Protein AF-A0A0G1VPU1-F1 (afdb_monomer)

Nearest PDB structures (foldseek):
  8i7o-assembly1_C8  TM=2.240E-01  e=5.749E+00  Mus musculus
  2z0n-assembly1_A-2  TM=2.302E-01  e=6.657E+00  Homo sapiens

pLDDT: mean 75.23, std 20.89, range [31.89, 98.06]

Radius of gyration: 42.76 Å; Cα contacts (8 Å, |Δi|>4): 168; chains: 1; bounding box: 116×86×124 Å

Sequence (439 aa):
MFERSHRLVAVVAIAVTLALPVAALAQEYRATPPATPVVEPPVTPVVEPPVTPVVEPPKPARPVVAPRVRAKKAPEKSTEEGKPERSDGEGEGGQEQAEKNRRSSEEMEEEREKRQLEQDKKRQEKMLKQRQRSFKQFGVMLKKFKAKMDKLEAQGVTVPAVCKEAAGEAMTMVNTVLEATDPQVVEDMDTSDLQSVSDTLQDCGPKLDQAAQLPRIIKQTNSQIAKLEKRVKSVQAKAVRAGVDVSETLNKINESISQMKATVAGLATDEEPFSTLQDLPDTFQDIQQKLMGIEAVFQLKKTLKSIAGQLARYEAKVKRLEAKGGGEEARTALDEIKSLVSELKGQTLTEDTADELPDKLQLLMELKQTLDEELQMSGPAPKLYDTGGKKGGFDLPGLDKIIFNDSQTQRYMARLTERVTTGAQRVAGLKVKNSEAKE

Solvent-accessible surface area (backbone atoms only — not comparable to full-atom values): 26802 Å² total; per-residue (Å²): 145,85,78,78,75,70,67,60,58,60,60,56,63,62,66,61,78,78,74,81,77,92,81,83,81,85,85,83,82,81,83,75,81,83,79,79,85,80,82,76,78,84,81,77,84,78,82,78,78,86,84,74,83,80,81,79,78,84,78,82,80,79,80,85,78,77,85,80,82,78,81,85,80,79,86,78,89,78,89,78,89,81,85,80,86,88,77,90,81,86,82,88,86,78,97,83,79,87,82,82,61,81,81,61,47,63,65,53,46,55,53,48,51,53,52,47,55,53,49,49,52,53,48,44,54,51,52,43,54,52,48,36,52,53,38,53,53,50,46,56,52,49,52,54,50,49,54,50,51,54,51,35,47,76,68,59,30,60,72,63,64,70,50,54,51,34,54,48,53,52,50,52,54,34,48,54,52,65,67,52,88,52,57,60,69,61,66,68,45,58,64,64,59,55,47,53,37,48,54,50,48,61,59,35,49,62,54,51,62,52,56,68,44,44,68,57,49,47,53,52,50,54,53,48,50,56,49,48,54,53,48,50,55,51,50,50,55,49,27,63,75,66,74,48,89,53,64,67,63,51,48,54,41,53,50,53,53,50,50,52,51,52,53,55,65,44,43,35,70,39,94,55,41,70,65,72,50,63,58,50,60,58,55,52,49,52,45,49,52,55,54,49,51,55,53,50,53,52,52,48,54,53,50,50,54,53,51,58,66,44,46,62,58,51,51,57,49,37,54,56,34,45,77,70,76,44,43,65,69,35,44,53,33,51,54,50,45,53,49,52,52,52,52,65,68,67,56,72,87,45,78,80,50,56,72,56,44,60,59,56,50,49,51,49,50,52,38,48,48,54,33,36,58,68,65,63,55,82,54,81,74,76,71,92,58,89,58,83,89,55,98,68,74,96,58,68,71,54,63,61,50,45,54,46,51,48,50,51,48,49,54,47,50,50,52,49,52,47,52,53,50,51,51,51,49,53,55,54,54,53,52,56,57,58,54,67,73,73,111

Foldseek 3Di:
DPDPPPVVVVVVVVVVVPDDDPPPPPPDDDDDDDDDDDDDDDDDDDDDDDDDDDDDDDDDDDDDDDDDDDDDDDDDDDDDDDDDDDDDDDDDDDPDDDPPCPVVVVVVVVVVVVVVVVVVVVVLVVVLVVVLVVLVVVLVVLVVLVVLQVVLVVLLADQDPLLVVLSVVSNVVSVQSNPDPDSVSVVPPPVVSVVVSVVSNLVSVLVSVVSVCLSVVLVVLVVVLVVLVVLLVVLVVLCVVLVADPPVLSVVLVVLSVVSNVLSVCLRVDPCNVVSCPCNVVSSVSSLVSSLLSVVLSVLSVVLVVVVVCLVVLVVLLVVQVVVVDNPLLVVLSVVLVVLSVVSVPDRDDPVVSVCVVVSVVSNVVSVVSNCVRSVVPDPPPPPDPPPPDPDDPPVCSPVVSVVVVVVVCVVVVVVVCCVVVSVVVSVVVVVVVVVVVD

Organism: NCBI:txid1618669

Secondary structure (DSSP, 8-state):
--SSSSHHHHHHHHHSSS----TTS----PPPPPPPPP-PPPPPP--PPP-----PPPPPPPP---------PPPPP---------------------SS-SSSHHHHHHHHHHHHHHHHHHHHHHHHHHHHHHHHHHHHHHHHHHHHHHHHHHTTPPPPHHHHHHHHHHHHHHHHHHH--SHHHHHSS-HHHHHHHHHHHHHHHHHHHHHTTHHHHHHHHHHHHHHHHHHHHHHHHHHHHHT---HHHHHHHHHHHHHHHHHHHHTTT-SSHHHHTTTHHHHHHHHHHHHHHHHHHHHHHHHHHHHHHHHHHHHHHHHHHHTTT--HHHHHHHHHHHHHHHHHHH----HHHHHHHHHHHHHHHHHHHHHHHHTT--SS---S---SS-------TTHHHHHHHHHHHHHHHHHHHHHHHHHHHHHHHHHHHHHHT--

Structure (mmCIF, N/CA/C/O backbone):
data_AF-A0A0G1VPU1-F1
#
_entry.id   AF-A0A0G1VPU1-F1
#
loop_
_atom_site.group_PDB
_atom_site.id
_atom_site.type_symbol
_atom_site.label_atom_id
_atom_site.label_alt_id
_atom_site.label_comp_id
_atom_site.label_asym_id
_atom_site.label_entity_id
_atom_site.label_seq_id
_atom_site.pdbx_PDB_ins_code
_atom_site.Cartn_x
_atom_site.Cartn_y
_atom_site.Cartn_z
_atom_site.occupancy
_atom_site.B_iso_or_equiv
_atom_site.auth_seq_id
_atom_site.auth_comp_id
_atom_site.auth_asym_id
_atom_site.auth_atom_id
_atom_site.pdbx_PDB_model_num
ATOM 1 N N . MET A 1 1 ? -44.443 29.769 6.198 1.00 46.34 1 MET A N 1
ATOM 2 C CA . MET A 1 1 ? -44.472 28.293 6.340 1.00 46.34 1 MET A CA 1
ATOM 3 C C . MET A 1 1 ? -45.140 27.609 5.133 1.00 46.34 1 MET A C 1
ATOM 5 O O . MET A 1 1 ? -45.930 26.700 5.327 1.00 46.34 1 MET A O 1
ATOM 9 N N . PHE A 1 2 ? -44.835 27.989 3.881 1.00 40.97 2 PHE A N 1
ATOM 10 C CA . PHE A 1 2 ? -45.488 27.356 2.715 1.00 40.97 2 PHE A CA 1
ATOM 11 C C . PHE A 1 2 ? -44.619 27.263 1.445 1.00 40.97 2 PHE A C 1
ATOM 13 O O . PHE A 1 2 ? -45.143 27.206 0.344 1.00 40.97 2 PHE A O 1
ATOM 20 N N . GLU A 1 3 ? -43.288 27.200 1.580 1.00 37.69 3 GLU A N 1
ATOM 21 C CA . GLU A 1 3 ? -42.382 27.057 0.416 1.00 37.69 3 GLU A CA 1
ATOM 22 C C . GLU A 1 3 ? -41.357 25.916 0.523 1.00 37.69 3 GLU A C 1
ATOM 24 O O . GLU A 1 3 ? -40.608 25.666 -0.417 1.00 37.69 3 GLU A O 1
ATOM 29 N N . ARG A 1 4 ? -41.336 25.147 1.621 1.00 39.69 4 ARG A N 1
ATOM 30 C CA . ARG A 1 4 ? -40.423 23.991 1.754 1.00 39.69 4 ARG A CA 1
ATOM 31 C C . ARG A 1 4 ? -41.018 22.650 1.303 1.00 39.69 4 ARG A C 1
ATOM 33 O O . ARG A 1 4 ? -40.272 21.686 1.175 1.00 39.69 4 ARG A O 1
ATOM 40 N N . SER A 1 5 ? -42.311 22.588 0.978 1.00 42.59 5 SER A N 1
ATOM 41 C CA . SER A 1 5 ? -42.996 21.321 0.664 1.00 42.59 5 SER A CA 1
ATOM 42 C C . SER A 1 5 ? -42.934 20.893 -0.809 1.00 42.59 5 SER A C 1
ATOM 44 O O . SER A 1 5 ? -43.230 19.742 -1.111 1.00 42.59 5 SER A O 1
ATOM 46 N N . HIS A 1 6 ? -42.503 21.758 -1.735 1.00 42.06 6 HIS A N 1
ATOM 47 C CA . HIS A 1 6 ? -42.471 21.413 -3.167 1.00 42.06 6 HIS A CA 1
ATOM 48 C C . HIS A 1 6 ? -41.142 20.825 -3.663 1.00 42.06 6 HIS A C 1
ATOM 50 O O . HIS A 1 6 ? -41.110 20.229 -4.737 1.00 42.06 6 HIS A O 1
ATOM 56 N N . ARG A 1 7 ? -40.052 20.906 -2.884 1.00 39.38 7 ARG A N 1
ATOM 57 C CA . ARG A 1 7 ? -38.755 20.320 -3.280 1.00 39.38 7 ARG A CA 1
ATOM 58 C C . ARG A 1 7 ? -38.579 18.851 -2.882 1.00 39.38 7 ARG A C 1
ATOM 60 O O . ARG A 1 7 ? -37.750 18.181 -3.484 1.00 39.38 7 ARG A O 1
ATOM 67 N N . LEU A 1 8 ? -39.379 18.324 -1.950 1.00 39.62 8 LEU A N 1
ATOM 68 C CA . LEU A 1 8 ? -39.301 16.905 -1.569 1.00 39.62 8 LEU A CA 1
ATOM 69 C C . LEU A 1 8 ? -40.057 15.970 -2.529 1.00 39.62 8 LEU A C 1
ATOM 71 O O . LEU A 1 8 ? -39.664 14.821 -2.692 1.00 39.62 8 LEU A O 1
ATOM 75 N N . VAL A 1 9 ? -41.098 16.453 -3.213 1.00 41.78 9 VAL A N 1
ATOM 76 C CA . VAL A 1 9 ? -41.902 15.607 -4.117 1.00 41.78 9 VAL A CA 1
ATOM 77 C C . VAL A 1 9 ? -41.216 15.409 -5.480 1.00 41.78 9 VAL A C 1
ATOM 79 O O . VAL A 1 9 ? -41.374 14.361 -6.101 1.00 41.78 9 VAL A O 1
ATOM 82 N N . ALA A 1 10 ? -40.370 16.349 -5.917 1.00 37.25 10 ALA A N 1
ATOM 83 C CA . ALA A 1 10 ? -39.637 16.229 -7.182 1.00 37.25 10 ALA A CA 1
ATOM 84 C C . ALA A 1 10 ? -38.452 15.241 -7.120 1.00 37.25 10 ALA A C 1
ATOM 86 O O . ALA A 1 10 ? -38.129 14.615 -8.124 1.00 37.25 10 ALA A O 1
ATOM 87 N N . VAL A 1 11 ? -37.832 15.049 -5.948 1.00 39.84 11 VAL A N 1
ATOM 88 C CA . VAL A 1 11 ? -36.693 14.121 -5.791 1.00 39.84 11 VAL A CA 1
ATOM 89 C C . VAL A 1 11 ? -37.163 12.665 -5.674 1.00 39.84 11 VAL A C 1
ATOM 91 O O . VAL A 1 11 ? -36.493 11.760 -6.163 1.00 39.84 11 VAL A O 1
ATOM 94 N N . VAL A 1 12 ? -38.363 12.426 -5.133 1.00 39.47 12 VAL A N 1
ATOM 95 C CA . VAL A 1 12 ? -38.948 11.074 -5.056 1.00 39.47 12 VAL A CA 1
ATOM 96 C C . VAL A 1 12 ? -39.519 10.619 -6.409 1.00 39.47 12 VAL A C 1
ATOM 98 O O . VAL A 1 12 ? -39.478 9.433 -6.719 1.00 39.47 12 VAL A O 1
ATOM 101 N N . ALA A 1 13 ? -39.963 11.541 -7.271 1.00 34.66 13 ALA A N 1
ATOM 102 C CA . ALA A 1 13 ? -40.500 11.198 -8.593 1.00 34.66 13 ALA A CA 1
ATOM 103 C C . ALA A 1 13 ? -39.430 10.826 -9.643 1.00 34.66 13 ALA A C 1
ATOM 105 O O . ALA A 1 13 ? -39.763 10.171 -10.625 1.00 34.66 13 ALA A O 1
ATOM 106 N N . ILE A 1 14 ? -38.156 11.191 -9.441 1.00 37.50 14 ILE A N 1
ATOM 107 C CA . ILE A 1 14 ? -37.050 10.810 -10.347 1.00 37.50 14 ILE A CA 1
ATOM 108 C C . ILE A 1 14 ? -36.396 9.486 -9.905 1.00 37.50 14 ILE A C 1
ATOM 110 O O . ILE A 1 14 ? -35.862 8.750 -10.732 1.00 37.50 14 ILE A O 1
ATOM 114 N N . ALA A 1 15 ? -36.508 9.118 -8.624 1.00 36.66 15 ALA A N 1
ATOM 115 C CA . ALA A 1 15 ? -35.968 7.861 -8.098 1.00 36.66 15 ALA A CA 1
ATOM 116 C C . ALA A 1 15 ? -36.849 6.623 -8.380 1.00 36.66 15 ALA A C 1
ATOM 118 O O . ALA A 1 15 ? -36.377 5.497 -8.241 1.00 36.66 15 ALA A O 1
ATOM 119 N N . VAL A 1 16 ? -38.109 6.802 -8.800 1.00 37.50 16 VAL A N 1
ATOM 120 C CA . VAL A 1 16 ? -39.057 5.693 -9.044 1.00 37.50 16 VAL A CA 1
ATOM 121 C C . VAL A 1 16 ? -39.120 5.266 -10.522 1.00 37.50 16 VAL A C 1
ATOM 123 O O . VAL A 1 16 ? -39.619 4.189 -10.827 1.00 37.50 16 VAL A O 1
ATOM 126 N N . THR A 1 17 ? -38.531 6.023 -11.453 1.00 37.19 17 THR A N 1
ATOM 127 C CA . THR A 1 17 ? -38.534 5.693 -12.896 1.00 37.19 17 THR A CA 1
ATOM 128 C C . THR A 1 17 ? -37.314 4.903 -13.382 1.00 37.19 17 THR A C 1
ATOM 130 O O . THR A 1 17 ? -37.255 4.555 -14.557 1.00 37.19 17 THR A O 1
ATOM 133 N N . LEU A 1 18 ? -36.357 4.575 -12.505 1.00 38.00 18 LEU A N 1
ATOM 134 C CA . LEU A 1 18 ? -35.179 3.753 -12.843 1.00 38.00 18 LEU A CA 1
ATOM 135 C C . LEU A 1 18 ? -35.177 2.365 -12.181 1.00 38.00 18 LEU A C 1
ATOM 137 O O . LEU A 1 18 ? -34.213 1.614 -12.314 1.00 38.00 18 LEU A O 1
ATOM 141 N N . ALA A 1 19 ? -36.270 1.990 -11.515 1.00 43.53 19 ALA A N 1
ATOM 142 C CA . ALA A 1 19 ? -36.445 0.671 -10.925 1.00 43.53 19 ALA A CA 1
ATOM 143 C C . ALA A 1 19 ? -37.486 -0.147 -11.708 1.00 43.53 19 ALA A C 1
ATOM 145 O O . ALA A 1 19 ? -38.666 -0.116 -11.367 1.00 43.53 19 ALA A O 1
ATOM 146 N N . LEU A 1 20 ? -37.012 -0.870 -12.740 1.00 40.56 20 LEU A N 1
ATOM 147 C CA . LEU A 1 20 ? -37.388 -2.234 -13.199 1.00 40.56 20 LEU A CA 1
ATOM 148 C C . LEU A 1 20 ? -37.342 -2.375 -14.745 1.00 40.56 20 LEU A C 1
ATOM 150 O O . LEU A 1 20 ? -37.660 -1.405 -15.429 1.00 40.56 20 LEU A O 1
ATOM 154 N N . PRO A 1 21 ? -37.055 -3.571 -15.329 1.00 43.31 21 PRO A N 1
ATOM 155 C CA . PRO A 1 21 ? -36.679 -4.844 -14.701 1.00 43.31 21 PRO A CA 1
ATOM 156 C C . PRO A 1 21 ? -35.399 -5.498 -15.286 1.00 43.31 21 PRO A C 1
ATOM 158 O O . PRO A 1 21 ? -35.294 -5.759 -16.479 1.00 43.31 21 PRO A O 1
ATOM 161 N N . VAL A 1 22 ? -34.490 -5.944 -14.411 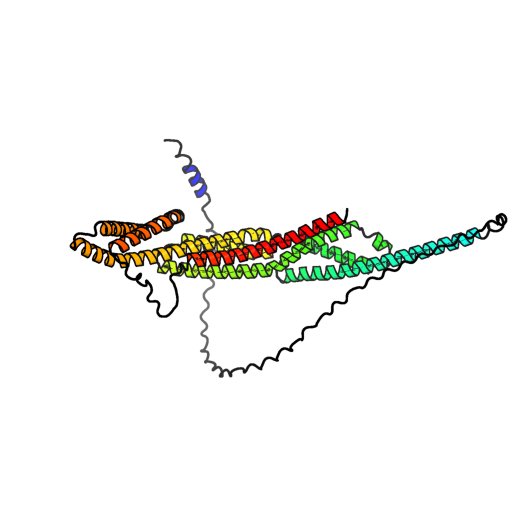1.00 39.47 22 VAL A N 1
ATOM 162 C CA . VAL A 1 22 ? -33.428 -6.939 -14.722 1.00 39.47 22 VAL A CA 1
ATOM 163 C C . VAL A 1 22 ? -33.981 -8.385 -14.640 1.00 39.47 22 VAL A C 1
ATOM 165 O O . VAL A 1 22 ? -33.250 -9.366 -14.582 1.00 39.47 22 VAL A O 1
ATOM 168 N N . ALA A 1 23 ? -35.305 -8.560 -14.669 1.00 39.88 23 ALA A N 1
ATOM 169 C CA . ALA A 1 23 ? -35.969 -9.853 -14.471 1.00 39.88 23 ALA A CA 1
ATOM 170 C C . ALA A 1 23 ? -36.263 -10.644 -15.769 1.00 39.88 23 ALA A C 1
ATOM 172 O O . ALA A 1 23 ? -37.061 -11.575 -15.735 1.00 39.88 23 ALA A O 1
ATOM 173 N N . ALA A 1 24 ? -35.635 -10.312 -16.907 1.00 40.72 24 ALA A N 1
ATOM 174 C CA . ALA A 1 24 ? -35.944 -10.923 -18.212 1.00 40.72 24 ALA A CA 1
ATOM 175 C C . ALA A 1 24 ? -34.822 -11.783 -18.841 1.00 40.72 24 ALA A C 1
ATOM 177 O O . ALA A 1 24 ? -34.928 -12.142 -20.008 1.00 40.72 24 ALA A O 1
ATOM 178 N N . LEU A 1 25 ? -33.767 -12.161 -18.103 1.00 42.19 25 LEU A N 1
ATOM 179 C CA . LEU A 1 25 ? -32.680 -13.019 -18.629 1.00 42.19 25 LEU A CA 1
ATOM 180 C C . LEU A 1 25 ? -32.461 -14.338 -17.860 1.00 42.19 25 LEU A C 1
ATOM 182 O O . LEU A 1 25 ? -31.431 -14.984 -18.018 1.00 42.19 25 LEU A O 1
ATOM 186 N N . ALA A 1 26 ? -33.435 -14.778 -17.056 1.00 43.91 26 ALA A N 1
ATOM 187 C CA . ALA A 1 26 ? -33.347 -16.019 -16.271 1.00 43.91 26 ALA A CA 1
ATOM 188 C C . ALA A 1 26 ? -34.340 -17.119 -16.709 1.00 43.91 26 ALA A C 1
ATOM 190 O O . ALA A 1 26 ? -34.744 -17.949 -15.897 1.00 43.91 26 ALA A O 1
ATOM 191 N N . GLN A 1 27 ? -34.740 -17.153 -17.985 1.00 44.97 27 GLN A N 1
ATOM 192 C CA . GLN A 1 27 ? -35.548 -18.242 -18.552 1.00 44.97 27 GLN A CA 1
ATOM 193 C C . GLN A 1 27 ? -34.928 -18.790 -19.841 1.00 44.97 27 GLN A C 1
ATOM 195 O O . GLN A 1 27 ? -35.479 -18.609 -20.914 1.00 44.97 27 GLN A O 1
ATOM 200 N N . GLU A 1 28 ? -33.794 -19.486 -19.733 1.00 44.00 28 GLU A N 1
ATOM 201 C CA . GLU A 1 28 ? -33.414 -20.535 -20.694 1.00 44.00 28 GLU A CA 1
ATOM 202 C C . GLU A 1 28 ? -32.273 -21.405 -20.135 1.00 44.00 28 GLU A C 1
ATOM 204 O O . GLU A 1 28 ? -31.160 -21.446 -20.639 1.00 44.00 28 GLU A O 1
ATOM 209 N N . TYR A 1 29 ? -32.547 -22.133 -19.051 1.00 41.16 29 TYR A N 1
ATOM 210 C CA . TYR A 1 29 ? -31.804 -23.357 -18.738 1.00 41.16 29 TYR A CA 1
ATOM 211 C C . TYR A 1 29 ? -32.816 -24.489 -18.602 1.00 41.16 29 TYR A C 1
ATOM 213 O O . TYR A 1 29 ? -33.387 -24.749 -17.543 1.00 41.16 29 TYR A O 1
ATOM 221 N N . ARG A 1 30 ? -33.097 -25.117 -19.748 1.00 38.81 30 ARG A N 1
ATOM 222 C CA . ARG A 1 30 ? -33.849 -26.366 -19.835 1.00 38.81 30 ARG A CA 1
ATOM 223 C C . ARG A 1 30 ? -33.117 -27.448 -19.046 1.00 38.81 30 ARG A C 1
ATOM 225 O O . ARG A 1 30 ? -31.918 -27.652 -19.205 1.00 38.81 30 ARG A O 1
ATOM 232 N N . ALA A 1 31 ? -33.893 -28.144 -18.227 1.00 39.97 31 ALA A N 1
ATOM 233 C CA . ALA A 1 31 ? -33.500 -29.292 -17.436 1.00 39.97 31 ALA A CA 1
ATOM 234 C C . ALA A 1 31 ? -32.862 -30.401 -18.290 1.00 39.97 31 ALA A C 1
ATOM 236 O O . ALA A 1 31 ? -33.511 -30.980 -19.161 1.00 39.97 31 ALA A O 1
ATOM 237 N N . THR A 1 32 ? -31.617 -30.754 -17.980 1.00 58.00 32 THR A N 1
ATOM 238 C CA . THR A 1 32 ? -31.105 -32.109 -18.203 1.00 58.00 32 THR A CA 1
ATOM 239 C C . THR A 1 32 ? -31.565 -32.998 -17.042 1.00 58.00 32 THR A C 1
ATOM 241 O O . THR A 1 32 ? -31.426 -32.584 -15.887 1.00 58.00 32 THR A O 1
ATOM 244 N N . PRO A 1 33 ? -32.123 -34.194 -17.302 1.00 62.62 33 PRO A N 1
ATOM 245 C CA . PRO A 1 33 ? -32.556 -35.101 -16.244 1.00 62.62 33 PRO A CA 1
ATOM 246 C C . PRO A 1 33 ? -31.362 -35.574 -15.392 1.00 62.62 33 PRO A C 1
ATOM 248 O O . PRO A 1 33 ? -30.251 -35.699 -15.916 1.00 62.62 33 PRO A O 1
ATOM 251 N N . PRO A 1 34 ? -31.564 -35.839 -14.088 1.00 56.78 34 PRO A N 1
ATOM 252 C CA . PRO A 1 34 ? -30.498 -36.294 -13.206 1.00 56.78 34 PRO A CA 1
ATOM 253 C C . PRO A 1 34 ? -30.003 -37.682 -13.624 1.00 56.78 34 PRO A C 1
ATOM 255 O O . PRO A 1 34 ? -30.786 -38.622 -13.771 1.00 56.78 34 PRO A O 1
ATOM 258 N N . ALA A 1 35 ? -28.686 -37.799 -13.798 1.00 53.34 35 ALA A N 1
ATOM 259 C CA . ALA A 1 35 ? -28.009 -39.070 -13.994 1.00 53.34 35 ALA A CA 1
ATOM 260 C C . ALA A 1 35 ? -28.198 -39.964 -12.758 1.00 53.34 35 ALA A C 1
ATOM 262 O O . ALA A 1 35 ? -28.033 -39.528 -11.618 1.00 53.34 35 ALA A O 1
ATOM 263 N N . THR A 1 36 ? -28.552 -41.222 -13.000 1.00 62.00 36 THR A N 1
ATOM 264 C CA . THR A 1 36 ? -28.626 -42.288 -11.997 1.00 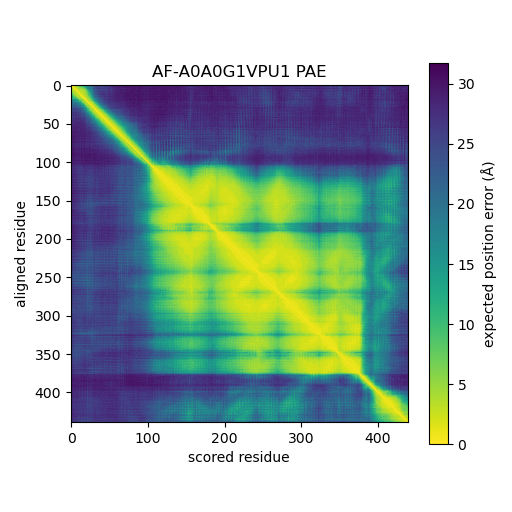62.00 36 THR A CA 1
ATOM 265 C C . THR A 1 36 ? -27.299 -42.441 -11.243 1.00 62.00 36 THR A C 1
ATOM 267 O O . THR A 1 36 ? -26.245 -42.415 -11.883 1.00 62.00 36 THR A O 1
ATOM 270 N N . PRO A 1 37 ? -27.320 -42.645 -9.912 1.00 54.56 37 PRO A N 1
ATOM 271 C CA . PRO A 1 37 ? -26.103 -42.818 -9.129 1.00 54.56 37 PRO A CA 1
ATOM 272 C C . PRO A 1 37 ? -25.422 -44.146 -9.480 1.00 54.56 37 PRO A C 1
ATOM 274 O O . PRO A 1 37 ? -25.986 -45.225 -9.295 1.00 54.56 37 PRO A O 1
ATOM 277 N N . VAL A 1 38 ? -24.192 -44.051 -9.985 1.00 64.69 38 VAL A N 1
ATOM 278 C CA . VAL A 1 38 ? -23.274 -45.184 -10.128 1.00 64.69 38 VAL A CA 1
ATOM 279 C C . VAL A 1 38 ? -22.793 -45.562 -8.729 1.00 64.69 38 VAL A C 1
ATOM 281 O O . VAL A 1 38 ? -22.178 -44.758 -8.033 1.00 64.69 38 VAL A O 1
ATOM 284 N N . VAL A 1 39 ? -23.119 -46.779 -8.301 1.00 64.19 39 VAL A N 1
ATOM 285 C CA . VAL A 1 39 ? -22.621 -47.379 -7.060 1.00 64.19 39 VAL A CA 1
ATOM 286 C C . VAL A 1 39 ? -21.159 -47.763 -7.283 1.00 64.19 39 VAL A C 1
ATOM 288 O O . VAL A 1 39 ? -20.874 -48.736 -7.980 1.00 64.19 39 VAL A O 1
ATOM 291 N N . GLU A 1 40 ? -20.230 -46.989 -6.723 1.00 63.22 40 GLU A N 1
ATOM 292 C CA . GLU A 1 40 ? -18.814 -47.360 -6.686 1.00 63.22 40 GLU A CA 1
ATOM 293 C C . GLU A 1 40 ? -18.569 -48.456 -5.629 1.00 63.22 40 GLU A C 1
ATOM 295 O O . GLU A 1 40 ? -19.136 -48.397 -4.532 1.00 63.22 40 GLU A O 1
ATOM 300 N N . PRO A 1 41 ? -17.744 -49.477 -5.931 1.00 67.31 41 PRO A N 1
ATOM 301 C CA . PRO A 1 41 ? -17.396 -50.519 -4.973 1.00 67.31 41 PRO A CA 1
ATOM 302 C C . PRO A 1 41 ? -16.486 -49.984 -3.849 1.00 67.31 41 PRO A C 1
ATOM 304 O O . PRO A 1 41 ? -15.726 -49.036 -4.056 1.00 67.31 41 PRO A O 1
ATOM 307 N N . PRO A 1 42 ? -16.526 -50.600 -2.653 1.00 60.41 42 PRO A N 1
ATOM 308 C CA . PRO A 1 42 ? -15.807 -50.117 -1.480 1.00 60.41 42 PRO A CA 1
ATOM 309 C C . PRO A 1 42 ? -14.286 -50.179 -1.670 1.00 60.41 42 PRO A C 1
ATOM 311 O O . PRO A 1 42 ? -13.708 -51.238 -1.919 1.00 60.41 42 PRO A O 1
ATOM 314 N N . VAL A 1 43 ? -13.642 -49.025 -1.492 1.00 66.06 43 VAL A N 1
ATOM 315 C CA . VAL A 1 43 ? -12.186 -48.867 -1.456 1.00 66.06 43 VAL A CA 1
ATOM 316 C C . VAL A 1 43 ? -11.650 -49.494 -0.167 1.00 66.06 43 VAL A C 1
ATOM 318 O O . VAL A 1 43 ? -11.982 -49.065 0.937 1.00 66.06 43 VAL A O 1
ATOM 321 N N . THR A 1 44 ? -10.812 -50.521 -0.296 1.00 61.59 44 THR A N 1
ATOM 322 C CA . THR A 1 44 ? -10.059 -51.098 0.825 1.00 61.59 44 THR A CA 1
ATOM 323 C C . THR A 1 44 ? -9.002 -50.110 1.337 1.00 61.59 44 THR A C 1
ATOM 325 O O . THR A 1 44 ? -8.328 -49.482 0.517 1.00 61.59 44 THR A O 1
ATOM 328 N N . PRO A 1 45 ? -8.801 -49.986 2.662 1.00 57.28 45 PRO A N 1
ATOM 329 C CA . PRO A 1 45 ? -7.825 -49.060 3.226 1.00 57.28 45 PRO A CA 1
ATOM 330 C C . PRO A 1 45 ? -6.393 -49.497 2.895 1.00 57.28 45 PRO A C 1
ATOM 332 O O . PRO A 1 45 ? -5.956 -50.591 3.252 1.00 57.28 45 PRO A O 1
ATOM 335 N N . VAL A 1 46 ? -5.659 -48.612 2.220 1.00 62.38 46 VAL A N 1
ATOM 336 C CA . VAL A 1 46 ? -4.215 -48.732 2.003 1.00 62.38 46 VAL A CA 1
ATOM 337 C C . VAL A 1 46 ? -3.516 -48.445 3.332 1.00 62.38 46 VAL A C 1
ATOM 339 O O . VAL A 1 46 ? -3.611 -47.346 3.873 1.00 62.38 46 VAL A O 1
ATOM 342 N N . VAL A 1 47 ? -2.840 -49.455 3.874 1.00 62.81 47 VAL A N 1
ATOM 343 C CA . VAL A 1 47 ? -1.966 -49.326 5.044 1.00 62.81 47 VAL A CA 1
ATOM 344 C C . VAL A 1 47 ? -0.685 -48.624 4.594 1.00 62.81 47 VAL A C 1
ATOM 346 O O . VAL A 1 47 ? 0.117 -49.206 3.865 1.00 62.81 47 VAL A O 1
ATOM 349 N N . GLU A 1 48 ? -0.501 -47.368 5.000 1.00 61.47 48 GLU A N 1
ATOM 350 C CA . GLU A 1 48 ? 0.754 -46.647 4.775 1.00 61.47 48 GLU A CA 1
ATOM 351 C C . GLU A 1 48 ? 1.878 -47.233 5.653 1.00 61.47 48 GLU A C 1
ATOM 353 O O . GLU A 1 48 ? 1.668 -47.473 6.848 1.00 61.47 48 GLU A O 1
ATOM 358 N N . PRO A 1 49 ? 3.080 -47.478 5.098 1.00 65.44 49 PRO A N 1
ATOM 359 C CA . PRO A 1 49 ? 4.222 -47.933 5.879 1.00 65.44 49 PRO A CA 1
ATOM 360 C C . PRO A 1 49 ? 4.757 -46.822 6.804 1.00 65.44 49 PRO A C 1
ATOM 362 O O . PRO A 1 49 ? 4.653 -45.635 6.485 1.00 65.44 49 PRO A O 1
ATOM 365 N N . PRO A 1 50 ? 5.372 -47.185 7.945 1.00 59.78 50 PRO A N 1
ATOM 366 C CA . PRO A 1 50 ? 5.870 -46.226 8.923 1.00 59.78 50 PRO A CA 1
ATOM 367 C C . PRO A 1 50 ? 6.995 -45.358 8.346 1.00 59.78 50 PRO A C 1
ATOM 369 O O . PRO A 1 50 ? 8.002 -45.854 7.839 1.00 59.78 50 PRO A O 1
ATOM 372 N N . VAL A 1 51 ? 6.826 -44.042 8.475 1.00 67.12 51 VAL A N 1
ATOM 373 C CA . VAL A 1 51 ? 7.812 -43.028 8.089 1.00 67.12 51 VAL A CA 1
ATOM 374 C C . VAL A 1 51 ? 9.022 -43.122 9.020 1.00 67.12 51 VAL A C 1
ATOM 376 O O . VAL A 1 51 ? 8.939 -42.801 10.205 1.00 67.12 51 VAL A O 1
ATOM 379 N N . THR A 1 52 ? 10.167 -43.544 8.489 1.00 63.91 52 THR A N 1
ATOM 380 C CA . THR A 1 52 ? 11.450 -43.436 9.192 1.00 63.91 52 THR A CA 1
ATOM 381 C C . THR A 1 52 ? 11.915 -41.976 9.238 1.00 63.91 52 THR A C 1
ATOM 383 O O . THR A 1 52 ? 11.842 -41.290 8.213 1.00 63.91 52 THR A O 1
ATOM 386 N N . PRO A 1 53 ? 12.428 -41.483 10.380 1.00 56.12 53 PRO A N 1
ATOM 387 C CA . PRO A 1 53 ? 12.919 -40.116 10.499 1.00 56.12 53 PRO A CA 1
ATOM 388 C C . PRO A 1 53 ? 14.158 -39.904 9.621 1.00 56.12 53 PRO A C 1
ATOM 390 O O . PRO A 1 53 ? 15.167 -40.597 9.753 1.00 56.12 53 PRO A O 1
ATOM 393 N N . VAL A 1 54 ? 14.075 -38.919 8.726 1.00 65.94 54 VAL A N 1
ATOM 394 C CA . VAL A 1 54 ? 15.197 -38.450 7.907 1.00 65.94 54 VAL A CA 1
ATOM 395 C C . VAL A 1 54 ? 16.197 -37.748 8.825 1.00 65.94 54 VAL A C 1
ATOM 397 O O . VAL A 1 54 ? 15.931 -36.661 9.335 1.00 65.94 54 VAL A O 1
ATOM 400 N N . VAL A 1 55 ? 17.345 -38.385 9.052 1.00 64.31 55 VAL A N 1
ATOM 401 C CA . VAL A 1 55 ? 18.495 -37.775 9.726 1.00 64.31 55 VAL A CA 1
ATOM 402 C C . VAL A 1 55 ? 19.106 -36.751 8.771 1.00 64.31 55 VAL A C 1
ATOM 404 O O . VAL A 1 55 ? 19.662 -37.102 7.731 1.00 64.31 55 VAL A O 1
ATOM 407 N N . GLU A 1 56 ? 18.955 -35.473 9.109 1.00 62.97 56 GLU A N 1
ATOM 408 C CA . GLU A 1 56 ? 19.496 -34.345 8.352 1.00 62.97 56 GLU A CA 1
ATOM 409 C C . GLU A 1 56 ? 21.041 -34.368 8.425 1.00 62.97 56 GLU A C 1
ATOM 411 O O . GLU A 1 56 ? 21.599 -34.412 9.527 1.00 62.97 56 GLU A O 1
ATOM 416 N N . PRO A 1 57 ? 21.770 -34.372 7.292 1.00 67.56 57 PRO A N 1
ATOM 417 C CA . PRO A 1 57 ? 23.228 -34.381 7.316 1.00 67.56 57 PRO A CA 1
ATOM 418 C C . PRO A 1 57 ? 23.785 -33.057 7.874 1.00 67.56 57 PRO A C 1
ATOM 420 O O . PRO A 1 57 ? 23.217 -31.985 7.631 1.00 67.56 57 PRO A O 1
ATOM 423 N N . PRO A 1 58 ? 24.915 -33.093 8.605 1.00 61.97 58 PRO A N 1
ATOM 424 C CA . PRO A 1 58 ? 25.490 -31.911 9.232 1.00 61.97 58 PRO A CA 1
ATOM 425 C C . PRO A 1 58 ? 25.922 -30.876 8.185 1.00 61.97 58 PRO A C 1
ATOM 427 O O . PRO A 1 58 ? 26.625 -31.180 7.221 1.00 61.97 58 PRO A O 1
ATOM 430 N N . LYS A 1 59 ? 25.506 -29.623 8.402 1.00 70.00 59 LYS A N 1
ATOM 431 C CA . LYS A 1 59 ? 25.875 -28.474 7.564 1.00 70.00 59 LYS A CA 1
ATOM 432 C C . LYS A 1 59 ? 27.401 -28.298 7.534 1.00 70.00 59 LYS A C 1
ATOM 434 O O . LYS A 1 59 ? 28.013 -28.263 8.603 1.00 70.00 59 LYS A O 1
ATOM 439 N N . PRO A 1 60 ? 28.021 -28.107 6.354 1.00 59.22 60 PRO A N 1
ATOM 440 C CA . PRO A 1 60 ? 29.445 -27.814 6.271 1.00 59.22 60 PRO A CA 1
ATOM 441 C C . PRO A 1 60 ? 29.749 -26.464 6.931 1.00 59.22 60 PRO A C 1
ATOM 443 O O . PRO A 1 60 ? 29.075 -25.457 6.687 1.00 59.22 60 PRO A O 1
ATOM 446 N N . ALA A 1 61 ? 30.771 -26.458 7.787 1.00 59.56 61 ALA A N 1
ATOM 447 C CA . ALA A 1 61 ? 31.271 -25.266 8.454 1.00 59.56 61 ALA A CA 1
ATOM 448 C C . ALA A 1 61 ? 31.691 -24.208 7.419 1.00 59.56 61 ALA A C 1
ATOM 450 O O . ALA A 1 61 ? 32.412 -24.495 6.463 1.00 59.56 61 ALA A O 1
ATOM 451 N N . ARG A 1 62 ? 31.223 -22.969 7.606 1.00 62.22 62 ARG A N 1
ATOM 452 C CA . ARG A 1 62 ? 31.605 -21.833 6.759 1.00 62.22 62 ARG A CA 1
ATOM 453 C C . ARG A 1 62 ? 33.102 -21.539 6.925 1.00 62.22 62 ARG A C 1
ATOM 455 O O . ARG A 1 62 ? 33.556 -21.449 8.066 1.00 62.22 62 ARG A O 1
ATOM 462 N N . PRO A 1 63 ? 33.854 -21.309 5.835 1.00 56.28 63 PRO A N 1
ATOM 463 C CA . PRO A 1 63 ? 35.227 -20.842 5.940 1.00 56.28 63 PRO A CA 1
ATOM 464 C C . PRO A 1 63 ? 35.254 -19.421 6.517 1.00 56.28 63 PRO A C 1
ATOM 466 O O . PRO A 1 63 ? 34.558 -18.518 6.044 1.00 56.28 63 PRO A O 1
ATOM 469 N N . VAL A 1 64 ? 36.064 -19.238 7.558 1.00 56.25 64 VAL A N 1
ATOM 470 C CA . VAL A 1 64 ? 36.382 -17.940 8.158 1.00 56.25 64 VAL A CA 1
ATOM 471 C C . VAL A 1 64 ? 37.230 -17.158 7.155 1.00 56.25 64 VAL A C 1
ATOM 473 O O . VAL A 1 64 ? 38.405 -17.453 6.950 1.00 56.25 64 VAL A O 1
ATOM 476 N N . VAL A 1 65 ? 36.626 -16.171 6.494 1.00 58.69 65 VAL A N 1
ATOM 477 C CA . VAL A 1 65 ? 37.342 -15.235 5.620 1.00 58.69 65 VAL A CA 1
ATOM 478 C C . VAL A 1 65 ? 38.007 -14.182 6.503 1.00 58.69 65 VAL A C 1
ATOM 480 O O . VAL A 1 65 ? 37.330 -13.362 7.122 1.00 58.69 65 VAL A O 1
ATOM 483 N N . ALA A 1 66 ? 39.337 -14.225 6.576 1.00 57.28 66 ALA A N 1
ATOM 484 C CA . ALA A 1 66 ? 40.146 -13.234 7.274 1.00 57.28 66 ALA A CA 1
ATOM 485 C C . ALA A 1 66 ? 39.970 -11.820 6.666 1.00 57.28 66 ALA A C 1
ATOM 487 O O . ALA A 1 66 ? 39.813 -11.682 5.447 1.00 57.28 66 ALA A O 1
ATOM 488 N N . PRO A 1 67 ? 40.016 -10.753 7.484 1.00 54.19 67 PRO A N 1
ATOM 489 C CA . PRO A 1 67 ? 39.864 -9.380 7.018 1.00 54.19 67 PRO A CA 1
ATOM 490 C C . PRO A 1 67 ? 41.076 -8.944 6.183 1.00 54.19 67 PRO A C 1
ATOM 492 O O . PRO A 1 67 ? 42.214 -8.914 6.648 1.00 54.19 67 PRO A O 1
ATOM 495 N N . ARG A 1 68 ? 40.821 -8.569 4.926 1.00 52.62 68 ARG A N 1
ATOM 496 C CA . ARG A 1 68 ? 41.824 -8.025 4.004 1.00 52.62 68 ARG A CA 1
ATOM 497 C C . ARG A 1 68 ? 42.134 -6.577 4.398 1.00 52.62 68 ARG A C 1
ATOM 499 O O . ARG A 1 68 ? 41.393 -5.658 4.053 1.00 52.62 68 ARG A O 1
ATOM 506 N N . VAL A 1 69 ? 43.228 -6.384 5.132 1.00 49.97 69 VAL A N 1
ATOM 507 C CA . VAL A 1 69 ? 43.803 -5.069 5.452 1.00 49.97 69 VAL A CA 1
ATOM 508 C C . VAL A 1 69 ? 44.189 -4.375 4.143 1.00 49.97 69 VAL A C 1
ATOM 510 O O . VAL A 1 69 ? 45.088 -4.813 3.427 1.00 49.97 69 VAL A O 1
ATOM 513 N N . ARG A 1 70 ? 43.473 -3.303 3.792 1.00 51.84 70 ARG A N 1
ATOM 514 C CA . ARG A 1 70 ? 43.756 -2.476 2.614 1.00 51.84 70 ARG A CA 1
ATOM 515 C C . ARG A 1 70 ? 44.714 -1.363 3.037 1.00 51.84 70 ARG A C 1
ATOM 517 O O . ARG A 1 70 ? 44.296 -0.372 3.629 1.00 51.84 70 ARG A O 1
ATOM 524 N N . ALA A 1 71 ? 46.001 -1.554 2.757 1.00 45.25 71 ALA A N 1
ATOM 525 C CA . ALA A 1 71 ? 47.018 -0.525 2.916 1.00 45.25 71 ALA A CA 1
ATOM 526 C C . ALA A 1 71 ? 46.669 0.695 2.044 1.00 45.25 71 ALA A C 1
ATOM 528 O O . ALA A 1 71 ? 46.498 0.581 0.828 1.00 45.25 71 ALA A O 1
ATOM 529 N N . LYS A 1 72 ? 46.539 1.863 2.680 1.00 49.38 72 LYS A N 1
ATOM 530 C CA . LYS A 1 72 ? 46.498 3.166 2.012 1.00 49.38 72 LYS A CA 1
ATOM 531 C C . LYS A 1 72 ? 47.921 3.490 1.554 1.00 49.38 72 LYS A C 1
ATOM 533 O O . LYS A 1 72 ? 48.780 3.738 2.392 1.00 49.38 72 LYS A O 1
ATOM 538 N N . LYS A 1 73 ? 48.166 3.483 0.243 1.00 50.53 73 LYS A N 1
ATOM 539 C CA . LYS A 1 73 ? 49.368 4.075 -0.357 1.00 50.53 73 LYS A CA 1
ATOM 540 C C . LYS A 1 73 ? 48.991 5.475 -0.840 1.00 50.53 73 LYS A C 1
ATOM 542 O O . LYS A 1 73 ? 48.081 5.619 -1.653 1.00 50.53 73 LYS A O 1
ATOM 547 N N . ALA A 1 74 ? 49.621 6.482 -0.246 1.00 53.03 74 ALA A N 1
ATOM 548 C CA . ALA A 1 74 ? 49.511 7.879 -0.641 1.00 53.03 74 ALA A CA 1
ATOM 549 C C . ALA A 1 74 ? 50.130 8.089 -2.036 1.00 53.03 74 ALA A C 1
ATOM 551 O O . ALA A 1 74 ? 51.134 7.439 -2.335 1.00 53.03 74 ALA A O 1
ATOM 552 N N . PRO A 1 75 ? 49.585 8.976 -2.883 1.00 56.91 75 PRO A N 1
ATOM 553 C CA . PRO A 1 75 ? 50.339 9.526 -3.997 1.00 56.91 75 PRO A CA 1
ATOM 554 C C . PRO A 1 75 ? 51.233 10.667 -3.493 1.00 56.91 75 PRO A C 1
ATOM 556 O O . PRO A 1 75 ? 50.757 11.673 -2.965 1.00 56.91 75 PRO A O 1
ATOM 559 N N . GLU A 1 76 ? 52.540 10.451 -3.622 1.00 45.84 76 GLU A N 1
ATOM 560 C CA . GLU A 1 76 ? 53.589 11.442 -3.412 1.00 45.84 76 GLU A CA 1
ATOM 561 C C . GLU A 1 76 ? 53.508 12.571 -4.446 1.00 45.84 76 GLU A C 1
ATOM 563 O O . GLU A 1 76 ? 53.193 12.366 -5.617 1.00 45.84 76 GLU A O 1
ATOM 568 N N . LYS A 1 77 ? 53.832 13.771 -3.959 1.00 49.12 77 LYS A N 1
ATOM 569 C CA . LYS A 1 77 ? 54.275 14.939 -4.721 1.00 49.12 77 LYS A CA 1
ATOM 570 C C . LYS A 1 77 ? 55.419 14.561 -5.667 1.00 49.12 77 LYS A C 1
ATOM 572 O O . LYS A 1 77 ? 56.443 14.075 -5.201 1.00 49.12 77 LYS A O 1
ATOM 577 N N . SER A 1 78 ? 55.312 14.953 -6.930 1.00 45.56 78 SER A N 1
ATOM 578 C CA . SER A 1 78 ? 56.473 15.236 -7.776 1.00 45.56 78 SER A CA 1
ATOM 579 C C . SER A 1 78 ? 56.282 16.600 -8.431 1.00 45.56 78 SER A C 1
ATOM 581 O O . SER A 1 78 ? 55.580 16.761 -9.427 1.00 45.56 78 SER A O 1
ATOM 583 N N . THR A 1 79 ? 56.864 17.595 -7.773 1.00 48.66 79 THR A N 1
ATOM 584 C CA . THR A 1 79 ? 57.402 18.817 -8.362 1.00 48.66 79 THR A CA 1
ATOM 585 C C . THR A 1 79 ? 58.449 18.415 -9.398 1.00 48.66 79 THR A C 1
ATOM 587 O O . THR A 1 79 ? 59.397 17.727 -9.033 1.00 48.66 79 THR A O 1
ATOM 590 N N . GLU A 1 80 ? 58.317 18.850 -10.647 1.00 49.50 80 GLU A N 1
ATOM 591 C CA . GLU A 1 80 ? 59.466 18.915 -11.551 1.00 49.50 80 GLU A CA 1
ATOM 592 C C . GLU A 1 80 ? 59.340 20.164 -12.424 1.00 49.50 80 GLU A C 1
ATOM 594 O O . GLU A 1 80 ? 58.511 20.271 -13.328 1.00 49.50 80 GLU A O 1
ATOM 599 N N . GLU A 1 81 ? 60.131 21.158 -12.029 1.00 46.41 81 GLU A N 1
ATOM 600 C CA . GLU A 1 81 ? 60.533 22.304 -12.824 1.00 46.41 81 GLU A CA 1
ATOM 601 C C . GLU A 1 81 ? 61.360 21.808 -14.017 1.00 46.41 81 GLU A C 1
ATOM 603 O O . GLU A 1 81 ? 62.238 20.965 -13.856 1.00 46.41 81 GLU A O 1
ATOM 608 N N . GLY A 1 82 ? 61.116 22.349 -15.210 1.00 41.88 82 GLY A N 1
ATOM 609 C CA . GLY A 1 82 ? 61.875 21.966 -16.400 1.00 41.88 82 GLY A CA 1
ATOM 610 C C . GLY A 1 82 ? 61.688 22.929 -17.564 1.00 41.88 82 GLY A C 1
ATOM 611 O O . GLY A 1 82 ? 61.004 22.619 -18.533 1.00 41.88 82 GLY A O 1
ATOM 612 N N . LYS A 1 83 ? 62.303 24.110 -17.457 1.00 48.69 83 LYS A N 1
ATOM 613 C CA . LYS A 1 83 ? 62.651 24.989 -18.588 1.00 48.69 83 LYS A CA 1
ATOM 614 C C . LYS A 1 83 ? 63.920 24.426 -19.259 1.00 48.69 83 LYS A C 1
ATOM 616 O O . LYS A 1 83 ? 64.812 23.981 -18.540 1.00 48.69 83 LYS A O 1
ATOM 621 N N . PRO A 1 84 ? 64.029 24.466 -20.594 1.00 53.12 84 PRO A N 1
ATOM 622 C CA . PRO A 1 84 ? 65.017 25.356 -21.235 1.00 53.12 84 PRO A CA 1
ATOM 623 C C . PRO A 1 84 ? 64.385 26.039 -22.469 1.00 53.12 84 PRO A C 1
ATO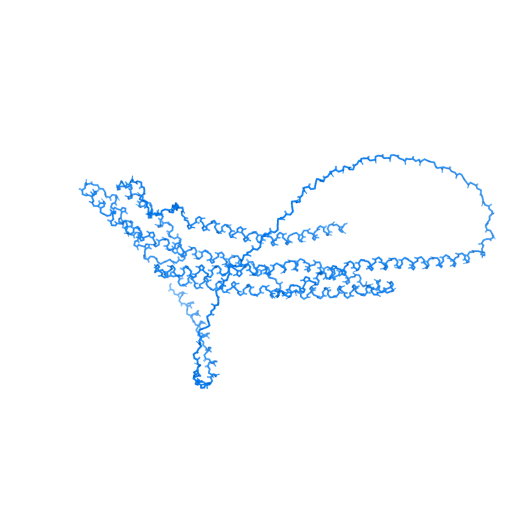M 625 O O . PRO A 1 84 ? 63.540 25.463 -23.140 1.00 53.12 84 PRO A O 1
ATOM 628 N N . GLU A 1 85 ? 64.515 27.342 -22.716 1.00 49.31 85 GLU A N 1
ATOM 629 C CA . GLU A 1 85 ? 65.695 28.118 -23.136 1.00 49.31 85 GLU A CA 1
ATOM 630 C C . GLU A 1 85 ? 66.391 27.605 -24.418 1.00 49.31 85 GLU A C 1
ATOM 632 O O . GLU A 1 85 ? 66.932 26.505 -24.438 1.00 49.31 85 GLU A O 1
ATOM 637 N N . ARG A 1 86 ? 66.457 28.515 -25.411 1.00 43.59 86 ARG A N 1
ATOM 638 C CA . ARG A 1 86 ? 67.307 28.572 -26.624 1.00 43.59 86 ARG A CA 1
ATOM 639 C C . ARG A 1 86 ? 66.870 27.766 -27.855 1.00 43.59 86 ARG A C 1
ATOM 641 O O . ARG A 1 86 ? 66.912 26.546 -27.864 1.00 43.59 86 ARG A O 1
ATOM 648 N N . SER A 1 87 ? 66.614 28.461 -28.963 1.00 47.16 87 SER A N 1
ATOM 649 C CA . SER A 1 87 ? 67.707 28.892 -29.848 1.00 47.16 87 SER A CA 1
ATOM 650 C C . SER A 1 87 ? 67.176 29.855 -30.908 1.00 47.16 87 SER A C 1
ATOM 652 O O . SER A 1 87 ? 66.417 29.464 -31.790 1.00 47.16 87 SER A O 1
ATOM 654 N N . ASP A 1 88 ? 67.625 31.104 -30.823 1.00 46.44 88 ASP A N 1
ATOM 655 C CA . ASP A 1 88 ? 67.848 31.946 -31.991 1.00 46.44 88 ASP A CA 1
ATOM 656 C C . ASP A 1 88 ? 68.874 31.245 -32.899 1.00 46.44 88 ASP A C 1
ATOM 658 O O . ASP A 1 88 ? 69.813 30.604 -32.413 1.00 46.44 88 ASP A O 1
ATOM 662 N N . GLY A 1 89 ? 68.652 31.291 -34.209 1.00 43.97 89 GLY A N 1
ATOM 663 C CA . GLY A 1 89 ? 69.443 30.575 -35.205 1.00 43.97 89 GLY A CA 1
ATOM 664 C C . GLY A 1 89 ? 69.105 31.075 -36.602 1.00 43.97 89 GLY A C 1
ATOM 665 O O . GLY A 1 89 ? 68.104 30.674 -37.184 1.00 43.97 89 GLY A O 1
ATOM 666 N N . GLU A 1 90 ? 69.942 32.006 -37.045 1.00 46.72 90 GLU A N 1
ATOM 667 C CA . GLU A 1 90 ? 69.959 32.828 -38.258 1.00 46.72 90 GLU A CA 1
ATOM 668 C C . GLU A 1 90 ? 69.724 32.093 -39.591 1.00 46.72 90 GLU A C 1
ATOM 670 O O . GLU A 1 90 ? 69.982 30.899 -39.731 1.00 46.72 90 GLU A O 1
ATOM 675 N N . GLY A 1 91 ? 69.321 32.851 -40.618 1.00 40.88 91 GLY A N 1
ATOM 676 C CA . GLY A 1 91 ? 69.276 32.353 -41.992 1.00 40.88 91 GLY A CA 1
ATOM 677 C C . GLY A 1 91 ? 68.880 33.404 -43.026 1.00 40.88 91 GLY A C 1
ATOM 678 O O . GLY A 1 91 ? 67.867 33.257 -43.702 1.00 40.88 91 GLY A O 1
ATOM 679 N N . GLU A 1 92 ? 69.673 34.469 -43.135 1.00 47.03 92 GLU A N 1
ATOM 680 C CA . GLU A 1 92 ? 69.738 35.324 -44.323 1.00 47.03 92 GLU A CA 1
ATOM 681 C C . GLU A 1 92 ? 70.413 34.543 -45.469 1.00 47.03 92 GLU A C 1
ATOM 683 O O . GLU A 1 92 ? 71.457 33.926 -45.261 1.00 47.03 92 GLU A O 1
ATOM 688 N N . GLY A 1 93 ? 69.852 34.592 -46.681 1.00 42.41 93 GLY A N 1
ATOM 689 C CA . GLY A 1 93 ? 70.540 34.168 -47.908 1.00 42.41 93 GLY A CA 1
ATOM 690 C C . GLY A 1 93 ? 69.751 33.191 -48.778 1.00 42.41 93 GLY A C 1
ATOM 691 O O . GLY A 1 93 ? 69.591 32.024 -48.433 1.00 42.41 93 GLY A O 1
ATOM 692 N N . GLY A 1 94 ? 69.306 33.655 -49.952 1.00 40.94 94 GLY A N 1
ATOM 693 C CA . GLY A 1 94 ? 68.810 32.754 -50.999 1.00 40.94 94 GLY A CA 1
ATOM 694 C C . GLY A 1 94 ? 67.772 33.311 -51.974 1.00 40.94 94 GLY A C 1
ATOM 695 O O . GLY A 1 94 ? 66.876 32.574 -52.377 1.00 40.94 94 GLY A O 1
ATOM 696 N N . GLN A 1 95 ? 67.863 34.580 -52.384 1.00 50.31 95 GLN A N 1
ATOM 697 C CA . GLN A 1 95 ? 67.295 35.005 -53.668 1.00 50.31 95 GLN A CA 1
ATOM 698 C C . GLN A 1 95 ? 68.186 34.448 -54.786 1.00 50.31 95 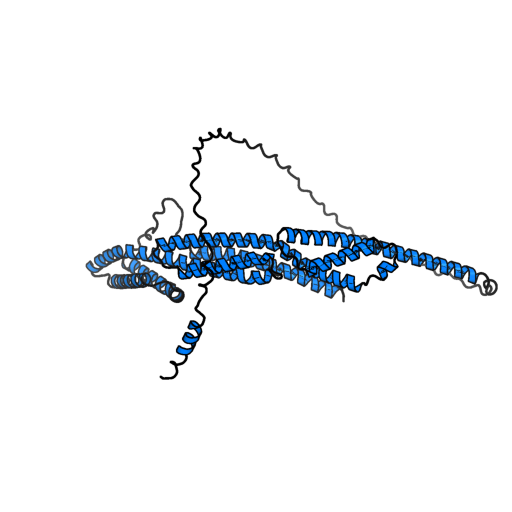GLN A C 1
ATOM 700 O O . GLN A 1 95 ? 69.197 35.061 -55.080 1.00 50.31 95 GLN A O 1
ATOM 705 N N . GLU A 1 96 ? 67.851 33.280 -55.344 1.00 48.09 96 GLU A N 1
ATOM 706 C CA . GLU A 1 96 ? 68.169 32.842 -56.724 1.00 48.09 96 GLU A CA 1
ATOM 707 C C . GLU A 1 96 ? 67.875 31.341 -56.889 1.00 48.09 96 GLU A C 1
ATOM 709 O O . GLU A 1 96 ? 68.765 30.504 -56.993 1.00 48.09 96 GLU A O 1
ATOM 714 N N . GLN A 1 97 ? 66.596 30.958 -56.913 1.00 44.62 97 GLN A N 1
ATOM 715 C CA . GLN A 1 97 ? 66.187 29.677 -57.514 1.00 44.62 97 GLN A CA 1
ATOM 716 C C . GLN A 1 97 ? 64.697 29.685 -57.894 1.00 44.62 97 GLN A C 1
ATOM 718 O O . GLN A 1 97 ? 63.944 28.757 -57.622 1.00 44.62 97 GLN A O 1
ATOM 723 N N . ALA A 1 98 ? 64.248 30.772 -58.529 1.00 49.66 98 ALA A N 1
ATOM 724 C CA . ALA A 1 98 ? 62.838 30.992 -58.858 1.00 49.66 98 ALA A CA 1
ATOM 725 C C . ALA A 1 98 ? 62.388 30.449 -60.233 1.00 49.66 98 ALA A C 1
ATOM 727 O O . ALA A 1 98 ? 61.207 30.549 -60.548 1.00 49.66 98 ALA A O 1
ATOM 728 N N . GLU A 1 99 ? 63.252 29.844 -61.061 1.00 48.28 99 GLU A N 1
ATOM 729 C CA . GLU A 1 99 ? 62.876 29.568 -62.468 1.00 48.28 99 GLU A CA 1
ATOM 730 C C . GLU A 1 99 ? 63.060 28.130 -62.975 1.00 48.28 99 GLU A C 1
ATOM 732 O O . GLU A 1 99 ? 62.815 27.862 -64.149 1.00 48.28 99 GLU A O 1
ATOM 737 N N . LYS A 1 100 ? 63.378 27.156 -62.109 1.00 45.81 100 LYS A N 1
ATOM 738 C CA . LYS A 1 100 ? 63.478 25.737 -62.523 1.00 45.81 100 LYS A CA 1
ATOM 739 C C . LYS A 1 100 ? 62.439 24.787 -61.921 1.00 45.81 100 LYS A C 1
ATOM 741 O O . LYS A 1 100 ? 62.537 23.587 -62.147 1.00 45.81 100 LYS A O 1
ATOM 746 N N . ASN A 1 101 ? 61.425 25.306 -61.219 1.00 47.19 101 ASN A N 1
ATOM 747 C CA . ASN A 1 101 ? 60.455 24.486 -60.476 1.00 47.19 101 ASN A CA 1
ATOM 748 C C . ASN A 1 101 ? 59.012 24.506 -61.025 1.00 47.19 101 ASN A C 1
ATOM 750 O O . ASN A 1 101 ? 58.081 24.102 -60.340 1.00 47.19 101 ASN A O 1
ATOM 754 N N . ARG A 1 102 ? 58.796 24.961 -62.268 1.00 49.19 102 ARG A N 1
ATOM 755 C CA . ARG A 1 102 ? 57.452 25.014 -62.884 1.00 49.19 102 ARG A CA 1
ATOM 756 C C . ARG A 1 102 ? 56.986 23.716 -63.558 1.00 49.19 102 ARG A C 1
ATOM 758 O O . ARG A 1 102 ? 55.817 23.622 -63.894 1.00 49.19 102 ARG A O 1
ATOM 765 N N . ARG A 1 103 ? 57.857 22.713 -63.733 1.00 46.81 103 ARG A N 1
ATOM 766 C CA . ARG A 1 103 ? 57.494 21.386 -64.287 1.00 46.81 103 ARG A CA 1
ATOM 767 C C . ARG A 1 103 ? 57.420 20.257 -63.254 1.00 46.81 103 ARG A C 1
ATOM 769 O O . ARG A 1 103 ? 57.023 19.163 -63.613 1.00 46.81 103 ARG A O 1
ATOM 776 N N . SER A 1 104 ? 57.757 20.531 -61.990 1.00 51.34 104 SER A N 1
ATOM 777 C CA . SER A 1 104 ? 57.601 19.587 -60.868 1.00 51.34 104 SER A CA 1
ATOM 778 C C . SER A 1 104 ? 56.392 19.926 -59.980 1.00 51.34 104 SER A C 1
ATOM 780 O O . SER A 1 104 ? 56.211 19.304 -58.939 1.00 51.34 104 SER A O 1
ATOM 782 N N . SER A 1 105 ? 55.597 20.937 -60.360 1.00 56.34 105 SER A N 1
ATOM 783 C CA . SER A 1 105 ? 54.448 21.426 -59.586 1.00 56.34 105 SER A CA 1
ATOM 784 C C . SER A 1 105 ? 53.187 20.594 -59.827 1.00 56.34 105 SER A C 1
ATOM 786 O O . SER A 1 105 ? 52.466 20.342 -58.875 1.00 56.34 105 SER A O 1
ATOM 788 N N . GLU A 1 106 ? 52.950 20.122 -61.056 1.00 58.69 106 GLU A N 1
ATOM 789 C CA . GLU A 1 106 ? 51.745 19.348 -61.409 1.00 58.69 106 GLU A CA 1
ATOM 790 C C . GLU A 1 106 ? 51.793 17.908 -60.856 1.00 58.69 106 GLU A C 1
ATOM 792 O O . GLU A 1 106 ? 50.831 17.456 -60.245 1.00 58.69 106 GLU A O 1
ATOM 797 N N . GLU A 1 107 ? 52.937 17.213 -60.939 1.00 62.69 107 GLU A N 1
ATOM 798 C CA . GLU A 1 107 ? 53.099 15.870 -60.337 1.00 62.69 107 GLU A CA 1
ATOM 799 C C . GLU A 1 107 ? 53.049 15.904 -58.796 1.00 62.69 107 GLU A C 1
ATOM 801 O O . GLU A 1 107 ? 52.548 14.980 -58.154 1.00 62.69 107 GLU A O 1
ATOM 806 N N . MET A 1 108 ? 53.529 16.992 -58.184 1.00 71.38 108 MET A N 1
ATOM 807 C CA . MET A 1 108 ? 53.474 17.188 -56.731 1.00 71.38 108 MET A CA 1
ATOM 808 C C . MET A 1 108 ? 52.057 17.548 -56.251 1.00 71.38 108 MET A C 1
ATOM 810 O O . MET A 1 108 ? 51.705 17.260 -55.106 1.00 71.38 108 MET A O 1
ATOM 814 N N . GLU A 1 109 ? 51.240 18.157 -57.113 1.00 76.69 109 GLU A N 1
ATOM 815 C CA . GLU A 1 109 ? 49.834 18.475 -56.854 1.00 76.69 109 GLU A CA 1
ATOM 816 C C . GLU A 1 109 ? 48.958 17.215 -56.942 1.00 76.69 109 GLU A C 1
ATOM 818 O O . GLU A 1 109 ? 48.213 16.936 -56.003 1.00 76.69 109 GLU A O 1
ATOM 823 N N . GLU A 1 110 ? 49.161 16.361 -57.951 1.00 79.38 110 GLU A N 1
ATOM 824 C CA . GLU A 1 110 ? 48.460 15.072 -58.079 1.00 79.38 110 GLU A CA 1
ATOM 825 C C . GLU A 1 110 ? 48.826 14.092 -56.942 1.00 79.38 110 GLU A C 1
ATOM 827 O O . GLU A 1 110 ? 47.959 13.426 -56.362 1.00 79.38 110 GLU A O 1
ATOM 832 N N . GLU A 1 111 ? 50.100 14.039 -56.527 1.00 81.31 111 GLU A N 1
ATOM 833 C CA . GLU A 1 111 ? 50.506 13.241 -55.362 1.00 81.31 111 GLU A CA 1
ATOM 834 C C . GLU A 1 111 ? 49.896 13.786 -54.055 1.00 81.31 111 GLU A C 1
ATOM 836 O O . GLU A 1 111 ? 49.536 13.018 -53.153 1.00 81.31 111 GLU A O 1
ATOM 841 N N . ARG A 1 112 ? 49.732 15.110 -53.943 1.00 83.00 112 ARG A N 1
ATOM 842 C CA . ARG A 1 112 ? 49.107 15.756 -52.783 1.00 83.00 112 ARG A CA 1
ATOM 843 C C . ARG A 1 112 ? 47.606 15.479 -52.722 1.00 83.00 112 ARG A C 1
ATOM 845 O O . ARG A 1 112 ? 47.122 15.166 -51.634 1.00 83.00 112 ARG A O 1
ATOM 852 N N . GLU A 1 113 ? 46.896 15.524 -53.845 1.00 85.25 113 GLU A N 1
ATOM 853 C CA . GLU A 1 113 ? 45.474 15.163 -53.935 1.00 85.25 113 GLU A CA 1
ATOM 854 C C . GLU A 1 113 ? 45.243 13.685 -53.600 1.00 85.25 113 GLU A C 1
ATOM 856 O O . GLU A 1 113 ? 44.388 13.350 -52.776 1.00 85.25 113 GLU A O 1
ATOM 861 N N . LYS A 1 114 ? 46.070 12.780 -54.135 1.00 85.56 114 LYS A N 1
ATOM 862 C CA . LYS A 1 114 ? 45.978 11.347 -53.824 1.00 85.56 114 LYS A CA 1
ATOM 863 C C . LYS A 1 114 ? 46.237 11.057 -52.342 1.00 85.56 114 LYS A C 1
ATOM 865 O O . LYS A 1 114 ? 45.516 10.262 -51.734 1.00 85.56 114 LYS A O 1
ATOM 870 N N . ARG A 1 115 ? 47.218 11.735 -51.729 1.00 86.75 115 ARG A N 1
ATOM 871 C CA . ARG A 1 115 ? 47.467 11.659 -50.277 1.00 86.75 115 ARG A CA 1
ATOM 872 C C . ARG A 1 115 ? 46.308 12.230 -49.457 1.00 86.75 115 ARG A C 1
ATOM 874 O O . ARG A 1 115 ? 46.047 11.704 -48.378 1.00 86.75 115 ARG A O 1
ATOM 881 N N . GLN A 1 116 ? 45.623 13.273 -49.930 1.00 87.12 116 GLN A N 1
ATOM 882 C CA . GLN A 1 116 ? 44.439 13.825 -49.260 1.00 87.12 116 GLN A CA 1
ATOM 883 C C . GLN A 1 116 ? 43.269 12.837 -49.291 1.00 87.12 116 GLN A C 1
ATOM 885 O O . GLN A 1 116 ? 42.746 12.500 -48.233 1.00 87.12 116 GLN A O 1
ATOM 890 N N . LEU A 1 117 ? 42.947 12.266 -50.455 1.00 86.94 117 LEU A N 1
ATOM 891 C CA . LEU A 1 117 ? 41.877 11.271 -50.592 1.00 86.94 117 LEU A CA 1
ATOM 892 C C . LEU A 1 117 ? 42.125 10.017 -49.739 1.00 86.94 117 LEU A C 1
ATOM 894 O O . LEU A 1 117 ? 41.209 9.487 -49.108 1.00 86.94 117 LEU A O 1
ATOM 898 N N . GLU A 1 118 ? 43.372 9.543 -49.670 1.00 87.69 118 GLU A N 1
ATOM 899 C CA . GLU A 1 118 ? 43.731 8.403 -48.822 1.00 87.69 118 GLU A CA 1
ATOM 900 C C . GLU A 1 118 ? 43.642 8.745 -47.323 1.00 87.69 118 GLU A C 1
ATOM 902 O O . GLU A 1 118 ? 43.198 7.922 -46.513 1.00 87.69 118 GLU A O 1
ATOM 907 N N . GLN A 1 119 ? 44.012 9.972 -46.935 1.00 88.75 119 GLN A N 1
ATOM 908 C CA . GLN A 1 119 ? 43.842 10.458 -45.564 1.00 88.75 119 GLN A CA 1
ATOM 909 C C . GLN A 1 119 ? 42.369 10.597 -45.178 1.00 88.75 119 GLN A C 1
ATOM 911 O O . GLN A 1 119 ? 42.010 10.199 -44.065 1.00 88.75 119 GLN A O 1
ATOM 916 N N . ASP A 1 120 ? 41.527 11.097 -46.078 1.00 88.75 120 ASP A N 1
ATOM 917 C CA . ASP A 1 120 ? 40.092 11.255 -45.854 1.00 88.75 120 ASP A CA 1
ATOM 918 C C . ASP A 1 120 ? 39.402 9.899 -45.739 1.00 88.75 120 ASP A C 1
ATOM 920 O O . ASP A 1 120 ? 38.692 9.656 -44.761 1.00 88.75 120 ASP A O 1
ATOM 924 N N . LYS A 1 121 ? 39.725 8.947 -46.623 1.00 88.31 121 LYS A N 1
ATOM 925 C CA . LYS A 1 121 ? 39.234 7.566 -46.519 1.00 88.31 121 LYS A CA 1
ATOM 926 C C . LYS A 1 121 ? 39.651 6.914 -45.199 1.00 88.31 121 LYS A C 1
ATOM 928 O O . LYS A 1 121 ? 38.832 6.327 -44.491 1.00 88.31 121 LYS A O 1
ATOM 933 N N . LYS A 1 122 ? 40.916 7.072 -44.796 1.00 90.12 122 LYS A N 1
ATOM 934 C CA . LYS A 1 122 ? 41.416 6.556 -43.510 1.00 90.12 122 LYS A CA 1
ATOM 935 C C . LYS A 1 122 ? 40.751 7.240 -42.312 1.00 90.12 122 LYS A C 1
ATOM 937 O O . LYS A 1 122 ? 40.588 6.610 -41.263 1.00 90.12 122 LYS A O 1
ATOM 942 N N . ARG A 1 123 ? 40.388 8.521 -42.427 1.00 90.50 123 ARG A N 1
ATOM 943 C CA . ARG A 1 123 ? 39.647 9.265 -41.400 1.00 90.50 123 ARG A CA 1
ATOM 944 C C . ARG A 1 123 ? 38.210 8.750 -41.298 1.00 90.50 123 ARG A C 1
ATOM 946 O O . ARG A 1 123 ? 37.790 8.429 -40.189 1.00 90.50 123 ARG A O 1
ATOM 953 N N . GLN A 1 124 ? 37.512 8.575 -42.417 1.00 88.94 124 GLN A N 1
ATOM 954 C CA . GLN A 1 124 ? 36.159 8.012 -42.473 1.00 88.94 124 GLN A CA 1
ATOM 955 C C . GLN A 1 124 ? 36.104 6.587 -41.902 1.00 88.94 124 GLN A C 1
ATOM 957 O O . GLN A 1 124 ? 35.268 6.299 -41.049 1.00 88.94 124 GLN A O 1
ATOM 962 N N . GLU A 1 125 ? 37.053 5.712 -42.250 1.00 89.12 125 GLU A N 1
ATOM 963 C CA . GLU A 1 125 ? 37.126 4.358 -41.680 1.00 89.12 125 GLU A CA 1
ATOM 964 C C . GLU A 1 125 ? 37.346 4.360 -40.159 1.00 89.12 125 GLU A C 1
ATOM 966 O O . GLU A 1 125 ? 36.791 3.528 -39.432 1.00 89.12 125 GLU A O 1
ATOM 971 N N . LYS A 1 126 ? 38.176 5.281 -39.650 1.00 91.25 126 LYS A N 1
ATOM 972 C CA . LYS A 1 126 ? 38.378 5.447 -38.203 1.00 91.25 126 LYS A CA 1
ATOM 973 C C . LYS A 1 126 ? 37.097 5.922 -37.519 1.00 91.25 126 LYS A C 1
ATOM 975 O O . LYS A 1 126 ? 36.757 5.371 -36.471 1.00 91.25 126 LYS A O 1
ATOM 980 N N . MET A 1 127 ? 36.390 6.884 -38.114 1.00 88.56 127 MET A N 1
ATOM 981 C CA . MET A 1 127 ? 35.106 7.390 -37.616 1.00 88.56 127 MET A CA 1
ATOM 982 C C . MET A 1 127 ? 34.042 6.287 -37.596 1.00 88.56 127 MET A C 1
ATOM 984 O O . MET A 1 127 ? 33.401 6.081 -36.566 1.00 88.56 127 MET A O 1
ATOM 988 N N . LEU A 1 128 ? 33.932 5.500 -38.671 1.00 89.81 128 LEU A N 1
ATOM 989 C CA . LEU A 1 128 ? 33.027 4.352 -38.757 1.00 89.81 128 LEU A CA 1
ATOM 990 C C . LEU A 1 128 ? 33.325 3.322 -37.659 1.00 89.81 128 LEU A C 1
ATOM 992 O O . LEU A 1 128 ? 32.434 2.956 -36.896 1.00 89.81 128 LEU A O 1
ATOM 996 N N . LYS A 1 129 ? 34.592 2.912 -37.496 1.00 92.25 129 LYS A N 1
ATOM 997 C CA . LYS A 1 129 ? 34.999 1.966 -36.437 1.00 92.25 129 LYS A CA 1
ATOM 998 C C . LYS A 1 129 ? 34.722 2.505 -35.036 1.00 92.25 129 LYS A C 1
ATOM 1000 O O . LYS A 1 129 ? 34.331 1.742 -34.151 1.00 92.25 129 LYS A O 1
ATOM 1005 N N . GLN A 1 130 ? 34.948 3.797 -34.803 1.00 92.56 130 GLN A N 1
ATOM 1006 C CA . GLN A 1 130 ? 34.630 4.432 -33.525 1.00 92.56 130 GLN A CA 1
ATOM 1007 C C . GLN A 1 130 ? 33.123 4.406 -33.266 1.00 92.56 130 GLN A C 1
ATOM 1009 O O . GLN A 1 130 ? 32.699 3.995 -32.186 1.00 92.56 130 GLN A O 1
ATOM 1014 N N . ARG A 1 131 ? 32.312 4.762 -34.265 1.00 89.56 131 ARG A N 1
ATOM 1015 C CA . ARG A 1 131 ? 30.855 4.764 -34.151 1.00 89.56 131 ARG A CA 1
ATOM 1016 C C . ARG A 1 131 ? 30.302 3.350 -33.952 1.00 89.56 131 ARG A C 1
ATOM 1018 O O . ARG A 1 131 ? 29.550 3.136 -33.008 1.00 89.56 131 ARG A O 1
ATOM 1025 N N . GLN A 1 132 ? 30.768 2.357 -34.708 1.00 92.19 132 GLN A N 1
ATOM 1026 C CA . GLN A 1 132 ? 30.427 0.942 -34.504 1.00 92.19 132 GLN A CA 1
ATOM 1027 C C . GLN A 1 132 ? 30.747 0.459 -33.083 1.00 92.19 132 GLN A C 1
ATOM 1029 O O . GLN A 1 132 ? 29.964 -0.278 -32.485 1.00 92.19 132 GLN A O 1
ATOM 1034 N N . ARG A 1 133 ? 31.873 0.886 -32.492 1.00 95.00 133 ARG A N 1
ATOM 1035 C CA . ARG A 1 133 ? 32.193 0.567 -31.088 1.00 95.00 133 ARG A CA 1
ATOM 1036 C C . ARG A 1 133 ? 31.183 1.185 -30.120 1.00 95.00 133 ARG A C 1
ATOM 1038 O O . ARG A 1 133 ? 30.747 0.483 -29.207 1.00 95.00 133 ARG A O 1
ATOM 1045 N N . SER A 1 134 ? 30.793 2.443 -30.324 1.00 91.50 134 SER A N 1
ATOM 1046 C CA . SER A 1 134 ? 29.761 3.107 -29.514 1.00 91.50 134 SER A CA 1
ATOM 1047 C C . SER A 1 134 ? 28.404 2.409 -29.646 1.00 91.50 134 SER A C 1
ATOM 1049 O O . SER A 1 134 ? 27.791 2.059 -28.638 1.00 91.50 134 SER A O 1
ATOM 1051 N N . PHE A 1 135 ? 27.976 2.093 -30.871 1.00 93.88 135 PHE A N 1
ATOM 1052 C CA . PHE A 1 135 ? 26.723 1.375 -31.128 1.00 93.88 135 PHE A CA 1
ATOM 1053 C C . PHE A 1 135 ? 26.745 -0.062 -30.601 1.00 93.88 135 PHE A C 1
ATOM 1055 O O . PHE A 1 135 ? 25.731 -0.555 -30.117 1.00 93.88 135 PHE A O 1
ATOM 1062 N N . LYS A 1 136 ? 27.905 -0.728 -30.573 1.00 95.38 136 LYS A N 1
ATOM 1063 C CA . LYS A 1 136 ? 28.052 -2.037 -29.920 1.00 95.38 136 LYS A CA 1
ATOM 1064 C C . LYS A 1 136 ? 27.793 -1.954 -28.413 1.00 95.38 136 LYS A C 1
ATOM 1066 O O . LYS A 1 136 ? 27.156 -2.847 -27.857 1.00 95.38 136 LYS A O 1
ATOM 1071 N N . GLN A 1 137 ? 28.269 -0.901 -27.744 1.00 95.50 137 GLN A N 1
ATOM 1072 C CA . GLN A 1 137 ? 27.977 -0.673 -26.323 1.00 95.50 137 GLN A CA 1
ATOM 1073 C C . GLN A 1 137 ? 26.498 -0.338 -26.105 1.00 95.50 137 GLN A C 1
ATOM 1075 O O . GLN A 1 137 ? 25.872 -0.908 -25.208 1.00 95.50 137 GLN A O 1
ATOM 1080 N N . PHE A 1 138 ? 25.929 0.513 -26.962 1.00 93.88 138 PHE A N 1
ATOM 1081 C CA . PHE A 1 138 ? 24.506 0.845 -26.934 1.00 93.88 138 PHE A CA 1
ATOM 1082 C C . PHE A 1 138 ? 23.628 -0.400 -27.141 1.00 93.88 138 PHE A C 1
ATOM 1084 O O . PHE A 1 138 ? 22.729 -0.657 -26.348 1.00 93.88 138 PHE A O 1
ATOM 1091 N N . GLY A 1 139 ? 23.976 -1.281 -28.080 1.00 94.94 139 GLY A N 1
ATOM 1092 C CA . GLY A 1 139 ? 23.293 -2.560 -28.287 1.00 94.94 139 GLY A CA 1
ATOM 1093 C C . GLY A 1 139 ? 23.322 -3.484 -27.063 1.00 94.94 139 GLY A C 1
ATOM 1094 O O . GLY A 1 139 ? 22.344 -4.175 -26.780 1.00 94.94 139 GLY A O 1
ATOM 1095 N N . VAL A 1 140 ? 24.404 -3.487 -26.275 1.00 96.69 140 VAL A N 1
ATOM 1096 C CA . VAL A 1 140 ? 24.440 -4.228 -24.997 1.00 96.69 140 VAL A CA 1
ATOM 1097 C C . VAL A 1 140 ? 23.478 -3.615 -23.973 1.00 96.69 140 VAL A C 1
ATOM 1099 O O . VAL A 1 140 ? 22.831 -4.357 -23.229 1.00 96.69 140 VAL A O 1
ATOM 1102 N N . MET A 1 141 ? 23.361 -2.285 -23.928 1.00 94.56 141 MET A N 1
ATOM 1103 C CA . MET A 1 141 ? 22.387 -1.591 -23.079 1.00 94.56 141 MET A CA 1
ATOM 1104 C C . MET A 1 141 ? 20.949 -1.921 -23.505 1.00 94.56 141 MET A C 1
ATOM 1106 O O . MET A 1 141 ? 20.163 -2.343 -22.657 1.00 94.56 141 MET A O 1
ATOM 1110 N N . LEU A 1 142 ? 20.631 -1.834 -24.802 1.00 95.38 142 LEU A N 1
ATOM 1111 C CA . LEU A 1 142 ? 19.308 -2.159 -25.347 1.00 95.38 142 LEU A CA 1
ATOM 1112 C C . LEU A 1 142 ? 18.911 -3.613 -25.086 1.00 95.38 142 LEU A C 1
ATOM 1114 O O . LEU A 1 142 ? 17.779 -3.879 -24.697 1.00 95.38 142 LEU A O 1
ATOM 1118 N N . LYS A 1 143 ? 19.845 -4.566 -25.195 1.00 95.81 143 LYS A N 1
ATOM 1119 C CA . LYS A 1 143 ? 19.581 -5.971 -24.834 1.00 95.81 143 LYS A CA 1
ATOM 1120 C C . LYS A 1 143 ? 19.191 -6.129 -23.365 1.00 95.81 143 LYS A C 1
ATOM 1122 O O . LYS A 1 143 ? 18.267 -6.876 -23.056 1.00 95.81 143 LYS A O 1
ATOM 1127 N N . LYS A 1 144 ? 19.864 -5.421 -22.449 1.00 94.75 144 LYS A N 1
ATOM 1128 C CA . LYS A 1 144 ? 19.488 -5.414 -21.022 1.00 94.75 144 LYS A CA 1
ATOM 1129 C C . LYS A 1 144 ? 18.132 -4.747 -20.801 1.00 94.75 144 LYS A C 1
ATOM 1131 O O . LYS A 1 144 ? 17.369 -5.211 -19.961 1.00 94.75 144 LYS A O 1
ATOM 1136 N N . PHE A 1 145 ? 17.850 -3.676 -21.536 1.00 95.25 145 PHE A N 1
ATOM 1137 C CA . PHE A 1 145 ? 16.579 -2.962 -21.487 1.00 95.25 145 PHE A CA 1
ATOM 1138 C C . PHE A 1 145 ? 15.421 -3.858 -21.943 1.00 95.25 145 PHE A C 1
ATOM 1140 O O . PHE A 1 145 ? 14.463 -4.044 -21.201 1.00 95.25 145 PHE A O 1
ATOM 1147 N N . LYS A 1 146 ? 15.571 -4.531 -23.089 1.00 95.56 146 LYS A N 1
ATOM 1148 C CA . LYS A 1 146 ? 14.613 -5.517 -23.598 1.00 95.56 146 LYS A CA 1
ATOM 1149 C C . LYS A 1 146 ? 14.405 -6.678 -22.633 1.00 95.56 146 LYS A C 1
ATOM 1151 O O . LYS A 1 146 ? 13.273 -6.962 -22.275 1.00 95.56 146 LYS A O 1
ATOM 1156 N N . ALA A 1 147 ? 15.480 -7.239 -22.079 1.00 96.06 147 ALA A N 1
ATOM 1157 C CA . ALA A 1 147 ? 15.365 -8.284 -21.062 1.00 96.06 147 ALA A CA 1
ATOM 1158 C C . ALA A 1 147 ? 14.600 -7.828 -19.800 1.00 96.06 147 ALA A C 1
ATOM 1160 O O . ALA A 1 147 ? 13.947 -8.648 -19.153 1.00 96.06 147 ALA A O 1
ATOM 1161 N N . LYS A 1 148 ? 14.668 -6.539 -19.423 1.00 94.75 148 LYS A N 1
ATOM 1162 C CA . LYS A 1 148 ? 13.816 -5.991 -18.355 1.00 94.75 148 LYS A CA 1
ATOM 1163 C C . LYS A 1 148 ? 12.348 -5.953 -18.785 1.00 94.75 148 LYS A C 1
ATOM 1165 O O . LYS A 1 148 ? 11.515 -6.375 -17.991 1.00 94.75 148 LYS A O 1
ATOM 1170 N N . MET A 1 149 ? 12.044 -5.487 -19.998 1.00 96.00 149 MET A N 1
ATOM 1171 C CA . MET A 1 149 ? 10.674 -5.464 -20.532 1.00 96.00 149 MET A CA 1
ATOM 1172 C C . MET A 1 149 ? 10.078 -6.875 -20.598 1.00 96.00 149 MET A C 1
ATOM 1174 O O . MET A 1 149 ? 9.037 -7.114 -19.997 1.00 96.00 149 MET A O 1
ATOM 1178 N N . ASP A 1 150 ? 10.793 -7.829 -21.196 1.00 96.31 150 ASP A N 1
ATOM 1179 C CA . ASP A 1 150 ? 10.354 -9.225 -21.317 1.00 96.31 150 ASP A CA 1
ATOM 1180 C C . ASP A 1 150 ? 10.093 -9.850 -19.934 1.00 96.31 150 ASP A C 1
ATOM 1182 O O . ASP A 1 150 ? 9.139 -10.598 -19.724 1.00 96.31 150 ASP A O 1
ATOM 1186 N N . LYS A 1 151 ? 10.932 -9.517 -18.942 1.00 96.12 151 LYS A N 1
ATOM 1187 C CA . LYS A 1 151 ? 10.745 -9.973 -17.561 1.00 96.12 151 LYS A CA 1
ATOM 1188 C C . LYS A 1 151 ? 9.490 -9.381 -16.916 1.00 96.12 151 LYS A C 1
ATOM 1190 O O . LYS A 1 151 ? 8.847 -10.084 -16.141 1.00 96.12 151 LYS A O 1
ATOM 1195 N N . LEU A 1 152 ? 9.170 -8.115 -17.180 1.00 94.88 152 LEU A N 1
ATOM 1196 C CA . LEU A 1 152 ? 7.952 -7.472 -16.675 1.00 94.88 152 LEU A CA 1
ATOM 1197 C C . LEU A 1 152 ? 6.707 -8.109 -17.288 1.00 94.88 152 LEU A C 1
ATOM 1199 O O . LEU A 1 152 ? 5.794 -8.477 -16.553 1.00 94.88 152 LEU A O 1
ATOM 1203 N N . GLU A 1 153 ? 6.723 -8.341 -18.597 1.00 94.56 153 GLU A N 1
ATOM 1204 C CA . GLU A 1 153 ? 5.634 -9.018 -19.303 1.00 94.56 153 GLU A CA 1
ATOM 1205 C C . GLU A 1 153 ? 5.433 -10.448 -18.796 1.00 94.56 153 GLU A C 1
ATOM 1207 O O . GLU A 1 153 ? 4.308 -10.854 -18.511 1.00 94.56 153 GLU A O 1
ATOM 1212 N N . ALA A 1 154 ? 6.520 -11.195 -18.572 1.00 95.12 154 ALA A N 1
ATOM 1213 C CA . ALA A 1 154 ? 6.459 -12.527 -17.969 1.00 95.12 154 ALA A CA 1
ATOM 1214 C C . ALA A 1 154 ? 5.914 -12.511 -16.526 1.00 95.12 154 ALA A C 1
ATOM 1216 O O . ALA A 1 154 ? 5.418 -13.523 -16.032 1.00 95.12 154 ALA A O 1
ATOM 1217 N N . GLN A 1 155 ? 6.010 -11.372 -15.836 1.00 93.06 155 GLN A N 1
ATOM 1218 C CA . GLN A 1 155 ? 5.408 -11.138 -14.521 1.00 93.06 155 GLN A CA 1
ATOM 1219 C C . GLN A 1 155 ? 3.965 -10.611 -14.608 1.00 93.06 155 GLN A C 1
ATOM 1221 O O . GLN A 1 155 ? 3.368 -10.336 -13.567 1.00 93.06 155 GLN A O 1
ATOM 1226 N N . GLY A 1 156 ? 3.409 -10.489 -15.817 1.00 91.62 156 GLY A N 1
ATOM 1227 C CA . GLY A 1 156 ? 2.063 -9.983 -16.077 1.00 91.62 156 GLY A CA 1
ATOM 1228 C C . GLY A 1 156 ? 1.939 -8.462 -15.995 1.00 91.62 156 GLY A C 1
ATOM 1229 O O . GLY A 1 156 ? 0.821 -7.967 -15.947 1.00 91.62 156 GLY A O 1
ATOM 1230 N N . VAL A 1 157 ? 3.053 -7.724 -15.944 1.00 94.06 157 VAL A N 1
ATOM 1231 C CA . VAL A 1 157 ? 3.060 -6.256 -15.901 1.00 94.06 157 VAL A CA 1
ATOM 1232 C C . VAL A 1 157 ? 3.115 -5.709 -17.321 1.00 94.06 157 VAL A C 1
ATOM 1234 O O . VAL A 1 157 ? 4.007 -6.056 -18.099 1.00 94.06 157 VAL A O 1
ATOM 1237 N N . THR A 1 158 ? 2.178 -4.825 -17.643 1.00 92.19 158 THR A N 1
ATOM 1238 C CA . THR A 1 158 ? 2.099 -4.188 -18.955 1.00 92.19 158 THR A CA 1
ATOM 1239 C C . THR A 1 158 ? 3.225 -3.175 -19.102 1.00 92.19 158 THR A C 1
ATOM 1241 O O . THR A 1 158 ? 3.412 -2.285 -18.275 1.00 92.19 158 THR A O 1
ATOM 1244 N N . VAL A 1 159 ? 4.015 -3.335 -20.159 1.00 93.25 159 VAL A N 1
ATOM 1245 C CA . VAL A 1 159 ? 5.053 -2.377 -20.539 1.00 93.25 159 VAL A CA 1
ATOM 1246 C C . VAL A 1 159 ? 4.437 -1.361 -21.508 1.00 93.25 159 VAL A C 1
ATOM 1248 O O . VAL A 1 159 ? 3.816 -1.801 -22.481 1.00 93.25 159 VAL A O 1
ATOM 1251 N N . PRO A 1 160 ? 4.620 -0.041 -21.299 1.00 91.88 160 PRO A N 1
ATOM 1252 C CA . PRO A 1 160 ? 4.074 0.981 -22.191 1.00 91.88 160 PRO A CA 1
ATOM 1253 C C . PRO A 1 160 ? 4.502 0.764 -23.648 1.00 91.88 160 PRO A C 1
ATOM 1255 O O . PRO A 1 160 ? 5.682 0.513 -23.910 1.00 91.88 160 PRO A O 1
ATOM 1258 N N . ALA A 1 161 ? 3.561 0.888 -24.590 1.00 93.06 161 ALA A N 1
ATOM 1259 C CA . ALA A 1 161 ? 3.801 0.628 -26.015 1.00 93.06 161 ALA A CA 1
ATOM 1260 C C . ALA A 1 161 ? 4.958 1.473 -26.574 1.00 93.06 161 ALA A C 1
ATOM 1262 O O . ALA A 1 161 ? 5.884 0.923 -27.166 1.00 93.06 161 ALA A O 1
ATOM 1263 N N . VAL A 1 162 ? 4.981 2.765 -26.228 1.00 93.94 162 VAL A N 1
ATOM 1264 C CA . VAL A 1 162 ? 6.038 3.725 -26.593 1.00 93.94 162 VAL A CA 1
ATOM 1265 C C . VAL A 1 162 ? 7.440 3.204 -26.245 1.00 93.94 162 VAL A C 1
ATOM 1267 O O . VAL A 1 162 ? 8.385 3.359 -27.013 1.00 93.94 162 VAL A O 1
ATOM 1270 N N . CYS A 1 163 ? 7.594 2.522 -25.105 1.00 94.06 163 CYS A N 1
ATOM 1271 C CA . CYS A 1 163 ? 8.885 1.977 -24.686 1.00 94.06 163 CYS A CA 1
ATOM 1272 C C . CYS A 1 163 ? 9.300 0.741 -25.489 1.00 94.06 163 CYS A C 1
ATOM 1274 O O . CYS A 1 163 ? 10.495 0.529 -25.709 1.00 94.06 163 CYS A O 1
ATOM 1276 N N . LYS A 1 164 ? 8.333 -0.077 -25.923 1.00 94.75 164 LYS A N 1
ATOM 1277 C CA . LYS A 1 164 ? 8.598 -1.240 -26.780 1.00 94.75 164 LYS A CA 1
ATOM 1278 C C . LYS A 1 164 ? 8.986 -0.804 -28.186 1.00 94.75 164 LYS A C 1
ATOM 1280 O O . LYS A 1 164 ? 9.947 -1.343 -28.731 1.00 94.75 164 LYS A O 1
ATOM 1285 N N . GLU A 1 165 ? 8.262 0.169 -28.732 1.00 95.94 165 GLU A N 1
ATOM 1286 C CA . GLU A 1 165 ? 8.502 0.747 -30.056 1.00 95.94 165 GLU A CA 1
ATOM 1287 C C . GLU A 1 165 ? 9.887 1.392 -30.112 1.00 95.94 165 GLU A C 1
ATOM 1289 O O . GLU A 1 165 ? 10.728 0.940 -30.889 1.00 95.94 165 GLU A O 1
ATOM 1294 N N . ALA A 1 166 ? 10.198 2.303 -29.181 1.00 95.56 166 ALA A N 1
ATOM 1295 C CA . ALA A 1 166 ? 11.507 2.956 -29.116 1.00 95.56 166 ALA A CA 1
ATOM 1296 C C . ALA A 1 166 ? 12.666 1.953 -28.951 1.00 95.56 166 ALA A C 1
ATOM 1298 O O . ALA A 1 166 ? 13.717 2.084 -29.577 1.00 95.56 166 ALA A O 1
ATOM 1299 N N . ALA A 1 167 ? 12.494 0.905 -28.136 1.00 95.56 167 ALA A N 1
ATOM 1300 C CA . ALA A 1 167 ? 13.511 -0.140 -27.995 1.00 95.56 167 ALA A CA 1
ATOM 1301 C C . ALA A 1 167 ? 13.682 -0.983 -29.272 1.00 95.56 167 ALA A C 1
ATOM 1303 O O . ALA A 1 167 ? 14.791 -1.451 -29.552 1.00 95.56 167 ALA A O 1
ATOM 1304 N N . GLY A 1 168 ? 12.602 -1.196 -30.028 1.00 95.88 168 GLY A N 1
ATOM 1305 C CA . GLY A 1 168 ? 12.620 -1.861 -31.328 1.00 95.88 168 GLY A CA 1
ATOM 1306 C C . GLY A 1 168 ? 13.361 -1.035 -32.375 1.00 95.88 168 GLY A C 1
ATOM 1307 O O . GLY A 1 168 ? 14.309 -1.534 -32.981 1.00 95.88 168 GLY A O 1
ATOM 1308 N N . GLU A 1 169 ? 12.993 0.236 -32.520 1.00 95.12 169 GLU A N 1
ATOM 1309 C CA . GLU A 1 169 ? 13.630 1.190 -33.436 1.00 95.12 169 GLU A CA 1
ATOM 1310 C C . GLU A 1 169 ? 15.122 1.350 -33.137 1.00 95.12 169 GLU A C 1
ATOM 1312 O O . GLU A 1 169 ? 15.957 1.196 -34.031 1.00 95.12 169 GLU A O 1
ATOM 1317 N N . ALA A 1 170 ? 15.485 1.528 -31.863 1.00 94.69 170 ALA A N 1
ATOM 1318 C CA . ALA A 1 170 ? 16.879 1.625 -31.440 1.00 94.69 170 ALA A CA 1
ATOM 1319 C C . ALA A 1 170 ? 17.693 0.371 -31.798 1.00 94.69 170 ALA A C 1
ATOM 1321 O O . ALA A 1 170 ? 18.860 0.469 -32.182 1.00 94.69 170 ALA A O 1
ATOM 1322 N N . MET A 1 171 ? 17.101 -0.823 -31.672 1.00 94.75 171 MET A N 1
ATOM 1323 C CA . MET A 1 171 ? 17.770 -2.074 -32.042 1.00 94.75 171 MET A CA 1
ATOM 1324 C C . MET A 1 171 ? 17.961 -2.188 -33.554 1.00 94.75 171 MET A C 1
ATOM 1326 O O . MET A 1 171 ? 19.023 -2.637 -33.986 1.00 94.75 171 MET A O 1
ATOM 1330 N N . THR A 1 172 ? 16.979 -1.759 -34.349 1.00 94.69 172 THR A N 1
ATOM 1331 C CA . THR A 1 172 ? 17.102 -1.696 -35.811 1.00 94.69 172 THR A CA 1
ATOM 1332 C C . THR A 1 172 ? 18.236 -0.756 -36.210 1.00 94.69 172 THR A C 1
ATOM 1334 O O . THR A 1 172 ? 19.135 -1.176 -36.931 1.00 94.69 172 THR A O 1
ATOM 1337 N N . MET A 1 173 ? 18.276 0.456 -35.645 1.00 92.12 173 MET A N 1
ATOM 1338 C CA . MET A 1 173 ? 19.360 1.423 -35.862 1.00 92.12 173 MET A CA 1
ATOM 1339 C C . MET A 1 173 ? 20.736 0.846 -35.503 1.00 92.12 173 MET A C 1
ATOM 1341 O O . MET A 1 173 ? 21.689 0.981 -36.268 1.00 92.12 173 MET A O 1
ATOM 1345 N N . VAL A 1 174 ? 20.854 0.161 -34.359 1.00 93.62 174 VAL A N 1
ATOM 1346 C CA . VAL A 1 174 ? 22.107 -0.497 -33.953 1.00 93.62 174 VAL A CA 1
ATOM 1347 C C . VAL A 1 174 ? 22.553 -1.543 -34.962 1.00 93.62 174 VAL A C 1
ATOM 1349 O O . VAL A 1 174 ? 23.738 -1.586 -35.291 1.00 93.62 174 VAL A O 1
ATOM 1352 N N . ASN A 1 175 ? 21.638 -2.376 -35.452 1.00 93.75 175 ASN A N 1
ATOM 1353 C CA . ASN A 1 175 ? 21.982 -3.403 -36.428 1.00 93.75 175 ASN A CA 1
ATOM 1354 C C . ASN A 1 175 ? 22.437 -2.771 -37.750 1.00 93.75 175 ASN A C 1
ATOM 1356 O O . ASN A 1 175 ? 23.495 -3.149 -38.245 1.00 93.75 175 ASN A O 1
ATOM 1360 N N . THR A 1 176 ? 21.743 -1.735 -38.238 1.00 92.31 176 THR A N 1
ATOM 1361 C CA . THR A 1 176 ? 22.132 -0.998 -39.452 1.00 92.31 176 THR A CA 1
ATOM 1362 C C . THR A 1 176 ? 23.559 -0.450 -39.357 1.00 92.31 176 THR A C 1
ATOM 1364 O O . THR A 1 176 ? 24.363 -0.671 -40.259 1.00 92.31 176 THR A O 1
ATOM 1367 N N . VAL A 1 177 ? 23.933 0.195 -38.242 1.00 89.69 177 VAL A N 1
ATOM 1368 C CA . VAL A 1 177 ? 25.302 0.728 -38.061 1.00 89.69 177 VAL A CA 1
ATOM 1369 C C . VAL A 1 177 ? 26.354 -0.376 -37.953 1.00 89.69 177 VAL A C 1
ATOM 1371 O O . VAL A 1 177 ? 27.485 -0.207 -38.414 1.00 89.69 177 VAL A O 1
ATOM 1374 N N . LEU A 1 178 ? 26.025 -1.494 -37.302 1.00 92.56 178 LEU A N 1
ATOM 1375 C CA . LEU A 1 178 ? 26.961 -2.607 -37.127 1.00 92.56 178 LEU A CA 1
ATOM 1376 C C . LEU A 1 178 ? 27.196 -3.392 -38.423 1.00 92.56 178 LEU A C 1
ATOM 1378 O O . LEU A 1 178 ? 28.281 -3.951 -38.584 1.00 92.56 178 LEU A O 1
ATOM 1382 N N . GLU A 1 179 ? 26.212 -3.423 -39.320 1.00 93.69 179 GLU A N 1
ATOM 1383 C CA . GLU A 1 179 ? 26.288 -4.085 -40.627 1.00 93.69 179 GLU A CA 1
ATOM 1384 C C . GLU A 1 179 ? 26.818 -3.158 -41.734 1.00 93.69 179 GLU A C 1
ATOM 1386 O O . GLU A 1 179 ? 27.298 -3.644 -42.759 1.00 93.69 179 GLU A O 1
ATOM 1391 N N . ALA A 1 180 ? 26.804 -1.836 -41.522 1.00 90.62 180 ALA A N 1
ATOM 1392 C CA . ALA A 1 180 ? 27.307 -0.860 -42.481 1.00 90.62 180 ALA A CA 1
ATOM 1393 C C . ALA A 1 180 ? 28.810 -1.043 -42.768 1.00 90.62 180 ALA A C 1
ATOM 1395 O O . ALA A 1 180 ? 29.665 -0.920 -41.884 1.00 90.62 180 ALA A O 1
ATOM 1396 N N . THR A 1 181 ? 29.133 -1.293 -44.038 1.00 86.69 181 THR A N 1
ATOM 1397 C CA . THR A 1 181 ? 30.505 -1.289 -44.573 1.00 86.69 181 THR A CA 1
ATOM 1398 C C . THR A 1 181 ? 30.902 0.061 -45.167 1.00 86.69 181 THR A C 1
ATOM 1400 O O . THR A 1 181 ? 32.092 0.327 -45.323 1.00 86.69 181 THR A O 1
ATOM 1403 N N . ASP A 1 182 ? 29.914 0.894 -45.496 1.00 86.81 182 ASP A N 1
ATOM 1404 C CA . ASP A 1 182 ? 30.081 2.212 -46.102 1.00 86.81 182 ASP A CA 1
ATOM 1405 C C . ASP A 1 182 ? 29.906 3.319 -45.040 1.00 86.81 182 ASP A C 1
ATOM 1407 O O . ASP A 1 182 ? 28.878 3.342 -44.354 1.00 86.81 182 ASP A O 1
ATOM 1411 N N . PRO A 1 183 ? 30.885 4.230 -44.870 1.00 81.06 183 PRO A N 1
ATOM 1412 C CA . PRO A 1 183 ? 30.756 5.394 -43.999 1.00 81.06 183 PRO A CA 1
ATOM 1413 C C . PRO A 1 183 ? 29.533 6.276 -44.296 1.00 81.06 183 PRO A C 1
ATOM 1415 O O . PRO A 1 183 ? 28.959 6.803 -43.342 1.00 81.06 183 PRO A O 1
ATOM 1418 N N . GLN A 1 184 ? 29.108 6.398 -45.563 1.00 83.75 184 GLN A N 1
ATOM 1419 C CA . GLN A 1 184 ? 27.975 7.251 -45.955 1.00 83.75 184 GLN A CA 1
ATOM 1420 C C . GLN A 1 184 ? 26.661 6.789 -45.329 1.00 83.75 184 GLN A C 1
ATOM 1422 O O . GLN A 1 184 ? 25.942 7.607 -44.773 1.00 83.75 184 GLN A O 1
ATOM 1427 N N . VAL A 1 185 ? 26.416 5.475 -45.255 1.00 81.06 185 VAL A N 1
ATOM 1428 C CA . VAL A 1 185 ? 25.208 4.906 -44.622 1.00 81.06 185 VAL A CA 1
ATOM 1429 C C . VAL A 1 185 ? 25.033 5.389 -43.182 1.00 81.06 185 VAL A C 1
ATOM 1431 O O . VAL A 1 185 ? 23.917 5.511 -42.686 1.00 81.06 185 VAL A O 1
ATOM 1434 N N . VAL A 1 186 ? 26.137 5.664 -42.486 1.00 80.06 186 VAL A N 1
ATOM 1435 C CA . VAL A 1 186 ? 26.099 6.097 -41.092 1.00 80.06 186 VAL A CA 1
ATOM 1436 C C . VAL A 1 186 ? 26.063 7.622 -40.960 1.00 80.06 186 VAL A C 1
ATOM 1438 O O . VAL A 1 186 ? 25.634 8.134 -39.928 1.00 80.06 186 VAL A O 1
ATOM 1441 N N . GLU A 1 187 ? 26.544 8.365 -41.954 1.00 80.94 187 GLU A N 1
ATOM 1442 C CA . GLU A 1 187 ? 26.368 9.822 -42.038 1.00 80.94 187 GLU A CA 1
ATOM 1443 C C . GLU A 1 187 ? 24.936 10.193 -42.441 1.00 80.94 187 GLU A C 1
ATOM 1445 O O . GLU A 1 187 ? 24.390 11.137 -41.878 1.00 80.94 187 GLU A O 1
ATOM 1450 N N . ASP A 1 188 ? 24.319 9.390 -43.310 1.00 82.44 188 ASP A N 1
ATOM 1451 C CA . ASP A 1 188 ? 22.933 9.526 -43.768 1.00 82.44 188 ASP A CA 1
ATOM 1452 C C . ASP A 1 188 ? 21.906 9.081 -42.719 1.00 82.44 188 ASP A C 1
ATOM 1454 O O . ASP A 1 188 ? 20.724 9.406 -42.826 1.00 82.44 188 ASP A O 1
ATOM 1458 N N . MET A 1 189 ? 22.332 8.332 -41.693 1.00 81.44 189 MET A N 1
ATOM 1459 C CA . MET A 1 189 ? 21.475 8.074 -40.541 1.00 81.44 189 MET A CA 1
ATOM 1460 C C . MET A 1 189 ? 21.183 9.389 -39.835 1.00 81.44 189 MET A C 1
ATOM 1462 O O . MET A 1 189 ? 22.073 9.983 -39.217 1.00 81.44 189 MET A O 1
ATOM 1466 N N . ASP A 1 190 ? 19.917 9.793 -39.902 1.00 77.62 190 ASP A N 1
ATOM 1467 C CA . ASP A 1 190 ? 19.438 11.013 -39.286 1.00 77.62 190 ASP A CA 1
ATOM 1468 C C . ASP A 1 190 ? 19.753 10.985 -37.786 1.00 77.62 190 ASP A C 1
ATOM 1470 O O . ASP A 1 190 ? 19.254 10.171 -37.000 1.00 77.62 190 ASP A O 1
ATOM 1474 N N . THR A 1 191 ? 20.666 11.864 -37.384 1.00 80.44 191 THR A N 1
ATOM 1475 C CA . THR A 1 191 ? 21.086 11.979 -35.991 1.00 80.44 191 THR A CA 1
ATOM 1476 C C . THR A 1 191 ? 19.940 12.469 -35.111 1.00 80.44 191 THR A C 1
ATOM 1478 O O . THR A 1 191 ? 19.973 12.214 -33.904 1.00 80.44 191 THR A O 1
ATOM 1481 N N . SER A 1 192 ? 18.918 13.102 -35.700 1.00 85.56 192 SER A N 1
ATOM 1482 C CA . SER A 1 192 ? 17.713 13.530 -34.998 1.00 85.56 192 SER A CA 1
ATOM 1483 C C . SER A 1 192 ? 16.830 12.347 -34.584 1.00 85.56 192 SER A C 1
ATOM 1485 O O . SER A 1 192 ? 16.390 12.310 -33.434 1.00 85.56 192 SER A O 1
ATOM 1487 N N . ASP A 1 193 ? 16.677 11.325 -35.432 1.00 86.75 193 ASP A N 1
ATOM 1488 C CA . ASP A 1 193 ? 15.922 10.107 -35.106 1.00 86.75 193 ASP A CA 1
ATOM 1489 C C . ASP A 1 193 ? 16.582 9.341 -33.956 1.00 86.75 193 ASP A C 1
ATOM 1491 O O . ASP A 1 193 ? 15.928 8.941 -32.990 1.00 86.75 193 ASP A O 1
ATOM 1495 N N . LEU A 1 194 ? 17.911 9.195 -34.008 1.00 87.00 194 LEU A N 1
ATOM 1496 C CA . LEU A 1 194 ? 18.666 8.558 -32.929 1.00 87.00 194 LEU A CA 1
ATOM 1497 C C . LEU A 1 194 ? 18.510 9.320 -31.607 1.00 87.00 194 LEU A C 1
ATOM 1499 O O . LEU A 1 194 ? 18.394 8.699 -30.547 1.00 87.00 194 LEU A O 1
ATOM 1503 N N . GLN A 1 195 ? 18.527 10.654 -31.658 1.00 91.00 195 GLN A N 1
ATOM 1504 C CA . GLN A 1 195 ? 18.353 11.491 -30.478 1.00 91.00 195 GLN A CA 1
ATOM 1505 C C . GLN A 1 195 ? 16.934 11.359 -29.910 1.00 91.00 195 GLN A C 1
ATOM 1507 O O . GLN A 1 195 ? 16.794 11.117 -28.714 1.00 91.00 195 GLN A O 1
ATOM 1512 N N . SER A 1 196 ? 15.904 11.405 -30.757 1.00 94.19 196 SER A N 1
ATOM 1513 C CA . SER A 1 196 ? 14.497 11.229 -30.368 1.00 94.19 196 SER A CA 1
ATOM 1514 C C . SER A 1 196 ? 14.242 9.877 -29.686 1.00 94.19 196 SER A C 1
ATOM 1516 O O . SER A 1 196 ? 13.674 9.797 -28.589 1.00 94.19 196 SER A O 1
ATOM 1518 N N . VAL A 1 197 ? 14.741 8.793 -30.288 1.00 94.12 197 VAL A N 1
ATOM 1519 C CA . VAL A 1 197 ? 14.625 7.442 -29.725 1.00 94.12 197 VAL A CA 1
ATOM 1520 C C . VAL A 1 197 ? 15.413 7.327 -28.418 1.00 94.12 197 VAL A C 1
ATOM 1522 O O . VAL A 1 197 ? 14.942 6.719 -27.453 1.00 94.12 197 VAL A O 1
ATOM 1525 N N . SER A 1 198 ? 16.601 7.935 -28.350 1.00 92.69 198 SER A N 1
ATOM 1526 C CA . SER A 1 198 ? 17.415 7.973 -27.131 1.00 92.69 198 SER A CA 1
ATOM 1527 C C . SER A 1 198 ? 16.704 8.704 -25.989 1.00 92.69 198 SER A C 1
ATOM 1529 O O . SER A 1 198 ? 16.691 8.197 -24.865 1.00 92.69 198 SER A O 1
ATOM 1531 N N . ASP A 1 199 ? 16.089 9.853 -26.263 1.00 95.56 199 ASP A N 1
ATOM 1532 C CA . ASP A 1 199 ? 15.344 10.640 -25.276 1.00 95.56 199 ASP A CA 1
ATOM 1533 C C . ASP A 1 199 ? 14.122 9.853 -24.767 1.00 95.56 199 ASP A C 1
ATOM 1535 O O . ASP A 1 199 ? 13.894 9.748 -23.558 1.00 95.56 199 ASP A O 1
ATOM 1539 N N . THR A 1 200 ? 13.412 9.169 -25.670 1.00 95.50 200 THR A N 1
ATOM 1540 C CA . THR A 1 200 ? 12.289 8.287 -25.314 1.00 95.50 200 THR A CA 1
ATOM 1541 C C . THR A 1 200 ? 12.735 7.114 -24.432 1.00 95.50 200 THR A C 1
ATOM 1543 O O . THR A 1 200 ? 12.110 6.809 -23.412 1.00 95.50 200 THR A O 1
ATOM 1546 N N . LEU A 1 201 ? 13.856 6.464 -24.760 1.00 94.62 201 LEU A N 1
ATOM 1547 C CA . LEU A 1 201 ? 14.424 5.387 -23.941 1.00 94.62 201 LEU A CA 1
ATOM 1548 C C . LEU A 1 201 ? 14.885 5.877 -22.564 1.00 94.62 201 LEU A C 1
ATOM 1550 O O . LEU A 1 201 ? 14.742 5.152 -21.570 1.00 94.62 201 LEU A O 1
ATOM 1554 N N . GLN A 1 202 ? 15.416 7.099 -22.491 1.00 95.38 202 GLN A N 1
ATOM 1555 C CA . GLN A 1 202 ? 15.803 7.733 -21.236 1.00 95.38 202 GLN A CA 1
ATOM 1556 C C . GLN A 1 202 ? 14.587 7.968 -20.327 1.00 95.38 202 GLN A C 1
ATOM 1558 O O . GLN A 1 202 ? 14.697 7.770 -19.115 1.00 95.38 202 GLN A O 1
ATOM 1563 N N . ASP A 1 203 ? 13.427 8.296 -20.896 1.00 94.62 203 ASP A N 1
ATOM 1564 C CA . ASP A 1 203 ? 12.165 8.449 -20.162 1.00 94.62 203 ASP A CA 1
ATOM 1565 C C . ASP A 1 203 ? 11.538 7.112 -19.761 1.00 94.62 203 ASP A C 1
ATOM 1567 O O . ASP A 1 203 ? 10.963 6.974 -18.676 1.00 94.62 203 ASP A O 1
ATOM 1571 N N . CYS A 1 204 ? 11.699 6.092 -20.597 1.00 94.12 204 CYS A N 1
ATOM 1572 C CA . CYS A 1 204 ? 11.210 4.752 -20.313 1.00 94.12 204 CYS A CA 1
ATOM 1573 C C . CYS A 1 204 ? 12.007 4.034 -19.217 1.00 94.12 204 CYS A C 1
ATOM 1575 O O . CYS A 1 204 ? 11.428 3.254 -18.460 1.00 94.12 204 CYS A O 1
ATOM 1577 N N . GLY A 1 205 ? 13.312 4.293 -19.079 1.00 93.25 205 GLY A N 1
ATOM 1578 C CA . GLY A 1 205 ? 14.157 3.661 -18.056 1.00 93.25 205 GLY A CA 1
ATOM 1579 C C . GLY A 1 205 ? 13.578 3.741 -16.634 1.00 93.25 205 GLY A C 1
ATOM 1580 O O . GLY A 1 205 ? 13.335 2.694 -16.025 1.00 93.25 205 GLY A O 1
ATOM 1581 N N . PRO A 1 206 ? 13.290 4.947 -16.113 1.00 92.12 206 PRO A N 1
ATOM 1582 C CA . PRO A 1 206 ? 12.640 5.132 -14.820 1.00 92.12 206 PRO A CA 1
ATOM 1583 C C . PRO A 1 206 ? 11.274 4.449 -14.709 1.00 92.12 206 PRO A C 1
ATOM 1585 O O . PRO A 1 206 ? 10.996 3.828 -13.682 1.00 92.12 206 PRO A O 1
ATOM 1588 N N . LYS A 1 207 ? 10.443 4.516 -15.760 1.00 90.56 207 LYS A N 1
ATOM 1589 C CA . LYS A 1 207 ? 9.116 3.876 -15.782 1.00 90.56 207 LYS A CA 1
ATOM 1590 C C . LYS A 1 207 ? 9.225 2.355 -15.656 1.00 90.56 207 LYS A C 1
ATOM 1592 O O . LYS A 1 207 ? 8.498 1.754 -14.871 1.00 90.56 207 LYS A O 1
ATOM 1597 N N . LEU A 1 208 ? 10.181 1.726 -16.344 1.00 91.38 208 LEU A N 1
ATOM 1598 C CA . LEU A 1 208 ? 10.437 0.285 -16.219 1.00 91.38 208 LEU A CA 1
ATOM 1599 C C . LEU A 1 208 ? 10.975 -0.097 -14.836 1.00 91.38 208 LEU A C 1
ATOM 1601 O O . LEU A 1 208 ? 10.597 -1.133 -14.289 1.00 91.38 208 LEU A O 1
ATOM 1605 N N . ASP A 1 209 ? 11.852 0.723 -14.252 1.00 90.88 209 ASP A N 1
ATOM 1606 C CA . ASP A 1 209 ? 12.385 0.474 -12.908 1.00 90.88 209 ASP A CA 1
ATOM 1607 C C . ASP A 1 209 ? 11.306 0.624 -11.821 1.00 90.88 209 ASP A C 1
ATOM 1609 O O . ASP A 1 209 ? 11.332 -0.091 -10.814 1.00 90.88 209 ASP A O 1
ATOM 1613 N N . GLN A 1 210 ? 10.335 1.514 -12.029 1.00 89.88 210 GLN A N 1
ATOM 1614 C CA . GLN A 1 210 ? 9.126 1.612 -11.214 1.00 89.88 210 GLN A CA 1
ATOM 1615 C C . GLN A 1 210 ? 8.212 0.395 -11.434 1.00 89.88 210 GLN A C 1
ATOM 1617 O O . GLN A 1 210 ? 7.851 -0.278 -10.466 1.00 89.88 210 GLN A O 1
ATOM 1622 N N . ALA A 1 211 ? 7.925 0.026 -12.686 1.00 90.62 211 ALA A N 1
ATOM 1623 C CA . ALA A 1 211 ? 7.115 -1.144 -13.033 1.00 90.62 211 ALA A CA 1
ATOM 1624 C C . ALA A 1 211 ? 7.679 -2.455 -12.448 1.00 90.62 211 ALA A C 1
ATOM 1626 O O . ALA A 1 211 ? 6.931 -3.303 -11.964 1.00 90.62 211 ALA A O 1
ATOM 1627 N N . ALA A 1 212 ? 9.006 -2.591 -12.364 1.00 91.75 212 ALA A N 1
ATOM 1628 C CA . ALA A 1 212 ? 9.678 -3.741 -11.746 1.00 91.75 212 ALA A CA 1
ATOM 1629 C C . ALA A 1 212 ? 9.404 -3.907 -10.247 1.00 91.75 212 ALA A C 1
ATOM 1631 O O . ALA A 1 212 ? 9.634 -4.985 -9.687 1.00 91.75 212 ALA A O 1
ATOM 1632 N N . GLN A 1 213 ? 8.905 -2.866 -9.581 1.00 92.25 213 GLN A N 1
ATOM 1633 C CA . GLN A 1 213 ? 8.509 -2.924 -8.177 1.00 92.25 213 GLN A CA 1
ATOM 1634 C C . GLN A 1 213 ? 7.056 -3.386 -8.004 1.00 92.25 213 GLN A C 1
ATOM 1636 O O . GLN A 1 213 ? 6.726 -3.916 -6.938 1.00 92.25 213 GLN A O 1
ATOM 1641 N N . LEU A 1 214 ? 6.211 -3.263 -9.035 1.00 92.75 214 LEU A N 1
ATOM 1642 C CA . LEU A 1 214 ? 4.776 -3.560 -8.960 1.00 92.75 214 LEU A CA 1
ATOM 1643 C C . LEU A 1 214 ? 4.464 -4.989 -8.508 1.00 92.75 214 LEU A C 1
ATOM 1645 O O . LEU A 1 214 ? 3.664 -5.122 -7.585 1.00 92.75 214 LEU A O 1
ATOM 1649 N N . PRO A 1 215 ? 5.115 -6.062 -9.006 1.00 92.12 215 PRO A N 1
ATOM 1650 C CA . PRO A 1 215 ? 4.791 -7.420 -8.559 1.00 92.12 215 PRO A CA 1
ATOM 1651 C C . PRO A 1 215 ? 4.996 -7.610 -7.053 1.00 92.12 215 PRO A C 1
ATOM 1653 O O . PRO A 1 215 ? 4.244 -8.317 -6.377 1.00 92.12 215 PRO A O 1
ATOM 1656 N N . ARG A 1 216 ? 6.020 -6.950 -6.496 1.00 93.12 216 ARG A N 1
ATOM 1657 C CA . ARG A 1 216 ? 6.277 -6.962 -5.056 1.00 93.12 216 ARG A CA 1
ATOM 1658 C C . ARG A 1 216 ? 5.210 -6.171 -4.305 1.00 93.12 216 ARG A C 1
ATOM 1660 O O . ARG A 1 216 ? 4.750 -6.665 -3.276 1.00 93.12 216 ARG A O 1
ATOM 1667 N N . ILE A 1 217 ? 4.846 -4.987 -4.800 1.00 91.00 217 ILE A N 1
ATOM 1668 C CA . ILE A 1 217 ? 3.804 -4.137 -4.211 1.00 91.00 217 ILE A CA 1
ATOM 1669 C C . ILE A 1 217 ? 2.468 -4.887 -4.215 1.00 91.00 217 ILE A C 1
ATOM 1671 O O . ILE A 1 217 ? 1.923 -5.121 -3.144 1.00 91.00 217 ILE A O 1
ATOM 1675 N N . ILE A 1 218 ? 2.019 -5.401 -5.366 1.00 93.69 218 ILE A N 1
ATOM 1676 C CA . ILE A 1 218 ? 0.804 -6.221 -5.517 1.00 93.69 218 ILE A CA 1
ATOM 1677 C C . ILE A 1 218 ? 0.793 -7.374 -4.506 1.00 93.69 218 ILE A C 1
ATOM 1679 O O . ILE A 1 218 ? -0.176 -7.560 -3.768 1.00 93.69 218 ILE A O 1
ATOM 1683 N N . LYS A 1 219 ? 1.891 -8.136 -4.400 1.00 95.38 219 LYS A N 1
ATOM 1684 C CA . LYS A 1 219 ? 1.995 -9.245 -3.436 1.00 95.38 219 LYS A CA 1
ATOM 1685 C C . LYS A 1 219 ? 1.889 -8.773 -1.982 1.00 95.38 219 LYS A C 1
ATOM 1687 O O . LYS A 1 219 ? 1.244 -9.437 -1.168 1.00 95.38 219 LYS A O 1
ATOM 1692 N N . GLN A 1 220 ? 2.545 -7.667 -1.634 1.00 93.44 220 GLN A N 1
ATOM 1693 C CA . GLN A 1 220 ? 2.498 -7.099 -0.285 1.00 93.44 220 GLN A CA 1
ATOM 1694 C C . GLN A 1 220 ? 1.093 -6.606 0.054 1.00 93.44 220 GLN A C 1
ATOM 1696 O O . GLN A 1 220 ? 0.571 -6.969 1.109 1.00 93.44 220 GLN A O 1
ATOM 1701 N N . THR A 1 221 ? 0.462 -5.869 -0.854 1.00 92.94 221 THR A N 1
ATOM 1702 C CA . THR A 1 221 ? -0.893 -5.350 -0.694 1.00 92.94 221 THR A CA 1
ATOM 1703 C C . THR A 1 221 ? -1.911 -6.478 -0.564 1.00 92.94 221 THR A C 1
ATOM 1705 O O . THR A 1 221 ? -2.678 -6.488 0.394 1.00 92.94 221 THR A O 1
ATOM 1708 N N . ASN A 1 222 ? -1.849 -7.510 -1.411 1.00 96.12 222 ASN A N 1
ATOM 1709 C CA . ASN A 1 222 ? -2.704 -8.697 -1.282 1.00 96.12 222 ASN A CA 1
ATOM 1710 C C . ASN A 1 222 ? -2.536 -9.398 0.074 1.00 96.12 222 ASN A C 1
ATOM 1712 O O . ASN A 1 222 ? -3.510 -9.842 0.682 1.00 96.12 222 ASN A O 1
ATOM 1716 N N . SER A 1 223 ? -1.307 -9.464 0.600 1.00 97.19 223 SER A N 1
ATOM 1717 C CA . SER A 1 223 ? -1.070 -10.003 1.942 1.00 97.19 223 SER A CA 1
ATOM 1718 C C . SER A 1 223 ? -1.712 -9.150 3.041 1.00 97.19 223 SER A C 1
ATOM 1720 O O . SER A 1 223 ? -2.221 -9.699 4.020 1.00 97.19 223 SER A O 1
ATOM 1722 N N . GLN A 1 224 ? -1.690 -7.822 2.901 1.00 94.56 224 GLN A N 1
ATOM 1723 C CA . GLN A 1 224 ? -2.343 -6.910 3.840 1.00 94.56 224 GLN A CA 1
ATOM 1724 C C . GLN A 1 224 ? -3.871 -7.000 3.758 1.00 94.56 224 GLN A C 1
ATOM 1726 O O . GLN A 1 224 ? -4.510 -7.121 4.802 1.00 94.56 224 GLN A O 1
ATOM 1731 N N . ILE A 1 225 ? -4.441 -7.055 2.552 1.00 96.31 225 ILE A N 1
ATOM 1732 C CA . ILE A 1 225 ? -5.876 -7.282 2.327 1.00 96.31 225 ILE A CA 1
ATOM 1733 C C . ILE A 1 225 ? -6.319 -8.581 3.016 1.00 96.31 225 ILE A C 1
ATOM 1735 O O . ILE A 1 225 ? -7.243 -8.568 3.825 1.00 96.31 225 ILE A O 1
ATOM 1739 N N . ALA A 1 226 ? -5.595 -9.687 2.819 1.00 97.62 226 ALA A N 1
ATOM 1740 C CA . ALA A 1 226 ? -5.922 -10.961 3.465 1.00 97.62 226 ALA A CA 1
ATOM 1741 C C . ALA A 1 226 ? -5.857 -10.900 5.008 1.00 97.62 226 ALA A C 1
ATOM 1743 O O . ALA A 1 226 ? -6.583 -11.617 5.704 1.00 97.62 226 ALA A O 1
ATOM 1744 N N . LYS A 1 227 ? -4.980 -10.060 5.579 1.00 96.31 227 LYS A N 1
ATOM 1745 C CA . LYS A 1 227 ? -4.941 -9.810 7.031 1.00 96.31 227 LYS A CA 1
ATOM 1746 C C . LYS A 1 227 ? -6.147 -8.992 7.490 1.00 96.31 227 LYS A C 1
ATOM 1748 O O . LYS A 1 227 ? -6.710 -9.327 8.533 1.00 96.31 227 LYS A O 1
ATOM 1753 N N . LEU A 1 228 ? -6.552 -7.972 6.728 1.00 96.19 228 LEU A N 1
ATOM 1754 C CA . LEU A 1 228 ? -7.760 -7.197 7.010 1.00 96.19 228 LEU A CA 1
ATOM 1755 C C . LEU A 1 228 ? -8.998 -8.088 7.006 1.00 96.19 228 LEU A C 1
ATOM 1757 O O . LEU A 1 228 ? -9.730 -8.086 7.985 1.00 96.19 228 LEU A O 1
ATOM 1761 N N . GLU A 1 229 ? -9.177 -8.938 5.996 1.00 97.75 229 GLU A N 1
ATOM 1762 C CA . GLU A 1 229 ? -10.313 -9.867 5.931 1.00 97.75 229 GLU A CA 1
ATOM 1763 C C . GLU A 1 229 ? -10.386 -10.798 7.148 1.00 97.75 229 GLU A C 1
ATOM 1765 O O . GLU A 1 229 ? -11.456 -11.038 7.711 1.00 97.75 229 GLU A O 1
ATOM 1770 N N . LYS A 1 230 ? -9.238 -11.317 7.603 1.00 98.06 230 LYS A N 1
ATOM 1771 C CA . LYS A 1 230 ? -9.173 -12.123 8.832 1.00 98.06 230 LYS A CA 1
ATOM 1772 C C . LYS A 1 230 ? -9.554 -11.304 10.065 1.00 98.06 230 LYS A C 1
ATOM 1774 O O . LYS A 1 230 ? -10.247 -11.822 10.943 1.00 98.06 230 LYS A O 1
ATOM 1779 N N . ARG A 1 231 ? -9.114 -10.044 10.144 1.00 95.75 231 ARG A N 1
ATOM 1780 C CA . ARG A 1 231 ? -9.470 -9.134 11.242 1.00 95.75 231 ARG A CA 1
ATOM 1781 C C . ARG A 1 231 ? -10.965 -8.815 11.225 1.00 95.75 231 ARG A C 1
ATOM 1783 O O . ARG A 1 231 ? -11.587 -8.952 12.271 1.00 95.75 231 ARG A O 1
ATOM 1790 N N . VAL A 1 232 ? -11.544 -8.518 10.062 1.00 97.31 232 VAL A N 1
ATOM 1791 C CA . VAL A 1 232 ? -12.989 -8.314 9.852 1.00 97.31 232 VAL A CA 1
ATOM 1792 C C . VAL A 1 232 ? -13.786 -9.512 10.363 1.00 97.31 232 VAL A C 1
ATOM 1794 O O . VAL A 1 232 ? -14.650 -9.342 11.217 1.00 97.31 232 VAL A O 1
ATOM 1797 N N . LYS A 1 233 ? -13.440 -10.740 9.950 1.00 97.44 233 LYS A N 1
ATOM 1798 C CA . LYS A 1 233 ? -14.106 -11.970 10.430 1.00 97.44 233 LYS A CA 1
ATOM 1799 C C . LYS A 1 233 ? -14.003 -12.145 11.949 1.00 97.44 233 LYS A C 1
ATOM 1801 O O . LYS A 1 233 ? -14.966 -12.537 12.604 1.00 97.44 233 LYS A O 1
ATOM 1806 N N . SER A 1 234 ? -12.838 -11.850 12.525 1.00 96.50 234 SER A N 1
ATOM 1807 C CA . SER A 1 234 ? -12.623 -11.908 13.977 1.00 96.50 234 SER A CA 1
ATOM 1808 C C . SER A 1 234 ? -13.476 -10.878 14.724 1.00 96.50 234 SER A C 1
ATOM 1810 O O . SER A 1 234 ? -14.109 -11.206 15.728 1.00 96.50 234 SER A O 1
ATOM 1812 N N . VAL A 1 235 ? -13.532 -9.645 14.216 1.00 93.38 235 VAL A N 1
ATOM 1813 C CA . VAL A 1 235 ? -14.349 -8.552 14.756 1.00 93.38 235 VAL A CA 1
ATOM 1814 C C . VAL A 1 235 ? -15.837 -8.878 14.647 1.00 93.38 235 VAL A C 1
ATOM 1816 O O . VAL A 1 235 ? -16.545 -8.761 15.641 1.00 93.38 235 VAL A O 1
ATOM 1819 N N . GLN A 1 236 ? -16.295 -9.397 13.508 1.00 94.75 236 GLN A N 1
ATOM 1820 C CA . GLN A 1 236 ? -17.667 -9.866 13.312 1.00 94.75 236 GLN A CA 1
ATOM 1821 C C . GLN A 1 236 ? -18.053 -10.945 14.333 1.00 94.75 236 GLN A C 1
ATOM 1823 O O . GLN A 1 236 ? -19.087 -10.843 14.990 1.00 94.75 236 GLN A O 1
ATOM 1828 N N . ALA A 1 237 ? -17.201 -11.955 14.537 1.00 95.44 237 ALA A N 1
ATOM 1829 C CA . ALA A 1 237 ? -17.456 -13.007 15.521 1.00 95.44 237 ALA A CA 1
ATOM 1830 C C . ALA A 1 237 ? -17.522 -12.462 16.960 1.00 95.44 237 ALA A C 1
ATOM 1832 O O . ALA A 1 237 ? -18.341 -12.917 17.763 1.00 95.44 237 ALA A O 1
ATOM 1833 N N . LYS A 1 238 ? -16.675 -11.481 17.302 1.00 92.00 238 LYS A N 1
ATOM 1834 C CA . LYS A 1 238 ? -16.750 -10.775 18.591 1.00 92.00 238 LYS A CA 1
ATOM 1835 C C . LYS A 1 238 ? -18.043 -9.962 18.709 1.00 92.00 238 LYS A C 1
ATOM 1837 O O . LYS A 1 238 ? -18.642 -9.988 19.780 1.00 92.00 238 LYS A O 1
ATOM 1842 N N . ALA A 1 239 ? -18.496 -9.329 17.626 1.00 89.00 239 ALA A N 1
ATOM 1843 C CA . ALA A 1 239 ? -19.728 -8.545 17.589 1.00 89.00 239 ALA A CA 1
ATOM 1844 C C . ALA A 1 239 ? -20.961 -9.373 17.909 1.00 89.00 239 ALA A C 1
ATOM 1846 O O . ALA A 1 239 ? -21.713 -9.038 18.823 1.00 89.00 239 ALA A O 1
ATOM 1847 N N . VAL A 1 240 ? -21.093 -10.514 17.230 1.00 90.44 240 VAL A N 1
ATOM 1848 C CA . VAL A 1 240 ? -22.189 -11.460 17.450 1.00 90.44 240 VAL A CA 1
ATOM 1849 C C . VAL A 1 240 ? -22.195 -11.947 18.899 1.00 90.44 240 VAL A C 1
ATOM 1851 O O . VAL A 1 240 ? -23.226 -11.906 19.563 1.00 90.44 240 VAL A O 1
ATOM 1854 N N . ARG A 1 241 ? -21.032 -12.337 19.443 1.00 90.88 241 ARG A N 1
ATOM 1855 C CA . ARG A 1 241 ? -20.917 -12.775 20.849 1.00 90.88 241 ARG A CA 1
ATOM 1856 C C . ARG A 1 241 ? -21.249 -11.674 21.854 1.00 90.88 241 ARG A C 1
ATOM 1858 O O . ARG A 1 241 ? -21.709 -11.975 22.952 1.00 90.88 241 ARG A O 1
ATOM 1865 N N . ALA A 1 242 ? -20.972 -10.421 21.508 1.00 86.12 242 ALA A N 1
ATOM 1866 C CA . ALA A 1 242 ? -21.250 -9.263 22.347 1.00 86.12 242 ALA A CA 1
ATOM 1867 C C . ALA A 1 242 ? -22.674 -8.706 22.161 1.00 86.12 242 ALA A C 1
ATOM 1869 O O . ALA A 1 242 ? -23.041 -7.768 22.872 1.00 86.12 242 ALA A O 1
ATOM 1870 N N . GLY A 1 243 ? -23.460 -9.243 21.217 1.00 86.56 243 GLY A N 1
ATOM 1871 C CA . GLY A 1 243 ? -24.774 -8.704 20.861 1.00 86.56 243 GLY A CA 1
ATOM 1872 C C . GLY A 1 243 ? -24.697 -7.231 20.451 1.00 86.56 243 GLY A C 1
ATOM 1873 O O . GLY A 1 243 ? -25.471 -6.409 20.938 1.00 86.56 243 GLY A O 1
ATOM 1874 N N . VAL A 1 244 ? -23.679 -6.854 19.675 1.00 85.31 244 VAL A N 1
ATOM 1875 C CA . VAL A 1 244 ? -23.557 -5.512 19.085 1.00 85.31 244 VAL A CA 1
ATOM 1876 C C . VAL A 1 244 ? -23.889 -5.632 17.610 1.00 85.31 244 VAL A C 1
ATOM 1878 O O . VAL A 1 244 ? -23.272 -6.444 16.918 1.00 85.31 244 VAL A O 1
ATOM 1881 N N . ASP A 1 245 ? -24.831 -4.820 17.142 1.00 87.56 245 ASP A N 1
ATOM 1882 C CA . ASP A 1 245 ? -25.052 -4.672 15.711 1.00 87.56 245 ASP A CA 1
ATOM 1883 C C . ASP A 1 245 ? -23.972 -3.761 15.122 1.00 87.56 245 ASP A C 1
ATOM 1885 O O . ASP A 1 245 ? -23.796 -2.622 15.544 1.00 87.56 245 ASP A O 1
ATOM 1889 N N . VAL A 1 246 ? -23.203 -4.315 14.192 1.00 89.00 246 VAL A N 1
ATOM 1890 C CA . VAL A 1 246 ? -22.147 -3.629 13.430 1.00 89.00 246 VAL A CA 1
ATOM 1891 C C . VAL A 1 246 ? -22.273 -3.951 11.941 1.00 89.00 246 VAL A C 1
ATOM 1893 O O . VAL A 1 246 ? -21.307 -3.827 11.190 1.00 89.00 246 VAL A O 1
ATOM 1896 N N . SER A 1 247 ? -23.437 -4.457 11.524 1.00 91.69 247 SER A N 1
ATOM 1897 C CA . SER A 1 247 ? -23.663 -4.992 10.182 1.00 91.69 247 SER A CA 1
ATOM 1898 C C . SER A 1 247 ? -23.399 -3.946 9.099 1.00 91.69 247 SER A C 1
ATOM 1900 O O . SER A 1 247 ? -22.653 -4.223 8.162 1.00 91.69 247 SER A O 1
ATOM 1902 N N . GLU A 1 248 ? -23.906 -2.725 9.273 1.00 91.25 248 GLU A N 1
ATOM 1903 C CA . GLU A 1 248 ? -23.692 -1.617 8.338 1.00 91.25 248 GLU A CA 1
ATOM 1904 C C . GLU A 1 248 ? -22.202 -1.263 8.187 1.00 91.25 248 GLU A C 1
ATOM 1906 O O . GLU A 1 248 ? -21.673 -1.241 7.075 1.00 91.25 248 GLU A O 1
ATOM 1911 N N . THR A 1 249 ? -21.488 -1.052 9.298 1.00 89.56 249 THR A N 1
ATOM 1912 C CA . THR A 1 249 ? -20.057 -0.706 9.277 1.00 89.56 249 THR A CA 1
ATOM 1913 C C . THR A 1 249 ? -19.211 -1.827 8.672 1.00 89.56 249 THR A C 1
ATOM 1915 O O . THR A 1 249 ? -18.286 -1.558 7.905 1.00 89.56 249 THR A O 1
ATOM 1918 N N . LEU A 1 250 ? -19.528 -3.094 8.967 1.00 94.19 250 LEU A N 1
ATOM 1919 C CA . LEU A 1 250 ? -18.845 -4.238 8.360 1.00 94.19 250 LEU A CA 1
ATOM 1920 C C . LEU A 1 250 ? -19.117 -4.348 6.856 1.00 94.19 250 LEU A C 1
ATOM 1922 O O . LEU A 1 250 ? -18.207 -4.721 6.118 1.00 94.19 250 LEU A O 1
ATOM 1926 N N . ASN A 1 251 ? -20.323 -4.010 6.394 1.00 95.88 251 ASN A N 1
ATOM 1927 C CA . ASN A 1 251 ? -20.637 -3.971 4.967 1.00 95.88 251 ASN A CA 1
ATOM 1928 C C . ASN A 1 251 ? -19.797 -2.905 4.253 1.00 95.88 251 ASN A C 1
ATOM 1930 O O . ASN A 1 251 ? -19.110 -3.248 3.294 1.00 95.88 251 ASN A O 1
ATOM 1934 N N . LYS A 1 252 ? -19.722 -1.680 4.796 1.00 94.81 252 LYS A N 1
ATOM 1935 C CA . LYS A 1 252 ? -18.844 -0.615 4.271 1.00 94.81 252 LYS A CA 1
ATOM 1936 C C . LYS A 1 252 ? -17.377 -1.061 4.217 1.00 94.81 252 LYS A C 1
ATOM 1938 O O . LYS A 1 252 ? -16.710 -0.876 3.207 1.00 94.81 252 LYS A O 1
ATOM 1943 N N . ILE A 1 253 ? -16.875 -1.722 5.268 1.00 96.31 253 ILE A N 1
ATOM 1944 C CA . ILE A 1 253 ? -15.507 -2.274 5.270 1.00 96.31 253 ILE A CA 1
ATOM 1945 C C . ILE A 1 253 ? -15.321 -3.324 4.160 1.00 96.31 253 ILE A C 1
ATOM 1947 O O . ILE A 1 253 ? -14.292 -3.330 3.485 1.00 96.31 253 ILE A O 1
ATOM 1951 N N . ASN A 1 254 ? -16.284 -4.228 3.964 1.00 97.50 254 ASN A N 1
ATOM 1952 C CA . ASN A 1 254 ? -16.205 -5.257 2.923 1.00 97.50 254 ASN A CA 1
ATOM 1953 C C . ASN A 1 254 ? -16.260 -4.662 1.506 1.00 97.50 254 ASN A C 1
ATOM 1955 O O . ASN A 1 254 ? -15.568 -5.159 0.613 1.00 97.50 254 ASN A O 1
ATOM 1959 N N . GLU A 1 255 ? -17.036 -3.598 1.301 1.00 97.81 255 GLU A N 1
ATOM 1960 C CA . GLU A 1 255 ? -17.062 -2.825 0.055 1.00 97.81 255 GLU A CA 1
ATOM 1961 C C . GLU A 1 255 ? -15.696 -2.186 -0.217 1.00 97.81 255 GLU A C 1
ATOM 1963 O O . GLU A 1 255 ? -15.123 -2.423 -1.281 1.00 97.81 255 GLU A O 1
ATOM 1968 N N . SER A 1 256 ? -15.105 -1.497 0.766 1.00 97.12 256 SER A N 1
ATOM 1969 C CA . SER A 1 256 ? -13.759 -0.917 0.648 1.00 97.12 256 SER A CA 1
ATOM 1970 C C . SER A 1 256 ? -12.681 -1.979 0.388 1.00 97.12 256 SER A C 1
ATOM 1972 O O . SER A 1 256 ? -11.809 -1.789 -0.457 1.00 97.12 256 SER A O 1
ATOM 1974 N N . ILE A 1 257 ? -12.752 -3.148 1.041 1.00 97.75 257 ILE A N 1
ATOM 1975 C CA . ILE A 1 257 ? -11.853 -4.283 0.752 1.00 97.75 257 ILE A CA 1
ATOM 1976 C C . ILE A 1 257 ? -12.023 -4.768 -0.694 1.00 97.75 257 ILE A C 1
ATOM 1978 O O . ILE A 1 257 ? -11.040 -5.118 -1.350 1.00 97.75 257 ILE A O 1
ATOM 1982 N N . SER A 1 258 ? -13.256 -4.811 -1.195 1.00 97.88 258 SER A N 1
ATOM 1983 C CA . SER A 1 258 ? -13.546 -5.240 -2.566 1.00 97.88 258 SER A CA 1
ATOM 1984 C C . SER A 1 258 ? -13.012 -4.237 -3.589 1.00 97.88 258 SER A C 1
ATOM 1986 O O . SER A 1 258 ? -12.383 -4.650 -4.562 1.00 97.88 258 SER A O 1
ATOM 1988 N N . GLN A 1 259 ? -13.167 -2.938 -3.323 1.00 96.56 259 GLN A N 1
ATOM 1989 C CA . GLN A 1 259 ? -12.559 -1.866 -4.114 1.00 96.56 259 GLN A CA 1
ATOM 1990 C C . GLN A 1 259 ? -11.033 -1.994 -4.128 1.00 96.56 259 GLN A C 1
ATOM 1992 O O . GLN A 1 259 ? -10.452 -2.085 -5.203 1.00 96.56 259 GLN A O 1
ATOM 1997 N N . MET A 1 260 ? -10.385 -2.155 -2.966 1.00 96.75 260 MET A N 1
ATOM 1998 C CA . MET A 1 260 ? -8.935 -2.377 -2.890 1.00 96.75 260 MET A CA 1
ATOM 1999 C C . MET A 1 260 ? -8.472 -3.575 -3.728 1.00 96.75 260 MET A C 1
ATOM 2001 O O . MET A 1 260 ? -7.437 -3.507 -4.388 1.00 96.75 260 MET A O 1
ATOM 2005 N N . LYS A 1 261 ? -9.210 -4.691 -3.699 1.00 97.12 261 LYS A N 1
ATOM 2006 C CA . LYS A 1 261 ? -8.884 -5.867 -4.519 1.00 97.12 261 LYS A CA 1
ATOM 2007 C C . LYS A 1 261 ? -8.984 -5.564 -6.008 1.00 97.12 261 LYS A C 1
ATOM 2009 O O . LYS A 1 261 ? -8.097 -5.976 -6.751 1.00 97.12 261 LYS A O 1
ATOM 2014 N N . ALA A 1 262 ? -10.037 -4.864 -6.427 1.00 95.94 262 ALA A N 1
ATOM 2015 C CA . ALA A 1 262 ? -10.218 -4.456 -7.815 1.00 95.94 262 ALA A CA 1
ATOM 2016 C C . ALA A 1 262 ? -9.081 -3.527 -8.266 1.00 95.94 262 ALA A C 1
ATOM 2018 O O . ALA A 1 262 ? -8.454 -3.793 -9.289 1.00 95.94 262 ALA A O 1
ATOM 2019 N N . THR A 1 263 ? -8.735 -2.525 -7.450 1.00 94.56 263 THR A N 1
ATOM 2020 C CA . THR A 1 263 ? -7.602 -1.624 -7.689 1.00 94.56 263 THR A CA 1
ATOM 2021 C C . THR A 1 263 ? -6.306 -2.411 -7.864 1.00 94.56 263 THR A C 1
ATOM 2023 O O . THR A 1 263 ? -5.637 -2.275 -8.882 1.00 94.56 263 THR A O 1
ATOM 2026 N N . VAL A 1 264 ? -5.975 -3.306 -6.924 1.00 95.00 264 VAL A N 1
ATOM 2027 C CA . VAL A 1 264 ? -4.739 -4.111 -6.968 1.00 95.00 264 VAL A CA 1
ATOM 2028 C C . VAL A 1 264 ? -4.690 -5.049 -8.172 1.00 95.00 264 VAL A C 1
ATOM 2030 O O . VAL A 1 264 ? -3.611 -5.255 -8.728 1.00 95.00 264 VAL A O 1
ATOM 2033 N N . ALA A 1 265 ? -5.828 -5.616 -8.576 1.00 94.06 265 ALA A N 1
ATOM 2034 C CA . ALA A 1 265 ? -5.913 -6.447 -9.772 1.00 94.06 265 ALA A CA 1
ATOM 2035 C C . ALA A 1 265 ? -5.660 -5.635 -11.055 1.00 94.06 265 ALA A C 1
ATOM 2037 O O . ALA A 1 265 ? -5.018 -6.147 -11.969 1.00 94.06 265 ALA A O 1
ATOM 2038 N N . GLY A 1 266 ? -6.100 -4.371 -11.095 1.00 93.44 266 GLY A N 1
ATOM 2039 C CA . GLY A 1 266 ? -5.890 -3.458 -12.223 1.00 93.44 266 GLY A CA 1
ATOM 2040 C C . GLY A 1 266 ? -4.461 -2.917 -12.361 1.00 93.44 266 GLY A C 1
ATOM 2041 O O . GLY A 1 266 ? -4.046 -2.597 -13.470 1.00 93.44 266 GLY A O 1
ATOM 2042 N N . LEU A 1 267 ? -3.665 -2.878 -11.282 1.00 93.00 267 LEU A N 1
ATOM 2043 C CA . LEU A 1 267 ? -2.309 -2.288 -11.289 1.00 93.00 267 LEU A CA 1
ATOM 2044 C C . LEU A 1 267 ? -1.337 -2.917 -12.294 1.00 93.00 267 LEU A C 1
ATOM 2046 O O . LEU A 1 267 ? -0.358 -2.290 -12.683 1.00 93.00 267 LEU A O 1
ATOM 2050 N N . ALA A 1 268 ? -1.541 -4.179 -12.664 1.00 89.56 268 ALA A N 1
ATOM 2051 C CA . ALA A 1 268 ? -0.664 -4.858 -13.613 1.00 89.56 268 ALA A CA 1
ATOM 2052 C C . ALA A 1 268 ? -0.932 -4.431 -15.071 1.00 89.56 268 ALA A C 1
ATOM 2054 O O . ALA A 1 268 ? -0.064 -4.578 -15.932 1.00 89.56 268 ALA A O 1
ATOM 2055 N N . THR A 1 269 ? -2.126 -3.904 -15.343 1.00 91.31 269 THR A N 1
ATOM 2056 C CA . THR A 1 269 ? -2.592 -3.488 -16.674 1.00 91.31 269 THR A CA 1
ATOM 2057 C C . THR A 1 269 ? -2.711 -1.978 -16.837 1.00 91.31 269 THR A C 1
ATOM 2059 O O . THR A 1 269 ? -2.922 -1.508 -17.947 1.00 91.31 269 THR A O 1
ATOM 2062 N N . ASP A 1 270 ? -2.596 -1.234 -15.742 1.00 88.81 270 ASP A N 1
ATOM 2063 C CA . ASP A 1 270 ? -2.660 0.223 -15.724 1.00 88.81 270 ASP A CA 1
ATOM 2064 C C . ASP A 1 270 ? -1.387 0.847 -16.325 1.00 88.81 270 ASP A C 1
ATOM 2066 O O . ASP A 1 270 ? -0.277 0.350 -16.111 1.00 88.81 270 ASP A O 1
ATOM 2070 N N . GLU A 1 271 ? -1.547 1.942 -17.070 1.00 84.75 271 GLU A N 1
ATOM 2071 C CA . GLU A 1 271 ? -0.434 2.724 -17.619 1.00 84.75 271 GLU A CA 1
ATOM 2072 C C . GLU A 1 271 ? 0.223 3.599 -16.545 1.00 84.75 271 GLU A C 1
ATOM 2074 O O . GLU A 1 271 ? 1.436 3.835 -16.590 1.00 84.75 271 GLU A O 1
ATOM 2079 N N . GLU A 1 272 ? -0.550 4.020 -15.537 1.00 87.56 272 GLU A N 1
ATOM 2080 C CA . GLU A 1 272 ? -0.087 4.841 -14.417 1.00 87.56 272 GLU A CA 1
ATOM 2081 C C . GLU A 1 272 ? -0.360 4.179 -13.054 1.00 87.56 272 GLU A C 1
ATOM 2083 O O . GLU A 1 272 ? -0.950 4.771 -12.154 1.00 87.56 272 GLU A O 1
ATOM 2088 N N . PRO A 1 273 ? 0.155 2.968 -12.799 1.00 87.56 273 PRO A N 1
ATOM 2089 C CA . PRO A 1 273 ? -0.207 2.195 -11.610 1.00 87.56 273 PRO A CA 1
ATOM 2090 C C . PRO A 1 273 ? 0.162 2.886 -10.287 1.00 87.56 273 PRO A C 1
ATOM 2092 O O . PRO A 1 273 ? -0.373 2.556 -9.231 1.00 8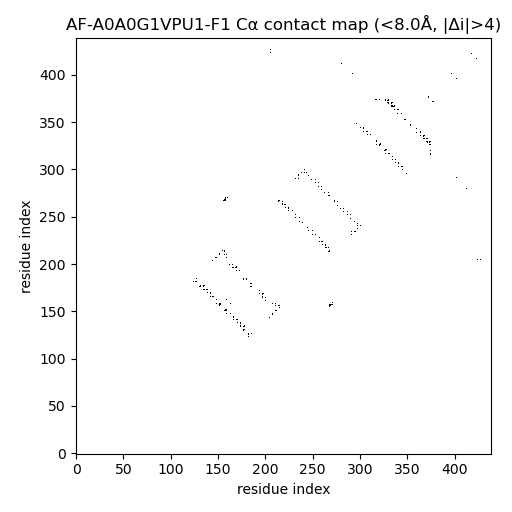7.56 273 PRO A O 1
ATOM 2095 N N . PHE A 1 274 ? 1.088 3.848 -10.308 1.00 87.75 274 PHE A N 1
ATOM 2096 C CA . PHE A 1 274 ? 1.483 4.604 -9.121 1.00 87.75 274 PHE A CA 1
ATOM 2097 C C . PHE A 1 274 ? 0.547 5.761 -8.774 1.00 87.75 274 PHE A C 1
ATOM 2099 O O . PHE A 1 274 ? 0.545 6.144 -7.607 1.00 87.75 274 PHE A O 1
ATOM 2106 N N . SER A 1 275 ? -0.226 6.309 -9.719 1.00 89.44 275 SER A N 1
ATOM 2107 C CA . SER A 1 275 ? -1.286 7.276 -9.398 1.00 89.44 275 SER A CA 1
ATOM 2108 C C . SER A 1 275 ? -2.461 6.538 -8.756 1.00 89.44 275 SER A C 1
ATOM 2110 O O . SER A 1 275 ? -2.866 6.884 -7.652 1.00 89.44 275 SER A O 1
ATOM 2112 N N . THR A 1 276 ? -2.864 5.407 -9.335 1.00 89.44 276 THR A N 1
ATOM 2113 C CA . THR A 1 276 ? -3.898 4.506 -8.800 1.00 89.44 276 THR A CA 1
ATOM 2114 C C . THR A 1 276 ? -3.563 3.933 -7.412 1.00 89.44 276 THR A C 1
ATOM 2116 O O . THR A 1 276 ? -4.447 3.618 -6.616 1.00 89.44 276 THR A O 1
ATOM 2119 N N . LEU A 1 277 ? -2.275 3.810 -7.069 1.00 89.75 277 LEU A N 1
ATOM 2120 C CA . LEU A 1 277 ? -1.833 3.401 -5.730 1.00 89.75 277 LEU A CA 1
ATOM 2121 C C . LEU A 1 277 ? -1.991 4.488 -4.652 1.00 89.75 277 LEU A C 1
ATOM 2123 O O . LEU A 1 277 ? -1.880 4.142 -3.475 1.00 89.75 277 LEU A O 1
ATOM 2127 N N . GLN A 1 278 ? -2.208 5.760 -5.006 1.00 91.62 278 GLN A N 1
ATOM 2128 C CA . GLN A 1 278 ? -2.230 6.869 -4.037 1.00 91.62 278 GLN A CA 1
ATOM 2129 C C . GLN A 1 278 ? -3.442 6.831 -3.104 1.00 91.62 278 GLN A C 1
ATOM 2131 O O . GLN A 1 278 ? -3.296 7.207 -1.947 1.00 91.62 278 GLN A O 1
ATOM 2136 N N . ASP A 1 279 ? -4.575 6.290 -3.557 1.00 89.94 279 ASP A N 1
ATOM 2137 C CA . ASP A 1 279 ? -5.820 6.225 -2.769 1.00 89.94 279 ASP A CA 1
ATOM 2138 C C . ASP A 1 279 ? -5.871 5.009 -1.825 1.00 89.94 279 ASP A C 1
ATOM 2140 O O . ASP A 1 279 ? -6.694 4.900 -0.907 1.00 89.94 279 ASP A O 1
ATOM 2144 N N . LEU A 1 280 ? -4.984 4.038 -2.053 1.00 91.50 280 LEU A N 1
ATOM 2145 C CA . LEU A 1 280 ? -4.980 2.777 -1.322 1.00 91.50 280 LEU A CA 1
ATOM 2146 C C . LEU A 1 280 ? -4.603 2.921 0.170 1.00 91.50 280 LEU A C 1
ATOM 2148 O O . LEU A 1 280 ? -5.230 2.250 0.994 1.00 91.50 280 LEU A O 1
ATOM 2152 N N . PRO A 1 281 ? -3.600 3.742 0.553 1.00 91.50 281 PRO A N 1
ATOM 2153 C CA . PRO A 1 281 ? -3.281 4.037 1.948 1.00 91.50 281 PRO A CA 1
ATOM 2154 C C . PRO A 1 281 ? -4.459 4.632 2.721 1.00 91.50 281 PRO A C 1
ATOM 2156 O O . PRO A 1 281 ? -4.732 4.164 3.825 1.00 91.50 281 PRO A O 1
ATOM 2159 N N . ASP A 1 282 ? -5.180 5.587 2.132 1.00 93.00 282 ASP A N 1
ATOM 2160 C CA . ASP A 1 282 ? -6.314 6.254 2.781 1.00 93.00 282 ASP A CA 1
ATOM 2161 C C . ASP A 1 282 ? -7.466 5.271 2.995 1.00 93.00 282 ASP A C 1
ATOM 2163 O O . ASP A 1 282 ? -8.000 5.155 4.099 1.00 93.00 282 ASP A O 1
ATOM 2167 N N . THR A 1 283 ? -7.758 4.447 1.983 1.00 94.12 283 THR A N 1
ATOM 2168 C CA . THR A 1 283 ? -8.737 3.354 2.099 1.00 94.12 283 THR A CA 1
ATOM 2169 C C . THR A 1 283 ? -8.339 2.355 3.194 1.00 94.12 283 THR A C 1
ATOM 2171 O O . THR A 1 283 ? -9.177 1.877 3.962 1.00 94.12 283 THR A O 1
ATOM 2174 N N . PHE A 1 284 ? -7.046 2.033 3.310 1.00 93.69 284 PHE A N 1
ATOM 2175 C CA . PHE A 1 284 ? -6.545 1.140 4.355 1.00 93.69 284 PHE A CA 1
ATOM 2176 C C . PHE A 1 284 ? -6.703 1.751 5.750 1.00 93.69 284 PHE A C 1
ATOM 2178 O O . PHE A 1 284 ? -7.099 1.050 6.685 1.00 93.69 284 PHE A O 1
ATOM 2185 N N . GLN A 1 285 ? -6.396 3.041 5.893 1.00 93.50 285 GLN A N 1
ATOM 2186 C CA . GLN A 1 285 ? -6.528 3.778 7.144 1.00 93.50 285 GLN A CA 1
ATOM 2187 C C . GLN A 1 285 ? -7.992 3.871 7.584 1.00 93.50 285 GLN A C 1
ATOM 2189 O O . GLN A 1 285 ? -8.285 3.562 8.738 1.00 93.50 285 GLN A O 1
ATOM 2194 N N . ASP A 1 286 ? -8.908 4.191 6.671 1.00 92.81 286 ASP A N 1
ATOM 2195 C CA . ASP A 1 286 ? -10.350 4.228 6.934 1.00 92.81 286 ASP A CA 1
ATOM 2196 C C . ASP A 1 286 ? -10.871 2.868 7.440 1.00 92.81 286 ASP A C 1
ATOM 2198 O O . ASP A 1 286 ? -11.511 2.782 8.493 1.00 92.81 286 ASP A O 1
ATOM 2202 N N . ILE A 1 287 ? -10.496 1.763 6.778 1.00 94.12 287 ILE A N 1
ATOM 2203 C CA . ILE A 1 287 ? -10.842 0.411 7.249 1.00 94.12 287 ILE A CA 1
ATOM 2204 C C . ILE A 1 287 ? -10.290 0.160 8.660 1.00 94.12 287 ILE A C 1
ATOM 2206 O O . ILE A 1 287 ? -10.979 -0.423 9.505 1.00 94.12 287 ILE A O 1
ATOM 2210 N N . GLN A 1 288 ? -9.046 0.563 8.939 1.00 93.00 288 GLN A N 1
ATOM 2211 C CA . GLN A 1 288 ? -8.466 0.390 10.269 1.00 93.00 288 GLN A CA 1
ATOM 2212 C C . GLN A 1 288 ? -9.203 1.206 11.327 1.00 93.00 288 GLN A C 1
ATOM 2214 O O . GLN A 1 288 ? -9.514 0.647 12.379 1.00 93.00 288 GLN A O 1
ATOM 2219 N N . GLN A 1 289 ? -9.514 2.473 11.057 1.00 89.12 289 GLN A N 1
ATOM 2220 C CA . GLN A 1 289 ? -10.261 3.344 11.965 1.00 89.12 289 GLN A CA 1
ATOM 2221 C C . GLN A 1 289 ? -11.637 2.756 12.279 1.00 89.12 289 GLN A C 1
ATOM 2223 O O . GLN A 1 289 ? -11.969 2.584 13.453 1.00 89.12 289 GLN A O 1
ATOM 2228 N N . LYS A 1 290 ? -12.375 2.300 11.262 1.00 89.50 290 LYS A N 1
ATOM 2229 C CA . LYS A 1 290 ? -13.673 1.631 11.443 1.00 89.50 290 LYS A CA 1
ATOM 2230 C C . LYS A 1 290 ? -13.563 0.353 12.279 1.00 89.50 290 LYS A C 1
ATOM 2232 O O . LYS A 1 290 ? -14.356 0.138 13.196 1.00 89.50 290 LYS A O 1
ATOM 2237 N N . LEU A 1 291 ? -12.556 -0.489 12.027 1.00 90.31 291 LEU A N 1
ATOM 2238 C CA . LEU A 1 291 ? -12.316 -1.694 12.835 1.00 90.31 291 LEU A CA 1
ATOM 2239 C C . LEU A 1 291 ? -11.968 -1.363 14.292 1.00 90.31 291 LEU A C 1
ATOM 2241 O O . LEU A 1 291 ? -12.402 -2.075 15.198 1.00 90.31 291 LEU A O 1
ATOM 2245 N N . MET A 1 292 ? -11.194 -0.302 14.524 1.00 86.25 292 MET A N 1
ATOM 2246 C CA . MET A 1 292 ? -10.823 0.153 15.866 1.00 86.25 292 MET A CA 1
ATOM 2247 C C . MET A 1 292 ? -12.020 0.734 16.614 1.00 86.25 292 MET A C 1
ATOM 2249 O O . MET A 1 292 ? -12.198 0.403 17.784 1.00 86.25 292 MET A O 1
ATOM 2253 N N . GLY A 1 293 ? -12.878 1.496 15.931 1.00 84.06 293 GLY A N 1
ATOM 2254 C CA . GLY A 1 293 ? -14.150 1.971 16.474 1.00 84.06 293 GLY A CA 1
ATOM 2255 C C . GLY A 1 293 ? -15.015 0.811 16.962 1.00 84.06 293 GLY A C 1
ATOM 2256 O O . GLY A 1 293 ? -15.417 0.785 18.124 1.00 84.06 293 GLY A O 1
ATOM 2257 N N . ILE A 1 294 ? -15.194 -0.227 16.136 1.00 86.44 294 ILE A N 1
ATOM 2258 C CA . ILE A 1 294 ? -15.935 -1.435 16.536 1.00 86.44 294 ILE A CA 1
ATOM 2259 C C . ILE A 1 294 ? -15.291 -2.117 17.760 1.00 86.44 294 ILE A C 1
ATOM 2261 O O . ILE A 1 294 ? -15.986 -2.538 18.690 1.00 86.44 294 ILE A O 1
ATOM 2265 N N . GLU A 1 295 ? -13.962 -2.246 17.791 1.00 86.50 295 GLU A N 1
ATOM 2266 C CA . GLU A 1 295 ? -13.262 -2.849 18.930 1.00 86.50 295 GLU A CA 1
ATOM 2267 C C . GLU A 1 295 ? -13.418 -2.029 20.220 1.00 86.50 295 GLU A C 1
ATOM 2269 O O . GLU A 1 295 ? -13.578 -2.623 21.293 1.00 86.50 295 GLU A O 1
ATOM 2274 N N . ALA A 1 296 ? -13.436 -0.697 20.127 1.00 83.06 296 ALA A N 1
ATOM 2275 C CA . ALA A 1 296 ? -13.696 0.196 21.252 1.00 83.06 296 ALA A CA 1
ATOM 2276 C C . ALA A 1 296 ? -15.100 -0.030 21.838 1.00 83.06 296 ALA A C 1
ATOM 2278 O O . ALA A 1 296 ? -15.228 -0.158 23.058 1.00 83.06 296 ALA A O 1
ATOM 2279 N N . VAL A 1 297 ? -16.124 -0.227 20.995 1.00 82.50 297 VAL A N 1
ATOM 2280 C CA . VAL A 1 297 ? -17.489 -0.571 21.446 1.00 82.50 297 VAL A CA 1
ATOM 2281 C C . VAL A 1 297 ? -17.510 -1.841 22.293 1.00 82.50 297 VAL A C 1
ATOM 2283 O O . VAL A 1 297 ? -18.192 -1.906 23.319 1.00 82.50 297 VAL A O 1
ATOM 2286 N N . PHE A 1 298 ? -16.749 -2.871 21.909 1.00 84.38 298 PHE A N 1
ATOM 2287 C CA . PHE A 1 298 ? -16.684 -4.102 22.703 1.00 84.38 298 PHE A CA 1
ATOM 2288 C C . PHE A 1 298 ? -16.046 -3.886 24.061 1.00 84.38 298 PHE A C 1
ATOM 2290 O O . PHE A 1 298 ? -16.525 -4.441 25.055 1.00 84.38 298 PHE A O 1
ATOM 2297 N N . GLN A 1 299 ? -14.961 -3.114 24.105 1.00 83.69 299 GLN A N 1
ATOM 2298 C CA . GLN A 1 299 ? -14.305 -2.809 25.368 1.00 83.69 299 GLN A CA 1
ATOM 2299 C C . GLN A 1 299 ? -15.231 -1.992 26.262 1.00 83.69 299 GLN A C 1
ATOM 2301 O O . GLN A 1 299 ? -15.381 -2.345 27.429 1.00 83.69 299 GLN A O 1
ATOM 2306 N N . LEU A 1 300 ? -15.945 -1.011 25.705 1.00 83.62 300 LEU A N 1
ATOM 2307 C CA . LEU A 1 300 ? -16.969 -0.266 26.425 1.00 83.62 300 LEU A CA 1
ATOM 2308 C C . LEU A 1 300 ? -18.037 -1.200 27.003 1.00 83.62 300 LEU A C 1
ATOM 2310 O O . LEU A 1 300 ? -18.239 -1.209 28.214 1.00 83.62 300 LEU A O 1
ATOM 2314 N N . LYS A 1 301 ? -18.687 -2.041 26.185 1.00 85.38 301 LYS A N 1
ATOM 2315 C CA . LYS A 1 301 ? -19.722 -2.968 26.683 1.00 85.38 301 LYS A CA 1
ATOM 2316 C C . LYS A 1 301 ? -19.193 -3.894 27.777 1.00 85.38 301 LYS A C 1
ATOM 2318 O O . LYS A 1 301 ? -19.895 -4.171 28.752 1.00 85.38 301 LYS A O 1
ATOM 2323 N N . LYS A 1 302 ? -17.954 -4.376 27.643 1.00 87.06 302 LYS A N 1
ATOM 2324 C CA . LYS A 1 302 ? -17.300 -5.202 28.665 1.00 87.06 302 LYS A CA 1
ATOM 2325 C C . LYS A 1 302 ? -17.092 -4.419 29.965 1.00 87.06 302 LYS A C 1
ATOM 2327 O O . LYS A 1 302 ? -17.395 -4.952 31.034 1.00 87.06 302 LYS A O 1
ATOM 2332 N N . THR A 1 303 ? -16.630 -3.175 29.876 1.00 85.56 303 THR A N 1
ATOM 2333 C CA . THR A 1 303 ? -16.457 -2.271 31.019 1.00 85.56 303 THR A CA 1
ATOM 2334 C C . THR A 1 303 ? -17.793 -1.972 31.691 1.00 85.56 303 THR A C 1
ATOM 2336 O O . THR A 1 303 ? -17.921 -2.194 32.892 1.00 85.56 303 THR A O 1
ATOM 2339 N N . LEU A 1 304 ? -18.832 -1.613 30.933 1.00 88.62 304 LEU A N 1
ATOM 2340 C CA . LEU A 1 304 ? -20.183 -1.378 31.457 1.00 88.62 304 LEU A CA 1
ATOM 2341 C C . LEU A 1 304 ? -20.766 -2.615 32.145 1.00 88.62 304 LEU A C 1
ATOM 2343 O O . LEU A 1 304 ? -21.413 -2.505 33.185 1.00 88.62 304 LEU A O 1
ATOM 2347 N N . LYS A 1 305 ? -20.528 -3.816 31.601 1.00 89.31 305 LYS A N 1
ATOM 2348 C CA . LYS A 1 305 ? -20.935 -5.074 32.245 1.00 89.31 305 LYS A CA 1
ATOM 2349 C C . LYS A 1 305 ? -20.191 -5.301 33.563 1.00 89.31 305 LYS A C 1
ATOM 2351 O O . LYS A 1 305 ? -20.808 -5.737 34.533 1.00 89.31 305 LYS A O 1
ATOM 2356 N N . SER A 1 306 ? -18.894 -4.997 33.604 1.00 90.19 306 SER A N 1
ATOM 2357 C CA . SER A 1 306 ? -18.083 -5.079 34.823 1.00 90.19 306 SER A CA 1
ATOM 2358 C C . SER A 1 306 ? -18.574 -4.100 35.891 1.00 90.19 306 SER A C 1
ATOM 2360 O O . SER A 1 306 ? -18.820 -4.515 37.022 1.00 90.19 306 SER A O 1
ATOM 2362 N N . ILE A 1 307 ? -18.785 -2.831 35.523 1.00 88.81 307 ILE A N 1
ATOM 2363 C CA . ILE A 1 307 ? -19.309 -1.792 36.420 1.00 88.81 307 ILE A CA 1
ATOM 2364 C C . ILE A 1 307 ? -20.687 -2.202 36.936 1.00 88.81 307 ILE A C 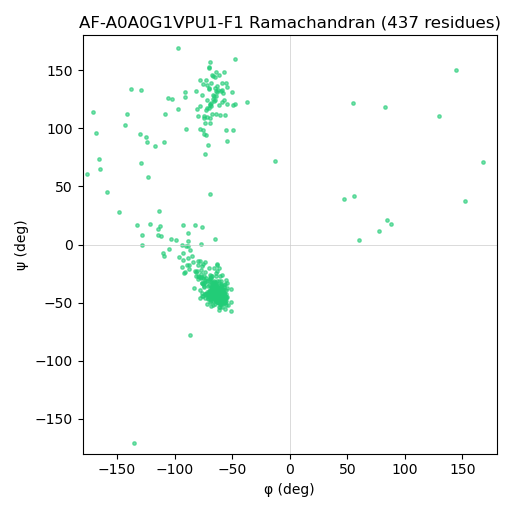1
ATOM 2366 O O . ILE A 1 307 ? -20.900 -2.222 38.143 1.00 88.81 307 ILE A O 1
ATOM 2370 N N . ALA A 1 308 ? -21.592 -2.652 36.062 1.00 90.56 308 ALA A N 1
ATOM 2371 C CA . ALA A 1 308 ? -22.916 -3.118 36.474 1.00 90.56 308 ALA A CA 1
ATOM 2372 C C . ALA A 1 308 ? -22.863 -4.267 37.498 1.00 90.56 308 ALA A C 1
ATOM 2374 O O . ALA A 1 308 ? -23.674 -4.303 38.420 1.00 90.56 308 ALA A O 1
ATOM 2375 N N . GLY A 1 309 ? -21.893 -5.180 37.380 1.00 91.19 309 GLY A N 1
ATOM 2376 C CA . GLY A 1 309 ? -21.659 -6.224 38.383 1.00 91.19 309 GLY A CA 1
ATOM 2377 C C . GLY A 1 309 ? -21.115 -5.691 39.717 1.00 91.19 309 GLY A C 1
ATOM 2378 O O . GLY A 1 309 ? -21.376 -6.277 40.768 1.00 91.19 309 GLY A O 1
ATOM 2379 N N . GLN A 1 310 ? -20.382 -4.574 39.698 1.00 91.38 310 GLN A N 1
ATOM 2380 C CA . GLN A 1 310 ? -19.892 -3.893 40.899 1.00 91.38 310 GLN A CA 1
ATOM 2381 C C . GLN A 1 310 ? -20.978 -3.054 41.588 1.00 91.38 310 GLN A C 1
ATOM 2383 O O . GLN A 1 310 ? -20.940 -2.941 42.813 1.00 91.38 310 GLN A O 1
ATOM 2388 N N . LEU A 1 311 ? -21.979 -2.544 40.856 1.00 93.75 311 LEU A N 1
ATOM 2389 C CA . LEU A 1 311 ? -23.051 -1.702 41.413 1.00 93.75 311 LEU A CA 1
ATOM 2390 C C . LEU A 1 311 ? -23.793 -2.349 42.585 1.00 93.75 311 LEU A C 1
ATOM 2392 O O . LEU A 1 311 ? -24.071 -1.666 43.562 1.00 93.75 311 LEU A O 1
ATOM 2396 N N . ALA A 1 312 ? -24.040 -3.662 42.560 1.00 92.06 312 ALA A N 1
ATOM 2397 C CA . ALA A 1 312 ? -24.668 -4.352 43.693 1.00 92.06 312 ALA A CA 1
ATOM 2398 C C . ALA A 1 312 ? -23.796 -4.321 44.965 1.00 92.06 312 ALA A C 1
ATOM 2400 O O . ALA A 1 312 ? -24.305 -4.224 46.083 1.00 92.06 312 ALA A O 1
ATOM 2401 N N . ARG A 1 313 ? -22.465 -4.382 44.806 1.00 92.75 313 ARG A N 1
ATOM 2402 C CA . ARG A 1 313 ? -21.514 -4.273 45.923 1.00 92.75 313 ARG A CA 1
ATOM 2403 C C . ARG A 1 313 ? -21.453 -2.845 46.447 1.00 92.75 313 ARG A C 1
ATOM 2405 O O . ARG A 1 313 ? -21.439 -2.662 47.662 1.00 92.75 313 ARG A O 1
ATOM 2412 N N . TYR A 1 314 ? -21.425 -1.865 45.545 1.00 94.88 314 TYR A N 1
ATOM 2413 C CA . TYR A 1 314 ? -21.484 -0.451 45.900 1.00 94.88 314 TYR A CA 1
ATOM 2414 C C . TYR A 1 314 ? -22.768 -0.129 46.662 1.00 94.88 314 TYR A C 1
ATOM 2416 O O . TYR A 1 314 ? -22.701 0.400 47.763 1.00 94.88 314 TYR A O 1
ATOM 2424 N N . GLU A 1 315 ? -23.918 -0.576 46.165 1.00 95.88 315 GLU A N 1
ATOM 2425 C CA . GLU A 1 315 ? -25.210 -0.364 46.814 1.00 95.88 315 GLU A CA 1
ATOM 2426 C C . GLU A 1 315 ? -25.267 -0.957 48.229 1.00 95.88 315 GLU A C 1
ATOM 2428 O O . GLU A 1 315 ? -25.749 -0.311 49.157 1.00 95.88 315 GLU A O 1
ATOM 2433 N N . ALA A 1 316 ? -24.726 -2.161 48.434 1.00 95.31 316 ALA A N 1
ATOM 2434 C CA . ALA A 1 316 ? -24.650 -2.760 49.765 1.00 95.31 316 ALA A CA 1
ATOM 2435 C C . ALA A 1 316 ? -23.748 -1.965 50.729 1.00 95.31 316 ALA A C 1
ATOM 2437 O O . ALA A 1 316 ? -24.009 -1.941 51.932 1.00 95.31 316 ALA A O 1
ATOM 2438 N N . LYS A 1 317 ? -22.680 -1.332 50.226 1.00 94.38 317 LYS A N 1
ATOM 2439 C CA . LYS A 1 317 ? -21.784 -0.488 51.029 1.00 94.38 317 LYS A CA 1
ATOM 2440 C C . LYS A 1 317 ? -22.401 0.869 51.345 1.00 94.38 317 LYS A C 1
ATOM 2442 O O . LYS A 1 317 ? -22.359 1.262 52.506 1.00 94.38 317 LYS A O 1
ATOM 2447 N N . VAL A 1 318 ? -23.026 1.512 50.360 1.00 95.88 318 VAL A N 1
ATOM 2448 C CA . VAL A 1 318 ? -23.770 2.765 50.544 1.00 95.88 318 VAL A CA 1
ATOM 2449 C C . VAL A 1 318 ? -24.850 2.577 51.613 1.00 95.88 318 VAL A C 1
ATOM 2451 O O . VAL A 1 318 ? -24.823 3.284 52.611 1.00 95.88 318 VAL A O 1
ATOM 2454 N N . LYS A 1 319 ? -25.673 1.516 51.536 1.00 96.56 319 LYS A N 1
ATOM 2455 C CA . LYS A 1 319 ? -26.680 1.197 52.576 1.00 96.56 319 LYS A CA 1
ATOM 2456 C C . LYS A 1 319 ? -26.091 1.034 53.984 1.00 96.56 319 LYS A C 1
ATOM 2458 O O . LYS A 1 319 ? -26.735 1.363 54.977 1.00 96.56 319 LYS A O 1
ATOM 2463 N N . ARG A 1 320 ? -24.867 0.502 54.102 1.00 94.81 320 ARG A N 1
ATOM 2464 C CA . ARG A 1 320 ? -24.173 0.361 55.397 1.00 94.81 320 ARG A CA 1
ATOM 2465 C C . ARG A 1 320 ? -23.652 1.691 55.939 1.00 94.81 320 ARG A C 1
ATOM 2467 O O . ARG A 1 320 ? -23.542 1.808 57.156 1.00 94.81 320 ARG A O 1
ATOM 2474 N N . LEU A 1 321 ? -23.283 2.637 55.076 1.00 94.19 321 LEU A N 1
ATOM 2475 C CA . LEU A 1 321 ? -22.902 3.994 55.480 1.00 94.19 321 LEU A CA 1
ATOM 2476 C C . LEU A 1 321 ? -24.130 4.835 55.833 1.00 94.19 321 LEU A C 1
ATOM 2478 O O . LEU A 1 321 ? -24.114 5.478 56.879 1.00 94.19 321 LEU A O 1
ATOM 2482 N N . GLU A 1 322 ? -25.209 4.727 55.053 1.00 95.38 322 GLU A N 1
ATOM 2483 C CA . GLU A 1 322 ? -26.510 5.354 55.339 1.00 95.38 322 GLU A CA 1
ATOM 2484 C C . GLU A 1 322 ? -27.010 4.949 56.735 1.00 95.38 322 GLU A C 1
ATOM 2486 O O . GLU A 1 322 ? -27.366 5.797 57.550 1.00 95.38 322 GLU A O 1
ATOM 2491 N N . ALA A 1 323 ? -26.920 3.658 57.082 1.00 95.88 323 ALA A N 1
ATOM 2492 C CA . ALA A 1 323 ? -27.279 3.157 58.413 1.00 95.88 323 ALA A CA 1
ATOM 2493 C C . ALA A 1 323 ? -26.413 3.717 59.564 1.00 95.88 323 ALA A C 1
ATOM 2495 O O . ALA A 1 323 ? -26.799 3.610 60.727 1.00 95.88 323 ALA A O 1
ATOM 2496 N N . LYS A 1 324 ? -25.241 4.290 59.262 1.00 95.38 324 LYS A N 1
ATOM 2497 C CA . LYS A 1 324 ? -24.344 4.948 60.226 1.00 95.38 324 LYS A CA 1
ATOM 2498 C C . LYS A 1 324 ? -24.496 6.475 60.241 1.00 95.38 324 LYS A C 1
ATOM 2500 O O . LYS A 1 324 ? -23.746 7.130 60.958 1.00 95.38 324 LYS A O 1
ATOM 2505 N N . GLY A 1 325 ? -25.439 7.034 59.479 1.00 92.88 325 GLY A N 1
ATOM 2506 C CA . GLY A 1 325 ? -25.699 8.474 59.422 1.00 92.88 325 GLY A CA 1
ATOM 2507 C C . GLY A 1 325 ? -24.809 9.260 58.451 1.00 92.88 325 GLY A C 1
ATOM 2508 O O . GLY A 1 325 ? -24.670 10.465 58.628 1.00 92.88 325 GLY A O 1
ATOM 2509 N N . GLY A 1 326 ? -24.199 8.609 57.452 1.00 93.19 326 GLY A N 1
ATOM 2510 C CA . GLY A 1 326 ? -23.444 9.271 56.376 1.00 93.19 326 GLY A CA 1
ATOM 2511 C C . GLY A 1 326 ? -23.764 8.694 54.992 1.00 93.19 326 GLY A C 1
ATOM 2512 O O . GLY A 1 326 ? -24.662 7.871 54.859 1.00 93.19 326 GLY A O 1
ATOM 2513 N N . GLY A 1 327 ? -23.006 9.077 53.961 1.00 91.38 327 GLY A N 1
ATOM 2514 C CA . GLY A 1 327 ? -23.090 8.457 52.629 1.00 91.38 327 GLY A CA 1
ATOM 2515 C C . GLY A 1 327 ? -24.126 9.048 51.666 1.00 91.38 327 GLY A C 1
ATOM 2516 O O . GLY A 1 327 ? -24.450 8.390 50.681 1.00 91.38 327 GLY A O 1
ATOM 2517 N N . GLU A 1 328 ? -24.627 10.263 51.911 1.00 94.31 328 GLU A N 1
ATOM 2518 C CA . GLU A 1 328 ? -25.517 10.972 50.976 1.00 94.31 328 GLU A CA 1
ATOM 2519 C C . GLU A 1 328 ? -24.813 11.258 49.636 1.00 94.31 328 GLU A C 1
ATOM 2521 O O . GLU A 1 328 ? -25.341 10.917 48.580 1.00 94.31 328 GLU A O 1
ATOM 2526 N N . GLU A 1 329 ? -23.571 11.754 49.666 1.00 92.94 329 GLU A N 1
ATOM 2527 C CA . GLU A 1 329 ? -22.754 11.973 48.460 1.00 92.94 329 GLU A CA 1
ATOM 2528 C C . GLU A 1 329 ? -22.466 10.658 47.716 1.00 92.94 329 GLU A C 1
ATOM 2530 O O . GLU A 1 329 ? -22.651 10.563 46.500 1.00 92.94 329 GLU A O 1
ATOM 2535 N N . ALA A 1 330 ? -22.124 9.595 48.457 1.00 93.69 330 ALA A N 1
ATOM 2536 C CA . ALA A 1 330 ? -21.949 8.251 47.906 1.00 93.69 330 ALA A CA 1
ATOM 2537 C C . ALA A 1 330 ? -23.233 7.723 47.244 1.00 93.69 330 ALA A C 1
ATOM 2539 O O . ALA A 1 330 ? -23.177 6.979 46.260 1.00 93.69 330 ALA A O 1
ATOM 2540 N N . ARG A 1 331 ? -24.403 8.083 47.784 1.00 96.94 331 ARG A N 1
ATOM 2541 C CA . ARG A 1 331 ? -25.685 7.677 47.219 1.00 96.94 331 ARG A CA 1
ATOM 2542 C C . ARG A 1 331 ? -25.975 8.399 45.909 1.00 96.94 331 ARG A C 1
ATOM 2544 O O . ARG A 1 331 ? -26.303 7.725 44.932 1.00 96.94 331 ARG A O 1
ATOM 2551 N N . THR A 1 332 ? -25.786 9.715 45.874 1.00 95.69 332 THR A N 1
ATOM 2552 C CA . THR A 1 332 ? -25.938 10.532 44.663 1.00 95.69 332 THR A CA 1
ATOM 2553 C C . THR A 1 332 ? -25.021 10.033 43.546 1.00 95.69 332 THR A C 1
ATOM 2555 O O . THR A 1 332 ? -25.506 9.696 42.467 1.00 95.69 332 THR A O 1
ATOM 2558 N N . ALA A 1 333 ? -23.725 9.842 43.827 1.00 94.50 333 ALA A N 1
ATOM 2559 C CA . ALA A 1 333 ? -22.773 9.317 42.846 1.00 94.50 333 ALA A CA 1
ATOM 2560 C C . ALA A 1 333 ? -23.166 7.916 42.337 1.00 94.50 333 ALA A C 1
ATOM 2562 O O . ALA A 1 333 ? -23.072 7.629 41.143 1.00 94.50 333 ALA A O 1
ATOM 2563 N N . LEU A 1 334 ? -23.647 7.025 43.215 1.00 95.75 334 LEU A N 1
ATOM 2564 C CA . LEU A 1 334 ? -24.116 5.696 42.810 1.00 95.75 334 LEU A CA 1
ATOM 2565 C C . LEU A 1 334 ? -25.322 5.766 41.864 1.00 95.75 334 LEU A C 1
ATOM 2567 O O . LEU A 1 334 ? -25.387 4.992 40.903 1.00 95.75 334 LEU A O 1
ATOM 2571 N N . ASP A 1 335 ? -26.282 6.644 42.147 1.00 96.81 335 ASP A N 1
ATOM 2572 C CA . ASP A 1 335 ? -27.488 6.797 41.336 1.00 96.81 335 ASP A CA 1
ATOM 2573 C C . ASP A 1 335 ? -27.164 7.447 39.973 1.00 96.81 335 ASP A C 1
ATOM 2575 O O . ASP A 1 335 ? -27.673 6.989 38.944 1.00 96.81 335 ASP A O 1
ATOM 2579 N N . GLU A 1 336 ? -26.213 8.384 39.918 1.00 95.62 336 GLU A N 1
ATOM 2580 C CA . GLU A 1 336 ? -25.683 8.935 38.661 1.00 95.62 336 GLU A CA 1
ATOM 2581 C C . GLU A 1 336 ? -24.935 7.884 37.827 1.00 95.62 336 GLU A C 1
ATOM 2583 O O . GLU A 1 336 ? -25.207 7.734 36.634 1.00 95.62 336 GLU A O 1
ATOM 2588 N N . ILE A 1 337 ? -24.068 7.066 38.443 1.00 94.50 337 ILE A N 1
ATOM 2589 C CA . ILE A 1 337 ? -23.403 5.948 37.750 1.00 94.50 337 ILE A CA 1
ATOM 2590 C C . ILE A 1 337 ? -24.444 4.964 37.205 1.00 94.50 337 ILE A C 1
ATOM 2592 O O . ILE A 1 337 ? -24.309 4.480 36.080 1.00 94.50 337 ILE A O 1
ATOM 2596 N N . LYS A 1 338 ? -25.489 4.636 37.978 1.00 96.50 338 LYS A N 1
ATOM 2597 C CA . LYS A 1 338 ? -26.581 3.760 37.517 1.00 96.50 338 LYS A CA 1
ATOM 2598 C C . LYS A 1 338 ? -27.293 4.345 36.300 1.00 96.50 338 LYS A C 1
ATOM 2600 O O . LYS A 1 338 ? -27.584 3.591 35.364 1.00 96.50 338 LYS A O 1
ATOM 2605 N N . SER A 1 339 ? -27.547 5.652 36.314 1.00 96.38 339 SER A N 1
ATOM 2606 C CA . SER A 1 339 ? -28.148 6.378 35.196 1.00 96.38 339 SER A CA 1
ATOM 2607 C C . SER A 1 339 ? -27.258 6.303 33.952 1.00 96.38 339 SER A C 1
ATOM 2609 O O . SER A 1 339 ? -27.671 5.726 32.945 1.00 96.38 339 SER A O 1
ATOM 2611 N N . LEU A 1 340 ? -25.991 6.724 34.055 1.00 94.06 340 LEU A N 1
ATOM 2612 C CA . LEU A 1 340 ? -25.027 6.715 32.946 1.00 94.06 340 LEU A CA 1
ATOM 2613 C C . LEU A 1 340 ? -24.769 5.313 32.390 1.00 94.06 340 LEU A C 1
ATOM 2615 O O . LEU A 1 340 ? -24.706 5.123 31.180 1.00 94.06 340 LEU A O 1
ATOM 2619 N N . VAL A 1 341 ? -24.647 4.293 33.245 1.00 93.81 341 VAL A N 1
ATOM 2620 C CA . VAL A 1 341 ? -24.479 2.903 32.787 1.00 93.81 341 VAL A CA 1
ATOM 2621 C C . VAL A 1 341 ? -25.709 2.421 32.019 1.00 93.81 341 VAL A C 1
ATOM 2623 O O . VAL A 1 341 ? -25.567 1.622 31.093 1.00 93.81 341 VAL A O 1
ATOM 2626 N N . SER A 1 342 ? -26.908 2.860 32.402 1.00 93.62 342 SER A N 1
ATOM 2627 C CA . SER A 1 342 ? -28.146 2.505 31.701 1.00 93.62 342 SER A CA 1
ATOM 2628 C C . SER A 1 342 ? -28.247 3.232 30.361 1.00 93.62 342 SER A C 1
ATOM 2630 O O . SER A 1 342 ? -28.545 2.591 29.354 1.00 93.62 342 SER A O 1
ATOM 2632 N N . GLU A 1 343 ? -27.902 4.519 30.332 1.00 91.94 343 GLU A N 1
ATOM 2633 C CA . GLU A 1 343 ? -27.818 5.330 29.116 1.00 91.94 343 GLU A CA 1
ATOM 2634 C C . GLU A 1 343 ? -26.809 4.735 28.119 1.00 91.94 343 GLU A C 1
ATOM 2636 O O . GLU A 1 343 ? -27.176 4.371 27.002 1.00 91.94 343 GLU A O 1
ATOM 2641 N N . LEU A 1 344 ? -25.568 4.498 28.556 1.00 89.44 344 LEU A N 1
ATOM 2642 C CA . LEU A 1 344 ? -24.495 3.932 27.731 1.00 89.44 344 LEU A CA 1
ATOM 2643 C C . LEU A 1 344 ? -24.778 2.496 27.261 1.00 89.44 344 LEU A C 1
ATOM 2645 O O . LEU A 1 344 ? -24.231 2.051 26.253 1.00 89.44 344 LEU A O 1
ATOM 2649 N N . LYS A 1 345 ? -25.615 1.734 27.978 1.00 88.44 345 LYS A N 1
ATOM 2650 C CA . LYS A 1 345 ? -26.074 0.410 27.522 1.00 88.44 345 LYS A CA 1
ATOM 2651 C C . LYS A 1 345 ? -27.148 0.499 26.442 1.00 88.44 345 LYS A C 1
ATOM 2653 O O . LYS A 1 345 ? -27.214 -0.411 25.615 1.00 88.44 345 LYS A O 1
ATOM 2658 N N . GLY A 1 346 ? -28.001 1.520 26.503 1.00 84.62 346 GLY A N 1
ATOM 2659 C CA . GLY A 1 346 ? -29.079 1.755 25.544 1.00 84.62 346 GLY A CA 1
ATOM 2660 C C . GLY A 1 346 ? -28.611 2.442 24.262 1.00 84.62 346 GLY A C 1
ATOM 2661 O O . GLY A 1 346 ? -29.251 2.283 23.227 1.00 84.62 346 GLY A O 1
ATOM 2662 N N . GLN A 1 347 ? -27.490 3.165 24.315 1.00 82.62 347 GLN A N 1
ATOM 2663 C CA . GLN A 1 347 ? -26.957 3.904 23.175 1.00 82.62 347 GLN A CA 1
ATOM 2664 C C . GLN A 1 347 ? -26.439 2.946 22.087 1.00 82.62 347 GLN A C 1
ATOM 2666 O O . GLN A 1 347 ? -25.543 2.125 22.305 1.00 82.62 347 GLN A O 1
ATOM 2671 N N . THR A 1 348 ? -27.024 3.037 20.893 1.00 77.19 348 THR A N 1
ATOM 2672 C CA . THR A 1 348 ? -26.484 2.417 19.679 1.00 77.19 348 THR A CA 1
ATOM 2673 C C . THR A 1 348 ? -25.309 3.247 19.196 1.00 77.19 348 THR A C 1
ATOM 2675 O O . THR A 1 348 ? -25.455 4.455 19.036 1.00 77.19 348 THR A O 1
ATOM 2678 N N . LEU A 1 349 ? -24.164 2.611 18.951 1.00 68.56 349 LEU A N 1
ATOM 2679 C CA . LEU A 1 349 ? -22.987 3.326 18.473 1.00 68.56 349 LEU A CA 1
ATOM 2680 C C . LEU A 1 349 ? -23.120 3.634 16.978 1.00 68.56 349 LEU A C 1
ATOM 2682 O O . LEU A 1 349 ? -22.894 2.772 16.131 1.00 68.56 349 LEU A O 1
ATOM 2686 N N . THR A 1 350 ? -23.506 4.865 16.683 1.00 72.38 350 THR A N 1
ATOM 2687 C CA . THR A 1 350 ? -23.362 5.525 15.386 1.00 72.38 350 THR A CA 1
ATOM 2688 C C . THR A 1 350 ? -22.115 6.409 15.385 1.00 72.38 350 THR A C 1
ATOM 2690 O O . THR A 1 350 ? -21.515 6.649 16.436 1.00 72.38 350 THR A O 1
ATOM 2693 N N . GLU A 1 351 ? -21.729 6.896 14.208 1.00 65.50 351 GLU A N 1
ATOM 2694 C CA . GLU A 1 351 ? -20.630 7.856 14.044 1.00 65.50 351 GLU A CA 1
ATOM 2695 C C . GLU A 1 351 ? -20.856 9.109 14.907 1.00 65.50 351 GLU A C 1
ATOM 2697 O O . GLU A 1 351 ? -19.991 9.458 15.699 1.00 65.50 351 GLU A O 1
ATOM 2702 N N . ASP A 1 352 ? -22.075 9.660 14.902 1.00 69.50 352 ASP A N 1
ATOM 2703 C CA . ASP A 1 352 ? -22.442 10.827 15.721 1.00 69.50 352 ASP A CA 1
ATOM 2704 C C . ASP A 1 352 ? -22.326 10.564 17.232 1.00 69.50 352 ASP A C 1
ATOM 2706 O O . ASP A 1 352 ? -21.898 11.414 18.005 1.00 69.50 352 ASP A O 1
ATOM 2710 N N . THR A 1 353 ? -22.688 9.361 17.685 1.00 72.31 353 THR A N 1
ATOM 2711 C CA . THR A 1 353 ? -22.585 9.014 19.113 1.00 72.31 353 THR A CA 1
ATOM 2712 C C . THR A 1 353 ? -21.163 8.683 19.554 1.00 72.31 353 THR A C 1
ATOM 2714 O O . THR A 1 353 ? -20.910 8.594 20.756 1.00 72.31 353 THR A O 1
ATOM 2717 N N . ALA A 1 354 ? -20.243 8.456 18.610 1.00 73.06 354 ALA A N 1
ATOM 2718 C CA . ALA A 1 354 ? -18.857 8.148 18.929 1.00 73.06 354 ALA A CA 1
ATOM 2719 C C . ALA A 1 354 ? -18.137 9.355 19.546 1.00 73.06 354 ALA A C 1
ATOM 2721 O O . ALA A 1 354 ? -17.264 9.145 20.386 1.00 73.06 354 ALA A O 1
ATOM 2722 N N . ASP A 1 355 ? -18.546 10.579 19.196 1.00 75.81 355 ASP A N 1
ATOM 2723 C CA . ASP A 1 355 ? -17.947 11.823 19.693 1.00 75.81 355 ASP A CA 1
ATOM 2724 C C . ASP A 1 355 ? -18.361 12.155 21.134 1.00 75.81 355 ASP A C 1
ATOM 2726 O O . ASP A 1 355 ? -17.552 12.658 21.905 1.00 75.81 355 ASP A O 1
ATOM 2730 N N . GLU A 1 356 ? -19.586 11.816 21.544 1.00 80.56 356 GLU A N 1
ATOM 2731 C CA . GLU A 1 356 ? -20.066 12.036 22.922 1.00 80.56 356 GLU A CA 1
ATOM 2732 C C . GLU A 1 356 ? -19.567 10.968 23.911 1.00 80.56 356 GLU A C 1
ATOM 2734 O O . GLU A 1 356 ? -19.651 11.111 25.135 1.00 80.56 356 GLU A O 1
ATOM 2739 N N . LEU A 1 357 ? -19.103 9.836 23.385 1.00 79.31 357 LEU A N 1
ATOM 2740 C CA . LEU A 1 357 ? -18.768 8.662 24.176 1.00 79.31 357 LEU A CA 1
ATOM 2741 C C . LEU A 1 357 ? -17.572 8.863 25.126 1.00 79.31 357 LEU A C 1
ATOM 2743 O O . LEU A 1 357 ? -17.659 8.382 26.261 1.00 79.31 357 LEU A O 1
ATOM 2747 N N . PRO A 1 358 ? -16.469 9.533 24.725 1.00 80.69 358 PRO A N 1
ATOM 2748 C CA . PRO A 1 358 ? -15.343 9.817 25.608 1.00 80.69 358 PRO A CA 1
ATOM 2749 C C . PRO A 1 358 ? -15.751 10.645 26.825 1.00 80.69 358 PRO A C 1
ATOM 2751 O O . PRO A 1 358 ? -15.360 10.291 27.935 1.00 80.69 358 PRO A O 1
ATOM 2754 N N . ASP A 1 359 ? -16.595 11.663 26.644 1.00 85.12 359 ASP A N 1
ATOM 2755 C CA . ASP A 1 359 ? -17.036 12.547 27.729 1.00 85.12 359 ASP A CA 1
ATOM 2756 C C . ASP A 1 359 ? -17.899 11.791 28.745 1.00 85.12 359 ASP A C 1
ATOM 2758 O O . ASP A 1 359 ? -17.657 11.850 29.952 1.00 85.12 359 ASP A O 1
ATOM 2762 N N . LYS A 1 360 ? -18.854 10.979 28.269 1.00 87.56 360 LYS A N 1
ATOM 2763 C CA . LYS A 1 360 ? -19.676 10.126 29.147 1.00 87.56 360 LYS A CA 1
ATOM 2764 C C . LYS A 1 360 ? -18.836 9.077 29.880 1.00 87.56 360 LYS A C 1
ATOM 2766 O O . LYS A 1 360 ? -19.115 8.751 31.034 1.00 87.56 360 LYS A O 1
ATOM 2771 N N . LEU A 1 361 ? -17.809 8.533 29.225 1.00 84.38 361 LEU A N 1
ATOM 2772 C CA . LEU A 1 361 ? -16.861 7.600 29.836 1.00 84.38 361 LEU A CA 1
ATOM 2773 C C . LEU A 1 361 ? -15.986 8.270 30.894 1.00 84.38 361 LEU A C 1
ATOM 2775 O O . LEU A 1 361 ? -15.737 7.665 31.937 1.00 84.38 361 LEU A O 1
ATOM 2779 N N . GLN A 1 362 ? -15.518 9.487 30.632 1.00 87.38 362 GLN A N 1
ATOM 2780 C CA . GLN A 1 362 ? -14.739 10.260 31.585 1.00 87.38 362 GLN A CA 1
ATOM 2781 C C . GLN A 1 362 ? -15.583 10.598 32.817 1.00 87.38 362 GLN A C 1
ATOM 2783 O O . GLN A 1 362 ? -15.165 10.277 33.928 1.00 87.38 362 GLN A O 1
ATOM 2788 N N . LEU A 1 363 ? -16.808 11.098 32.624 1.00 89.69 363 LEU A N 1
ATOM 2789 C CA . LEU A 1 363 ? -17.747 11.363 33.715 1.00 89.69 363 LEU A CA 1
ATOM 2790 C C . LEU A 1 363 ? -18.035 10.098 34.541 1.00 89.69 363 LEU A C 1
ATOM 2792 O O . LEU A 1 363 ? -18.014 10.123 35.768 1.00 89.69 363 LEU A O 1
ATOM 2796 N N . LEU A 1 364 ? -18.233 8.952 33.882 1.00 89.50 364 LEU A N 1
ATOM 2797 C CA . LEU A 1 364 ? -18.417 7.665 34.558 1.00 89.50 364 LEU A CA 1
ATOM 2798 C C . LEU A 1 364 ? -17.203 7.275 35.424 1.00 89.50 364 LEU A C 1
ATOM 2800 O O . LEU A 1 364 ? -17.374 6.692 36.497 1.00 89.50 364 LEU A O 1
ATOM 2804 N N . MET A 1 365 ? -15.985 7.558 34.956 1.00 87.62 365 MET A N 1
ATOM 2805 C CA . MET A 1 365 ? -14.747 7.280 35.690 1.00 87.62 365 MET A CA 1
ATOM 2806 C C . MET A 1 365 ? -14.558 8.231 36.875 1.00 87.62 365 MET A C 1
ATOM 2808 O O . MET A 1 365 ? -14.180 7.763 37.949 1.00 87.62 365 MET A O 1
ATOM 2812 N N . GLU A 1 366 ? -14.865 9.517 36.702 1.00 91.38 366 GLU A N 1
ATOM 2813 C CA . GLU A 1 366 ? -14.837 10.534 37.760 1.00 91.38 366 GLU A CA 1
ATOM 2814 C C . GLU A 1 366 ? -15.833 10.187 38.873 1.00 91.38 366 GLU A C 1
ATOM 2816 O O . GLU A 1 366 ? -15.438 10.042 40.028 1.00 91.38 366 GLU A O 1
ATOM 2821 N N . LEU A 1 367 ? -17.091 9.896 38.526 1.00 92.56 367 LEU A N 1
ATOM 2822 C CA . LEU A 1 367 ? -18.108 9.491 39.502 1.00 92.56 367 LEU A CA 1
ATOM 2823 C C . LEU A 1 367 ? -17.735 8.205 40.235 1.00 92.56 367 LEU A C 1
ATOM 2825 O O . LEU A 1 367 ? -17.964 8.072 41.439 1.00 92.56 367 LEU A O 1
ATOM 2829 N N . LYS A 1 368 ? -17.139 7.240 39.526 1.00 90.50 368 LYS A N 1
ATOM 2830 C CA . LYS A 1 368 ? -16.643 6.013 40.154 1.00 90.50 368 LYS A CA 1
ATOM 2831 C C . LYS A 1 368 ? -15.526 6.320 41.152 1.00 90.50 368 LYS A C 1
ATOM 2833 O O . LYS A 1 368 ? -15.485 5.686 42.204 1.00 90.50 368 LYS A O 1
ATOM 2838 N N . GLN A 1 369 ? -14.622 7.241 40.827 1.00 91.25 369 GLN A N 1
ATOM 2839 C CA . GLN A 1 369 ? -13.555 7.651 41.732 1.00 91.25 369 GLN A CA 1
ATOM 2840 C C . GLN A 1 369 ? -14.128 8.316 42.988 1.00 91.25 369 GLN A C 1
ATOM 2842 O O . GLN A 1 369 ? -13.795 7.872 44.084 1.00 91.25 369 GLN A O 1
ATOM 2847 N N . THR A 1 370 ? -15.045 9.276 42.840 1.00 91.12 370 THR A N 1
ATOM 2848 C CA . THR A 1 370 ? -15.751 9.903 43.971 1.00 91.12 370 THR A CA 1
ATOM 2849 C C . THR A 1 370 ? -16.440 8.855 44.842 1.00 91.12 370 THR A C 1
ATOM 2851 O O . THR A 1 370 ? -16.282 8.843 46.060 1.00 91.12 370 THR A O 1
ATOM 2854 N N . LEU A 1 371 ? -17.140 7.897 44.225 1.00 92.38 371 LEU A N 1
ATOM 2855 C CA . LEU A 1 371 ? -17.788 6.811 44.954 1.00 92.38 371 LEU A CA 1
ATOM 2856 C C . LEU A 1 371 ? -16.780 5.914 45.696 1.00 92.38 371 LEU A C 1
ATOM 2858 O O . LEU A 1 371 ? -17.051 5.473 46.810 1.00 92.38 371 LEU A O 1
ATOM 2862 N N . ASP A 1 372 ? -15.628 5.608 45.099 1.00 91.50 372 ASP A N 1
ATOM 2863 C CA . ASP A 1 372 ? -14.588 4.809 45.754 1.00 91.50 372 ASP A CA 1
ATOM 2864 C C . ASP A 1 372 ? -13.946 5.563 46.942 1.00 91.50 372 ASP A C 1
ATOM 2866 O O . ASP A 1 372 ? -13.664 4.939 47.972 1.00 91.50 372 ASP A O 1
ATOM 2870 N N . GLU A 1 373 ? -13.745 6.878 46.824 1.00 92.44 373 GLU A N 1
ATOM 2871 C CA . GLU A 1 373 ? -13.225 7.753 47.886 1.00 92.44 373 GLU A CA 1
ATOM 2872 C C . GLU A 1 373 ? -14.197 7.826 49.073 1.00 92.44 373 GLU A C 1
ATOM 2874 O O . GLU A 1 373 ? -13.816 7.494 50.200 1.00 92.44 373 GLU A O 1
ATOM 2879 N N . GLU A 1 374 ? -15.473 8.114 48.808 1.00 91.25 374 GLU A N 1
ATOM 2880 C CA . GLU A 1 374 ? -16.529 8.197 49.825 1.00 91.25 374 GLU A CA 1
ATOM 2881 C C . GLU A 1 374 ? -16.753 6.873 50.563 1.00 91.25 374 GLU A C 1
ATOM 2883 O O . GLU A 1 374 ? -16.963 6.815 51.778 1.00 91.25 374 GLU A O 1
ATOM 2888 N N . LEU A 1 375 ? -16.661 5.753 49.844 1.00 91.19 375 LEU A N 1
ATOM 2889 C CA . LEU A 1 375 ? -16.793 4.428 50.444 1.00 91.19 375 LEU A CA 1
ATOM 2890 C C . LEU A 1 375 ? -15.541 3.974 51.206 1.00 91.19 375 LEU A C 1
ATOM 2892 O O . LEU A 1 375 ? -15.524 2.836 51.698 1.00 91.19 375 LEU A O 1
ATOM 2896 N N . GLN A 1 376 ? -14.494 4.808 51.260 1.00 87.62 376 GLN A N 1
ATOM 2897 C CA . GLN A 1 376 ? -13.164 4.465 51.767 1.00 87.62 376 GLN A CA 1
ATOM 2898 C C . GLN A 1 376 ? -12.686 3.126 51.187 1.00 87.62 376 GLN A C 1
ATOM 2900 O O . GLN A 1 376 ? -12.087 2.280 51.855 1.00 87.62 376 GLN A O 1
ATOM 2905 N N . MET A 1 377 ? -12.987 2.906 49.905 1.00 75.75 377 MET A N 1
ATOM 2906 C CA . MET A 1 377 ? -12.609 1.718 49.146 1.00 75.75 377 MET A CA 1
ATOM 2907 C C . MET A 1 377 ? -11.134 1.738 48.735 1.00 75.75 377 MET A C 1
ATOM 2909 O O . MET A 1 377 ? -10.726 0.893 47.938 1.00 75.75 377 MET A O 1
ATOM 2913 N N . SER A 1 378 ? -10.314 2.607 49.342 1.00 57.38 378 SER A N 1
ATOM 2914 C CA . SER A 1 378 ? -8.855 2.655 49.207 1.00 57.38 378 SER A CA 1
A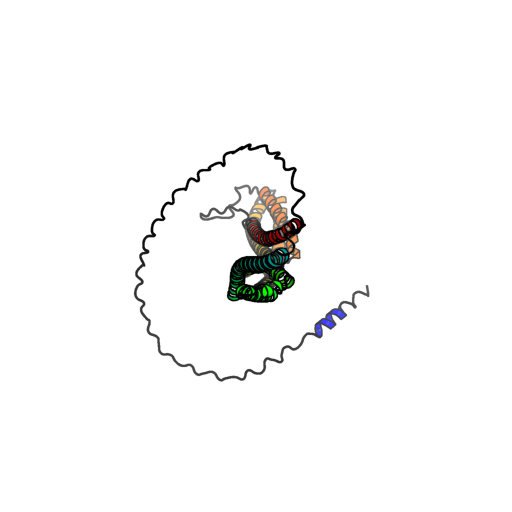TOM 2915 C C . SER A 1 378 ? -8.159 1.447 49.865 1.00 57.38 378 SER A C 1
ATOM 2917 O O . SER A 1 378 ? -7.150 1.568 50.558 1.00 57.38 378 SER A O 1
ATOM 2919 N N . GLY A 1 379 ? -8.690 0.242 49.673 1.00 54.31 379 GLY A N 1
ATOM 2920 C CA . GLY A 1 379 ? -7.845 -0.941 49.646 1.00 54.31 379 GLY A CA 1
ATOM 2921 C C . GLY A 1 379 ? -6.994 -0.905 48.373 1.00 54.31 379 GLY A C 1
ATOM 2922 O O . GLY A 1 379 ? -7.386 -0.243 47.409 1.00 54.31 379 GLY A O 1
ATOM 2923 N N . PRO A 1 380 ? -5.843 -1.605 48.328 1.00 50.31 380 PRO A N 1
ATOM 2924 C CA . PRO A 1 380 ? -5.069 -1.736 47.095 1.00 50.31 380 PRO A CA 1
ATOM 2925 C C . PRO A 1 380 ? -6.035 -2.125 45.978 1.00 50.31 380 PRO A C 1
ATOM 2927 O O . PRO A 1 380 ? -6.754 -3.116 46.145 1.00 50.31 380 PRO A O 1
ATOM 2930 N N . ALA A 1 381 ? -6.103 -1.295 44.925 1.00 48.50 381 ALA A N 1
ATOM 2931 C CA . ALA A 1 381 ? -7.104 -1.382 43.865 1.00 48.50 381 ALA A CA 1
ATOM 2932 C C . ALA A 1 381 ? -7.408 -2.857 43.573 1.00 48.50 381 ALA A C 1
ATOM 2934 O O . ALA A 1 381 ? -6.450 -3.607 43.329 1.00 48.50 381 ALA A O 1
ATOM 2935 N N . PRO A 1 382 ? -8.677 -3.315 43.682 1.00 45.88 382 PRO A N 1
ATOM 2936 C CA . PRO A 1 382 ? -9.002 -4.719 43.498 1.00 45.88 382 PRO A CA 1
ATOM 2937 C C . PRO A 1 382 ? -8.348 -5.141 42.198 1.00 45.88 382 PRO A C 1
ATOM 2939 O O . PRO A 1 382 ? -8.604 -4.524 41.163 1.00 45.88 382 PRO A O 1
ATOM 2942 N N . LYS A 1 383 ? -7.442 -6.125 42.269 1.00 45.59 383 LYS A N 1
ATOM 2943 C CA . LYS A 1 383 ? -6.821 -6.696 41.081 1.00 45.59 383 LYS A CA 1
ATOM 2944 C C . LYS A 1 383 ? -7.986 -7.146 40.212 1.00 45.59 383 LYS A C 1
ATOM 2946 O O . LYS A 1 383 ? -8.569 -8.198 40.448 1.00 45.59 383 LYS A O 1
ATOM 2951 N N . LEU A 1 384 ? -8.352 -6.331 39.225 1.00 44.25 384 LEU A N 1
ATOM 2952 C CA . LEU A 1 384 ? -9.443 -6.587 38.280 1.00 44.25 384 LEU A CA 1
ATOM 2953 C C . LEU A 1 384 ? -9.137 -7.807 37.392 1.00 44.25 384 LEU A C 1
ATOM 2955 O O . LEU A 1 384 ? -9.909 -8.152 36.501 1.00 44.25 384 LEU A O 1
ATOM 2959 N N . TYR A 1 385 ? -8.021 -8.480 37.684 1.00 38.28 385 TYR A N 1
ATOM 2960 C CA . TYR A 1 385 ? -7.528 -9.693 37.090 1.00 38.28 385 TYR A CA 1
ATOM 2961 C C . TYR A 1 385 ? -6.906 -10.560 38.187 1.00 38.28 385 TYR A C 1
ATOM 2963 O O . TYR A 1 385 ? -5.838 -10.247 38.714 1.00 38.28 385 TYR A O 1
ATOM 2971 N N . ASP A 1 386 ? -7.540 -11.691 38.476 1.00 39.41 386 ASP A N 1
ATOM 2972 C CA . ASP A 1 386 ? -6.799 -12.876 38.892 1.00 39.41 386 ASP A CA 1
ATOM 2973 C C . ASP A 1 386 ? -6.108 -13.416 37.629 1.00 39.41 386 ASP A C 1
ATOM 2975 O O . ASP A 1 386 ? -6.614 -14.281 36.910 1.00 39.41 386 ASP A O 1
ATOM 2979 N N . THR A 1 387 ? -5.004 -12.772 37.237 1.00 41.88 387 THR A N 1
ATOM 2980 C CA . THR A 1 387 ? -4.126 -13.315 36.207 1.00 41.88 387 THR A CA 1
ATOM 2981 C C . THR A 1 387 ? -3.359 -14.462 36.838 1.00 41.88 387 THR A C 1
ATOM 2983 O O . THR A 1 387 ? -2.294 -14.272 37.422 1.00 41.88 387 THR A O 1
ATOM 2986 N N . GLY A 1 388 ? -3.869 -15.681 36.665 1.00 41.19 388 GLY A N 1
ATOM 2987 C CA . GLY A 1 388 ? -3.058 -16.884 36.802 1.00 41.19 388 GLY A CA 1
ATOM 2988 C C . GLY A 1 388 ? -1.772 -16.735 35.979 1.00 41.19 388 GLY A C 1
ATOM 2989 O O . GLY A 1 388 ? -1.778 -16.865 34.757 1.00 41.19 388 GLY A O 1
ATOM 2990 N N . GLY A 1 389 ? -0.676 -16.369 36.646 1.00 38.66 389 GLY A N 1
ATOM 2991 C CA . GLY A 1 389 ? 0.710 -16.487 36.191 1.00 38.66 389 GLY A CA 1
ATOM 2992 C C . GLY A 1 389 ? 1.153 -15.753 34.917 1.00 38.66 389 GLY A C 1
ATOM 2993 O O . GLY A 1 389 ? 2.304 -15.926 34.523 1.00 38.66 389 GLY A O 1
ATOM 2994 N N . LYS A 1 390 ? 0.329 -14.936 34.251 1.00 44.69 390 LYS A N 1
ATOM 2995 C CA . LYS A 1 390 ? 0.766 -14.168 33.070 1.00 44.69 390 LYS A CA 1
ATOM 2996 C C . LYS A 1 390 ? 0.876 -12.688 33.412 1.00 44.69 390 LYS A C 1
ATOM 2998 O O . LYS A 1 390 ? -0.130 -12.032 33.657 1.00 44.69 390 LYS A O 1
ATOM 3003 N N . LYS A 1 391 ? 2.115 -12.176 33.411 1.00 42.88 391 LYS A N 1
ATOM 3004 C CA . LYS A 1 391 ? 2.457 -10.747 33.493 1.00 42.88 391 LYS A CA 1
ATOM 3005 C C . LYS A 1 391 ? 1.737 -9.978 32.378 1.00 42.88 391 LYS A C 1
ATOM 3007 O O . LYS A 1 391 ? 2.256 -9.831 31.278 1.00 42.88 391 LYS A O 1
ATOM 3012 N N . GLY A 1 392 ? 0.527 -9.527 32.664 1.00 41.47 392 GLY A N 1
ATOM 3013 C CA . GLY A 1 392 ? -0.218 -8.556 31.883 1.00 41.47 392 GLY A CA 1
ATOM 3014 C C . GLY A 1 392 ? -0.584 -7.432 32.830 1.00 41.47 392 GLY A C 1
ATOM 3015 O O . GLY A 1 392 ? -1.577 -7.540 33.545 1.00 41.47 392 GLY A O 1
ATOM 3016 N N . GLY A 1 393 ? 0.262 -6.403 32.887 1.00 31.89 393 GLY A N 1
ATOM 3017 C CA . GLY A 1 393 ? -0.130 -5.133 33.483 1.00 31.89 393 GLY A CA 1
ATOM 3018 C C . GLY A 1 393 ? -1.365 -4.596 32.763 1.00 31.89 393 GLY A C 1
ATOM 3019 O O . GLY A 1 393 ? -1.563 -4.859 31.573 1.00 31.89 393 GLY A O 1
ATOM 3020 N N . PHE A 1 394 ? -2.209 -3.880 33.497 1.00 40.53 394 PHE A N 1
ATOM 3021 C CA . PHE A 1 394 ? -3.257 -3.063 32.905 1.00 40.53 394 PHE A CA 1
ATOM 3022 C C . PHE A 1 394 ? -2.580 -1.870 32.228 1.00 40.53 394 PHE A C 1
ATOM 3024 O O . PHE A 1 394 ? -2.341 -0.832 32.827 1.00 40.53 394 PHE A O 1
ATOM 3031 N N . ASP A 1 395 ? -2.169 -2.108 30.998 1.00 42.16 395 ASP A N 1
ATOM 3032 C CA . ASP A 1 395 ? -1.510 -1.175 30.103 1.00 42.16 395 ASP A CA 1
ATOM 3033 C C . ASP A 1 395 ? -2.474 -1.026 28.949 1.00 42.16 395 ASP A C 1
ATOM 3035 O O . ASP A 1 395 ? -2.340 -1.879 28.098 1.00 42.16 395 ASP A O 1
ATOM 3039 N N . LEU A 1 396 ? -3.493 -0.142 28.997 1.00 42.19 396 LEU A N 1
ATOM 3040 C CA . LEU A 1 396 ? -4.531 0.118 27.964 1.00 42.19 396 LEU A CA 1
ATOM 3041 C C . LEU A 1 396 ? -4.206 -0.521 26.583 1.00 42.19 396 LEU A C 1
ATOM 3043 O O . LEU A 1 396 ? -3.904 0.180 25.616 1.00 42.19 396 LEU A O 1
ATOM 3047 N N . PRO A 1 397 ? -4.277 -1.864 26.404 1.00 43.44 397 PRO A N 1
ATOM 3048 C CA . PRO A 1 397 ? -3.439 -2.491 25.375 1.00 43.44 397 PRO A CA 1
ATOM 3049 C C . PRO A 1 397 ? -4.158 -2.504 24.030 1.00 43.44 397 PRO A C 1
ATOM 3051 O O . PRO A 1 397 ? -3.733 -3.176 23.094 1.00 43.44 397 PRO A O 1
ATOM 3054 N N . GLY A 1 398 ? -5.282 -1.792 23.976 1.00 40.25 398 GLY A N 1
ATOM 3055 C CA . GLY A 1 398 ? -5.998 -1.399 22.788 1.00 40.25 398 GLY A CA 1
ATOM 3056 C C . GLY A 1 398 ? -5.398 -0.104 22.291 1.00 40.25 398 GLY A C 1
ATOM 3057 O O . GLY A 1 398 ? -4.611 -0.186 21.369 1.00 40.25 398 GLY A O 1
ATOM 3058 N N . LEU A 1 399 ? -5.712 1.045 22.903 1.00 36.72 399 LEU A N 1
ATOM 3059 C CA . LEU A 1 399 ? -5.390 2.365 22.349 1.00 36.72 399 LEU A CA 1
ATOM 3060 C C . LEU A 1 399 ? -3.898 2.586 22.077 1.00 36.72 399 LEU A C 1
ATOM 3062 O O . LEU A 1 399 ? -3.563 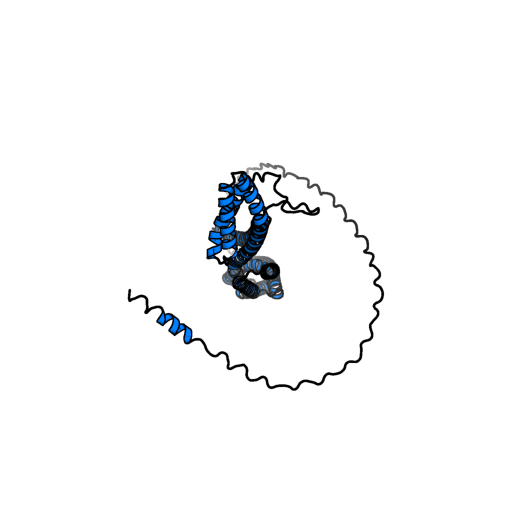2.923 20.952 1.00 36.72 399 LEU A O 1
ATOM 3066 N N . ASP A 1 400 ? -2.992 2.318 23.019 1.00 38.84 400 ASP A N 1
ATOM 3067 C CA . ASP A 1 400 ? -1.566 2.611 22.798 1.00 38.84 400 ASP A CA 1
ATOM 3068 C C . ASP A 1 400 ? -0.902 1.629 21.829 1.00 38.84 400 ASP A C 1
ATOM 3070 O O . ASP A 1 400 ? -0.045 2.014 21.040 1.00 38.84 400 ASP A O 1
ATOM 3074 N N . LYS A 1 401 ? -1.328 0.359 21.799 1.00 43.34 401 LYS A N 1
ATOM 3075 C CA . LYS A 1 401 ? -0.873 -0.605 20.774 1.00 43.34 401 LYS A CA 1
ATOM 3076 C C . LYS A 1 401 ? -1.553 -0.398 19.430 1.00 43.34 401 LYS A C 1
ATOM 3078 O O . LYS A 1 401 ? -0.982 -0.787 18.416 1.00 43.34 401 LYS A O 1
ATOM 3083 N N . ILE A 1 402 ? -2.746 0.183 19.422 1.00 41.47 402 ILE A N 1
ATOM 3084 C CA . ILE A 1 402 ? -3.472 0.643 18.243 1.00 41.47 402 ILE A CA 1
ATOM 3085 C C . ILE A 1 402 ? -2.720 1.830 17.651 1.00 41.47 402 ILE A C 1
ATOM 3087 O O . ILE A 1 402 ? -2.303 1.727 16.510 1.00 41.47 402 ILE A O 1
ATOM 3091 N N . ILE A 1 403 ? -2.408 2.856 18.442 1.00 39.97 403 ILE A N 1
ATOM 3092 C CA . ILE A 1 403 ? -1.592 4.012 18.055 1.00 39.97 403 ILE A CA 1
ATOM 3093 C C . ILE A 1 403 ? -0.178 3.562 17.665 1.00 39.97 403 ILE A C 1
ATOM 3095 O O . ILE A 1 403 ? 0.387 4.058 16.698 1.00 39.97 403 ILE A O 1
ATOM 3099 N N . PHE A 1 404 ? 0.407 2.571 18.347 1.00 36.75 404 PHE A N 1
ATOM 3100 C CA . PHE A 1 404 ? 1.741 2.068 18.014 1.00 36.75 404 PHE A CA 1
ATOM 3101 C C . PHE A 1 404 ? 1.752 1.211 16.739 1.00 36.75 404 PHE A C 1
ATOM 3103 O O . PHE A 1 404 ? 2.647 1.392 15.916 1.00 36.75 404 PHE A O 1
ATOM 3110 N N . ASN A 1 405 ? 0.783 0.310 16.522 1.00 46.12 405 ASN A N 1
ATOM 3111 C CA . ASN A 1 405 ? 0.672 -0.449 15.265 1.00 46.12 405 ASN A CA 1
ATOM 3112 C C . ASN A 1 405 ? 0.245 0.435 14.095 1.00 46.12 405 ASN A C 1
ATOM 3114 O O . ASN A 1 405 ? 0.733 0.217 12.987 1.00 46.12 405 ASN A O 1
ATOM 3118 N N . ASP A 1 406 ? -0.610 1.425 14.333 1.00 44.75 406 ASP A N 1
ATOM 3119 C CA . ASP A 1 406 ? -0.944 2.473 13.376 1.00 44.75 406 ASP A CA 1
ATOM 3120 C C . ASP A 1 406 ? 0.319 3.276 13.053 1.00 44.75 406 ASP A C 1
ATOM 3122 O O . ASP A 1 406 ? 0.720 3.317 11.902 1.00 44.75 406 ASP A O 1
ATOM 3126 N N . SER A 1 407 ? 1.109 3.706 14.044 1.00 45.09 407 SER A N 1
ATOM 3127 C CA . SER A 1 407 ? 2.400 4.369 13.798 1.00 45.09 407 SER A CA 1
ATOM 3128 C C . SER A 1 407 ? 3.404 3.486 13.049 1.00 45.09 407 SER A C 1
ATOM 3130 O O . SER A 1 407 ? 4.176 3.990 12.244 1.00 45.09 407 SER A O 1
ATOM 3132 N N . GLN A 1 408 ? 3.432 2.167 13.271 1.00 48.50 408 GLN A N 1
ATOM 3133 C CA . GLN A 1 408 ? 4.322 1.252 12.543 1.00 48.50 408 GLN A CA 1
ATOM 3134 C C . GLN A 1 408 ? 3.838 1.025 11.110 1.00 48.50 408 GLN A C 1
ATOM 3136 O O . GLN A 1 408 ? 4.663 0.944 10.198 1.00 48.50 408 GLN A O 1
ATOM 3141 N N . THR A 1 409 ? 2.522 0.960 10.908 1.00 52.16 409 THR A N 1
ATOM 3142 C CA . THR A 1 409 ? 1.884 0.833 9.594 1.00 52.16 409 THR A CA 1
ATOM 3143 C C . THR A 1 409 ? 2.026 2.133 8.811 1.00 52.16 409 THR A C 1
ATOM 3145 O O . THR A 1 409 ? 2.512 2.095 7.689 1.00 52.16 409 THR A O 1
ATOM 3148 N N . GLN A 1 410 ? 1.760 3.286 9.418 1.00 51.22 410 GLN A N 1
ATOM 3149 C CA . GLN A 1 410 ? 2.017 4.618 8.878 1.00 51.22 410 GLN A CA 1
ATOM 3150 C C . GLN A 1 410 ? 3.502 4.831 8.604 1.00 51.22 410 GLN A C 1
ATOM 3152 O O . GLN A 1 410 ? 3.853 5.239 7.511 1.00 51.22 410 GLN A O 1
ATOM 3157 N N . ARG A 1 411 ? 4.420 4.462 9.508 1.00 61.56 411 ARG A N 1
ATOM 3158 C CA . ARG A 1 411 ? 5.871 4.509 9.227 1.00 61.56 411 ARG A CA 1
ATOM 3159 C C . ARG A 1 411 ? 6.275 3.550 8.116 1.00 61.56 411 ARG A C 1
ATOM 3161 O O . ARG A 1 411 ? 7.319 3.750 7.504 1.00 61.56 411 ARG A O 1
ATOM 3168 N N . TYR A 1 412 ? 5.546 2.461 7.902 1.00 59.91 412 TYR A N 1
ATOM 3169 C CA . TYR A 1 412 ? 5.808 1.529 6.811 1.00 59.91 412 TYR A CA 1
ATOM 3170 C C . TYR A 1 412 ? 5.284 2.075 5.479 1.00 59.91 412 TYR A C 1
ATOM 3172 O O . TYR A 1 412 ? 6.037 2.073 4.508 1.00 59.91 412 TYR A O 1
ATOM 3180 N N . MET A 1 413 ? 4.057 2.600 5.456 1.00 56.28 413 MET A N 1
ATOM 3181 C CA . MET A 1 413 ? 3.436 3.228 4.290 1.00 56.28 413 MET A CA 1
ATOM 3182 C C . MET A 1 413 ? 4.161 4.520 3.917 1.00 56.28 413 MET A C 1
ATOM 3184 O O . MET A 1 413 ? 4.576 4.651 2.779 1.00 56.28 413 MET A O 1
ATOM 3188 N N . ALA A 1 414 ? 4.483 5.385 4.879 1.00 60.69 414 ALA A N 1
ATOM 3189 C CA . ALA A 1 414 ? 5.324 6.562 4.680 1.00 60.69 414 ALA A CA 1
ATOM 3190 C C . ALA A 1 414 ? 6.713 6.192 4.146 1.00 60.69 414 ALA A C 1
ATOM 3192 O O . ALA A 1 414 ? 7.187 6.845 3.230 1.00 60.69 414 ALA A O 1
ATOM 3193 N N . ARG A 1 415 ? 7.347 5.106 4.621 1.00 65.44 415 ARG A N 1
ATOM 3194 C CA . ARG A 1 415 ? 8.618 4.615 4.043 1.00 65.44 415 ARG A CA 1
ATOM 3195 C C . ARG A 1 415 ? 8.457 4.041 2.633 1.00 65.44 415 ARG A C 1
ATOM 3197 O O . ARG A 1 415 ? 9.426 4.019 1.878 1.00 65.44 415 ARG A O 1
ATOM 3204 N N . LEU A 1 416 ? 7.282 3.523 2.286 1.00 58.44 416 LEU A N 1
ATOM 3205 C CA . LEU A 1 416 ? 6.949 3.082 0.932 1.00 58.44 416 LEU A CA 1
ATOM 3206 C C . LEU A 1 416 ? 6.764 4.294 0.017 1.00 58.44 416 LEU A C 1
ATOM 3208 O O . LEU A 1 416 ? 7.451 4.376 -0.998 1.00 58.44 416 LEU A O 1
ATOM 3212 N N . THR A 1 417 ? 5.947 5.263 0.428 1.00 57.09 417 THR A N 1
ATOM 3213 C CA . THR A 1 417 ? 5.722 6.530 -0.273 1.00 57.09 417 THR A CA 1
ATOM 3214 C C . THR A 1 417 ? 7.025 7.303 -0.435 1.00 57.09 417 THR A C 1
ATOM 3216 O O . THR A 1 417 ? 7.356 7.679 -1.548 1.00 57.09 417 THR A O 1
ATOM 3219 N N . GLU A 1 418 ? 7.832 7.439 0.620 1.00 64.62 418 GLU A N 1
ATOM 3220 C CA . GLU A 1 418 ? 9.148 8.089 0.591 1.00 64.62 418 GLU A CA 1
ATOM 3221 C C . GLU A 1 418 ? 10.106 7.389 -0.378 1.00 64.62 418 GLU A C 1
ATOM 3223 O O . GLU A 1 418 ? 10.843 8.049 -1.103 1.00 64.62 418 GLU A O 1
ATOM 3228 N N . ARG A 1 419 ? 10.107 6.053 -0.460 1.00 63.84 419 ARG A N 1
ATOM 3229 C CA . ARG A 1 419 ? 10.940 5.344 -1.449 1.00 63.84 419 ARG A CA 1
ATOM 3230 C C . ARG A 1 419 ? 10.478 5.591 -2.878 1.00 63.84 419 ARG A C 1
ATOM 3232 O O . ARG A 1 419 ? 11.329 5.704 -3.759 1.00 63.84 419 ARG A O 1
ATOM 3239 N N . VAL A 1 420 ? 9.169 5.674 -3.102 1.00 58.72 420 VAL A N 1
ATOM 3240 C CA . VAL A 1 420 ? 8.595 5.976 -4.418 1.00 58.72 420 VAL A CA 1
ATOM 3241 C C . VAL A 1 420 ? 8.902 7.428 -4.805 1.00 58.72 420 VAL A C 1
ATOM 3243 O O . VAL A 1 420 ? 9.453 7.664 -5.881 1.00 58.72 420 VAL A O 1
ATOM 3246 N N . THR A 1 421 ? 8.665 8.392 -3.912 1.00 57.12 421 THR A N 1
ATOM 3247 C CA . THR A 1 421 ? 8.893 9.824 -4.164 1.00 57.12 421 THR A CA 1
ATOM 3248 C C . THR A 1 421 ? 10.374 10.175 -4.245 1.00 57.12 421 THR A C 1
ATOM 3250 O O . THR A 1 421 ? 10.780 10.850 -5.184 1.00 57.12 421 THR A O 1
ATOM 3253 N N . THR A 1 422 ? 11.221 9.664 -3.348 1.00 67.62 422 THR A N 1
ATOM 3254 C CA . THR A 1 422 ? 12.680 9.888 -3.399 1.00 67.62 422 THR A CA 1
ATOM 3255 C C . THR A 1 422 ? 13.298 9.212 -4.624 1.00 67.62 422 THR A C 1
ATOM 3257 O O . THR A 1 422 ? 14.247 9.731 -5.215 1.00 67.62 422 THR A O 1
ATOM 3260 N N . GLY A 1 423 ? 12.757 8.060 -5.040 1.00 63.47 423 GLY A N 1
ATOM 3261 C CA . GLY A 1 423 ? 13.111 7.419 -6.304 1.00 63.47 423 GLY A CA 1
ATOM 3262 C C . GLY A 1 423 ? 12.799 8.321 -7.499 1.00 63.47 423 GLY A C 1
ATOM 3263 O O . GLY A 1 423 ? 13.684 8.579 -8.312 1.00 63.47 423 GLY A O 1
ATOM 3264 N N . ALA A 1 424 ? 11.582 8.866 -7.558 1.00 53.75 424 ALA A N 1
ATOM 3265 C CA . ALA A 1 424 ? 11.160 9.794 -8.606 1.00 53.75 424 ALA A CA 1
ATOM 3266 C C . ALA A 1 424 ? 11.965 11.111 -8.600 1.00 53.75 424 ALA A C 1
ATOM 3268 O O . ALA A 1 424 ? 12.420 11.567 -9.647 1.00 53.75 424 ALA A O 1
ATOM 3269 N N . GLN A 1 425 ? 12.232 11.690 -7.426 1.00 60.38 425 GLN A N 1
ATOM 3270 C CA . GLN A 1 425 ? 13.007 12.927 -7.285 1.00 60.38 425 GLN A CA 1
ATOM 3271 C C . GLN A 1 425 ? 14.482 12.755 -7.660 1.00 60.38 425 GLN A C 1
ATOM 3273 O O . GLN A 1 425 ? 15.065 13.662 -8.249 1.00 60.38 425 GLN A O 1
ATOM 3278 N N . ARG A 1 426 ? 15.105 11.600 -7.382 1.00 65.81 426 ARG A N 1
ATOM 3279 C CA . ARG A 1 426 ? 16.473 11.323 -7.862 1.00 65.81 426 ARG A CA 1
ATOM 3280 C C . ARG A 1 426 ? 16.546 11.268 -9.380 1.00 65.81 426 ARG A C 1
ATOM 3282 O O . ARG A 1 426 ? 17.517 11.755 -9.951 1.00 65.81 426 ARG A O 1
ATOM 3289 N N . VAL A 1 427 ? 15.532 10.696 -10.021 1.00 58.53 427 VAL A N 1
ATOM 3290 C CA . VAL A 1 427 ? 15.436 10.659 -11.484 1.00 58.53 427 VAL A CA 1
ATOM 3291 C C . VAL A 1 427 ? 15.256 12.075 -12.042 1.00 58.53 427 VAL A C 1
ATOM 3293 O O . VAL A 1 427 ? 15.977 12.461 -12.959 1.00 58.53 427 VAL A O 1
ATOM 3296 N N . ALA A 1 428 ? 14.373 12.881 -11.448 1.00 59.00 428 ALA A N 1
ATOM 3297 C CA . ALA A 1 428 ? 14.155 14.267 -11.865 1.00 59.00 428 ALA A CA 1
ATOM 3298 C C . ALA A 1 428 ? 15.395 15.160 -11.646 1.00 59.00 428 ALA A C 1
ATOM 3300 O O . ALA A 1 428 ? 15.786 15.910 -12.535 1.00 59.00 428 ALA A O 1
ATOM 3301 N N . GLY A 1 429 ? 16.077 15.037 -10.503 1.00 62.03 429 GLY A N 1
ATOM 3302 C CA . GLY A 1 429 ? 17.292 15.803 -10.203 1.00 62.03 429 GLY A CA 1
ATOM 3303 C C . GLY A 1 429 ? 18.497 15.429 -11.077 1.00 62.03 429 GLY A C 1
ATOM 3304 O O . GLY A 1 429 ? 19.357 16.270 -11.328 1.00 62.03 429 GLY A O 1
ATOM 3305 N N . LEU A 1 430 ? 18.556 14.190 -11.582 1.00 56.16 430 LEU A N 1
ATOM 3306 C CA . LEU A 1 430 ? 19.540 13.788 -12.594 1.00 56.16 430 LEU A CA 1
ATOM 3307 C C . LEU A 1 430 ? 19.257 14.427 -13.963 1.00 56.16 430 LEU A C 1
ATOM 3309 O O . LEU A 1 430 ? 20.208 14.733 -14.678 1.00 56.16 430 LEU A O 1
ATOM 3313 N N . LYS A 1 431 ? 17.986 14.679 -14.315 1.00 55.62 431 L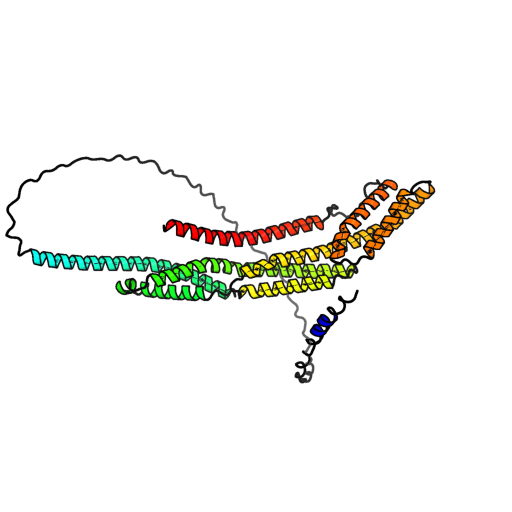YS A N 1
ATOM 3314 C CA . LYS A 1 431 ? 17.632 15.424 -15.536 1.00 55.62 431 LYS A CA 1
ATOM 3315 C C . LYS A 1 431 ? 18.110 16.880 -15.475 1.00 55.62 431 LYS A C 1
ATOM 3317 O O . LYS A 1 431 ? 18.750 17.321 -16.420 1.00 55.62 431 LYS A O 1
ATOM 3322 N N . VAL A 1 432 ? 17.893 17.580 -14.355 1.00 61.22 432 VAL A N 1
ATOM 3323 C CA . VAL A 1 432 ? 18.282 19.002 -14.198 1.00 61.22 432 VAL A CA 1
ATOM 3324 C C . VAL A 1 432 ? 19.804 19.196 -14.242 1.00 61.22 432 VAL A C 1
ATOM 3326 O O . VAL A 1 432 ? 20.305 20.090 -14.916 1.00 61.22 432 VAL A O 1
ATOM 3329 N N . LYS A 1 433 ? 20.573 18.308 -13.602 1.00 57.53 433 LYS A N 1
ATOM 3330 C CA . LYS A 1 433 ? 22.045 18.398 -13.637 1.00 57.53 433 LYS A CA 1
ATOM 3331 C C . LYS A 1 433 ? 22.644 18.087 -15.008 1.00 57.53 433 LYS A C 1
ATOM 3333 O O . LYS A 1 433 ? 23.729 18.564 -15.316 1.00 57.53 433 LYS A O 1
ATOM 3338 N N . ASN A 1 434 ? 21.958 17.290 -15.827 1.00 52.62 434 ASN A N 1
ATOM 3339 C CA . ASN A 1 434 ? 22.393 17.020 -17.195 1.00 52.62 434 ASN A CA 1
ATOM 3340 C C . ASN A 1 434 ? 22.012 18.141 -18.175 1.00 52.62 434 ASN A C 1
ATOM 3342 O O . ASN A 1 434 ? 22.666 18.246 -19.210 1.00 52.62 434 ASN A O 1
ATOM 3346 N N . SER A 1 435 ? 20.997 18.963 -17.878 1.00 48.91 435 SER A N 1
ATOM 3347 C CA . SER A 1 435 ? 20.697 20.163 -18.672 1.00 48.91 435 SER A CA 1
ATOM 3348 C C . SER A 1 435 ? 21.645 21.320 -18.351 1.00 48.91 435 SER A C 1
ATOM 3350 O O . SER A 1 435 ? 22.114 21.963 -19.278 1.00 48.91 435 SER A O 1
ATOM 3352 N N . GLU A 1 436 ? 22.020 21.522 -17.082 1.00 57.06 436 GLU A N 1
ATOM 3353 C CA . GLU A 1 436 ? 22.988 22.568 -16.683 1.00 57.06 436 GLU A CA 1
ATOM 3354 C C . GLU A 1 436 ? 24.433 22.275 -17.122 1.00 57.06 436 GLU A C 1
ATOM 3356 O O . GLU A 1 436 ? 25.252 23.179 -17.178 1.00 57.06 436 GLU A O 1
ATOM 3361 N N . ALA A 1 437 ? 24.772 21.018 -17.427 1.00 52.84 437 ALA A N 1
ATOM 3362 C CA . ALA A 1 437 ? 26.097 20.644 -17.933 1.00 52.84 437 ALA A CA 1
ATOM 3363 C C . ALA A 1 437 ? 26.217 20.715 -19.472 1.00 52.84 437 ALA A C 1
ATOM 3365 O O . ALA A 1 437 ? 27.266 20.364 -20.014 1.00 52.84 437 ALA A O 1
ATOM 3366 N N . LYS A 1 438 ? 25.132 21.076 -20.173 1.00 47.66 438 LYS A N 1
ATOM 3367 C CA . LYS A 1 438 ? 25.079 21.216 -21.639 1.00 47.66 438 LYS A CA 1
ATOM 3368 C C . LYS A 1 438 ? 24.953 22.671 -22.116 1.00 47.66 438 LYS A C 1
ATOM 3370 O O . LYS A 1 438 ? 25.061 22.885 -23.323 1.00 47.66 438 LYS A O 1
ATOM 3375 N N . GLU A 1 439 ? 24.749 23.623 -21.207 1.00 43.53 439 GLU A N 1
ATOM 3376 C CA . GLU A 1 439 ? 25.079 25.046 -21.406 1.00 43.53 439 GLU A CA 1
ATOM 3377 C C . GLU A 1 439 ? 26.536 25.295 -21.003 1.00 43.53 439 GLU A C 1
ATOM 3379 O O . GLU A 1 439 ? 27.189 26.124 -21.676 1.00 43.53 439 GLU A O 1
#

Mean predicted aligned error: 16.91 Å